Protein AF-0000000075635924 (afdb_homodimer)

Nearest PDB structures (foldseek):
  2p68-assembly1_B-2  TM=8.801E-01  e=5.812E-17  Aquifex aeolicus VF5
  7djs-assembly1_D  TM=8.768E-01  e=4.090E-17  Pseudomonas aeruginosa
  7djs-assembly1_C  TM=8.660E-01  e=1.319E-16  Pseudomonas aeruginosa
  5feu-assembly1_A  TM=8.695E-01  e=5.481E-17  Narcissus pseudonarcissus
  7djs-assembly1_A  TM=8.905E-01  e=5.703E-16  Pseudomonas aeruginosa

Secondary structure (DSSP, 8-state):
-HHHHHHHHHHHHHIIIIIHHHHHHHHHHHHHHHHT--HHHHT-SEEEEESTTSHHHHHHHHHHHHTT-EEEEEES-HHHHHHHHHHHHHHH---EEEEE--TTS-THHHHHHHHHHTTS-EEEEEE-----PPS--GGGS-HHHHHHHIIIIIIHHHHHHHHHHHHHHHHT-EEEEEE--GGGTS--TTSHHHHHHHHHHHHHHHHHHHHTTTTTEEEEEE--SEEESTTTHHHHTT--TTSPEEEHHHHHHHHHHTTTT-SEE-SSHHHHHHHHGGGGS-HHHHHHHHHHHHHTTS---/-HHHHHHHHHHHHHIIIIIHHHHHHHHHHHHHHHHT--HHHHT-SEEEEESTTSHHHHHHHHHHHHTT-EEEEEES-HHHHHHHHHHHHHHH---EEEEE--TTS-THHHHHHHHHHTTS-EEEEEE-----PPS--GGGS-HHHHHHHIIIIIIHHHHHHHHHHHHHHHHT-EEEEEE--GGGTS--TTSHHHHHHHHHHHHHHHHHHHHTTTTTEEEEEE--SEEESTTTTTTGGGS-TTSPEEEHHHHHHHHHHTTTT-SEE-SSHHHHHHHHGGGGS-HHHHHHHHHHHHHTTS---

Organism: Culex quinquefasciatus (NCBI:txid7176)

Foldseek 3Di:
DVVVVVVVVVCVLCCVQPVVLVVLLVVQVVVCVVVVDQLCVQFHQEEEFEPQQWFLNVLLLQLNLQSRHEYEYEEQDPVSQVVSQVVSCVVRVHHYHYHHDDLLPDDVVLVVVLVVCVPPSHREYELDFAAFDFQAAPVPDDPVRLSRRCSNLPVVLVSVCVSCVVSSLVVLHHEYEYEAALLLVAQAGSRRSNSVSSVNRVVVQVVVQVVCPPSRYHYAYAHAYAEDTPRCVLPPVLADPLDDYHYSNQLSNQVSSCVVRGRYYRSDVSRSVVSSCCSVDPSVVSRVVNRVRCVVSHDDD/DVVVVVVVVVVVLCCVQPVVLVVLLVVQVVVCVVVVDQLCVQFHQEEEFEPQLWFLNVLLLQLNLQSRHEYEYEEQDPVSQVVSQVVSCVVRVHHYHYHHDDLLPDDVVLVVVLVVCVPDSHREYELDFAAFDAQAAPVPDDPVRLSRRCSRLPVVLVSVCVSCVVSSLVVLHHEYEYEAALLLVAQAGSRRSNSVSSVNRVVVQVVVQVVCPPSRYHYAYAHAYAEDTPRCVLPPVLADPLDDYHYSNQLSNQVSSCVVRGRYYRSDVSRSVVSSCCSVDPSVVSRVVNRVRCVVSHDDD

Structure (mmCIF, N/CA/C/O backbone):
data_AF-0000000075635924-model_v1
#
loop_
_entity.id
_entity.type
_entity.pdbx_description
1 polymer 'Estradiol 17-beta-dehydrogenase 12-A'
#
loop_
_atom_site.group_PDB
_atom_site.id
_atom_site.type_symbol
_atom_site.label_atom_id
_atom_site.label_alt_id
_atom_site.label_comp_id
_atom_site.label_asym_id
_atom_site.label_entity_id
_atom_site.label_seq_id
_atom_site.pdbx_PDB_ins_code
_atom_site.Cartn_x
_atom_site.Cartn_y
_atom_site.Cartn_z
_atom_site.occupancy
_atom_site.B_iso_or_equiv
_atom_site.auth_seq_id
_atom_site.auth_comp_id
_atom_site.auth_asym_id
_atom_site.auth_atom_id
_atom_site.pdbx_PDB_model_num
ATOM 1 N N . MET A 1 1 ? -3.826 -14.773 35.469 1 72.75 1 MET A N 1
ATOM 2 C CA . MET A 1 1 ? -4.43 -13.984 34.406 1 72.75 1 MET A CA 1
ATOM 3 C C . MET A 1 1 ? -3.391 -13.602 33.344 1 72.75 1 MET A C 1
ATOM 5 O O . MET A 1 1 ? -3.551 -13.914 32.188 1 72.75 1 MET A O 1
ATOM 9 N N . PHE A 1 2 ? -2.199 -13.156 33.812 1 75.31 2 PHE A N 1
ATOM 10 C CA . PHE A 1 2 ? -1.176 -12.734 32.875 1 75.31 2 PHE A CA 1
ATOM 11 C C . PHE A 1 2 ? -0.53 -13.953 32.188 1 75.31 2 PHE A C 1
ATOM 13 O O . PHE A 1 2 ? -0.046 -13.859 31.062 1 75.31 2 PHE A O 1
ATOM 20 N N . TRP A 1 3 ? -0.675 -15.016 32.938 1 82.31 3 TRP A N 1
ATOM 21 C CA . TRP A 1 3 ? -0.147 -16.25 32.344 1 82.31 3 TRP A CA 1
ATOM 22 C C . TRP A 1 3 ? -0.942 -16.641 31.125 1 82.31 3 TRP A C 1
ATOM 24 O O . TRP A 1 3 ? -0.366 -16.891 30.062 1 82.31 3 TRP A O 1
ATOM 34 N N . TRP A 1 4 ? -2.223 -16.578 31.25 1 85.06 4 TRP A N 1
ATOM 35 C CA . TRP A 1 4 ? -3.094 -16.953 30.141 1 85.06 4 TRP A CA 1
ATOM 36 C C . TRP A 1 4 ? -2.994 -15.961 29 1 85.06 4 TRP A C 1
ATOM 38 O O . TRP A 1 4 ? -3.033 -16.344 27.828 1 85.06 4 TRP A O 1
ATOM 48 N N . ILE A 1 5 ? -2.777 -14.805 29.328 1 82.31 5 ILE A N 1
ATOM 49 C CA . ILE A 1 5 ? -2.617 -13.766 28.328 1 82.31 5 ILE A CA 1
ATOM 50 C C . ILE A 1 5 ? -1.317 -13.984 27.562 1 82.31 5 ILE A C 1
ATOM 52 O O . ILE A 1 5 ? -1.281 -13.844 26.328 1 82.31 5 ILE A O 1
ATOM 56 N N . GLY A 1 6 ? -0.374 -14.32 28.297 1 82.5 6 GLY A N 1
ATOM 57 C CA . GLY A 1 6 ? 0.906 -14.594 27.672 1 82.5 6 GLY A CA 1
ATOM 58 C C . GLY A 1 6 ? 0.856 -15.75 26.688 1 82.5 6 GLY A C 1
ATOM 59 O O . GLY A 1 6 ? 1.415 -15.672 25.594 1 82.5 6 GLY A O 1
ATOM 60 N N . VAL A 1 7 ? 0.156 -16.734 27.141 1 85.88 7 VAL A N 1
ATOM 61 C CA . VAL A 1 7 ? 0.008 -17.891 26.266 1 85.88 7 VAL A CA 1
ATOM 62 C C . VAL A 1 7 ? -0.764 -17.5 25 1 85.88 7 VAL A C 1
ATOM 64 O O . VAL A 1 7 ? -0.341 -17.812 23.891 1 85.88 7 VAL A O 1
ATOM 67 N N . TYR A 1 8 ? -1.798 -16.828 25.156 1 87.5 8 TYR A N 1
ATOM 68 C CA . TYR A 1 8 ? -2.617 -16.406 24.031 1 87.5 8 TYR A CA 1
ATOM 69 C C . TYR A 1 8 ? -1.829 -15.492 23.094 1 87.5 8 TYR A C 1
ATOM 71 O O . TYR A 1 8 ? -1.841 -15.688 21.875 1 87.5 8 TYR A O 1
ATOM 79 N N . ALA A 1 9 ? -1.171 -14.562 23.641 1 83.44 9 ALA A N 1
ATOM 80 C CA . ALA A 1 9 ? -0.402 -13.609 22.859 1 83.44 9 ALA A CA 1
ATOM 81 C C . ALA A 1 9 ? 0.69 -14.312 22.047 1 83.44 9 ALA A C 1
ATOM 83 O O . ALA A 1 9 ? 0.916 -13.984 20.891 1 83.44 9 ALA A O 1
ATOM 84 N N . THR A 1 10 ? 1.269 -15.195 22.703 1 83.12 10 THR A N 1
ATOM 85 C CA . THR A 1 10 ? 2.326 -15.945 22.031 1 83.12 10 THR A CA 1
ATOM 86 C C . THR A 1 10 ? 1.755 -16.797 20.906 1 83.12 10 THR A C 1
ATOM 88 O O . THR A 1 10 ? 2.318 -16.844 19.797 1 83.12 10 THR A O 1
ATOM 91 N N . LEU A 1 11 ? 0.681 -17.391 21.172 1 86.38 11 LEU A N 1
ATOM 92 C CA . LEU A 1 11 ? 0.046 -18.234 20.156 1 86.38 11 LEU A CA 1
ATOM 93 C C . LEU A 1 11 ? -0.449 -17.391 19 1 86.38 11 LEU A C 1
ATOM 95 O O . LEU A 1 11 ? -0.311 -17.781 17.828 1 86.38 11 LEU A O 1
ATOM 99 N N . LEU A 1 12 ? -0.987 -16.266 19.344 1 86.69 12 LEU A N 1
ATOM 100 C CA . LEU A 1 12 ? -1.476 -15.367 18.297 1 86.69 12 LEU A CA 1
ATOM 101 C C . LEU A 1 12 ? -0.324 -14.852 17.438 1 86.69 12 LEU A C 1
ATOM 103 O O . LEU A 1 12 ? -0.425 -14.82 16.219 1 86.69 12 LEU A O 1
ATOM 107 N N . TRP A 1 13 ? 0.674 -14.5 18.094 1 82.5 13 TRP A N 1
ATOM 108 C CA . TRP A 1 13 ? 1.858 -14.031 17.375 1 82.5 13 TRP A CA 1
ATOM 109 C C . TRP A 1 13 ? 2.416 -15.117 16.469 1 82.5 13 TRP A C 1
ATOM 111 O O . TRP A 1 13 ? 2.734 -14.867 15.305 1 82.5 13 TRP A O 1
ATOM 121 N N . ALA A 1 14 ? 2.535 -16.266 17.031 1 83.44 14 ALA A N 1
ATOM 122 C CA . ALA A 1 14 ? 3.041 -17.391 16.25 1 83.44 14 ALA A CA 1
ATOM 123 C C . ALA A 1 14 ? 2.098 -17.719 15.094 1 83.44 14 ALA A C 1
ATOM 125 O O . ALA A 1 14 ? 2.543 -17.984 13.977 1 83.44 14 ALA A O 1
ATOM 126 N N . TYR A 1 15 ? 0.843 -17.688 15.438 1 86.31 15 TYR A N 1
ATOM 127 C CA . TYR A 1 15 ? -0.156 -18 14.422 1 86.31 15 TYR A CA 1
ATOM 128 C C . TYR A 1 15 ? -0.081 -17.016 13.266 1 86.31 15 TYR A C 1
ATOM 130 O O . TYR A 1 15 ? 0.018 -17.422 12.102 1 86.31 15 TYR A O 1
ATOM 138 N N . ASN A 1 16 ? -0.01 -15.773 13.578 1 82.69 16 ASN A N 1
ATOM 139 C CA . ASN A 1 16 ? 0.027 -14.734 12.555 1 82.69 16 ASN A CA 1
ATOM 140 C C . ASN A 1 16 ? 1.395 -14.656 11.883 1 82.69 16 ASN A C 1
ATOM 142 O O . ASN A 1 16 ? 1.494 -14.281 10.711 1 82.69 16 ASN A O 1
ATOM 146 N N . GLY A 1 17 ? 2.301 -15.031 12.57 1 79.19 17 GLY A N 1
ATOM 147 C CA . GLY A 1 17 ? 3.658 -14.891 12.07 1 79.19 17 GLY A CA 1
ATOM 148 C C . GLY A 1 17 ? 4.051 -15.977 11.086 1 79.19 17 GLY A C 1
ATOM 149 O O . GLY A 1 17 ? 4.668 -15.703 10.055 1 79.19 17 GLY A O 1
ATOM 150 N N . PHE A 1 18 ? 3.732 -17.219 11.531 1 83.06 18 PHE A N 1
ATOM 151 C CA . PHE A 1 18 ? 4.223 -18.266 10.633 1 83.06 18 PHE A CA 1
ATOM 152 C C . PHE A 1 18 ? 3.359 -19.516 10.727 1 83.06 18 PHE A C 1
ATOM 154 O O . PHE A 1 18 ? 3.34 -20.344 9.805 1 83.06 18 PHE A O 1
ATOM 161 N N . LEU A 1 19 ? 2.645 -19.734 11.828 1 83.62 19 LEU A N 1
ATOM 162 C CA . LEU A 1 19 ? 1.982 -21.016 12.07 1 83.62 19 LEU A CA 1
ATOM 163 C C . LEU A 1 19 ? 0.82 -21.219 11.109 1 83.62 19 LEU A C 1
ATOM 165 O O . LEU A 1 19 ? 0.589 -22.344 10.633 1 83.62 19 LEU A O 1
ATOM 169 N N . GLU A 1 20 ? 0.113 -20.188 10.867 1 85.5 20 GLU A N 1
ATOM 170 C CA . GLU A 1 20 ? -1.004 -20.328 9.938 1 85.5 20 GLU A CA 1
ATOM 171 C C . GLU A 1 20 ? -0.527 -20.797 8.57 1 85.5 20 GLU A C 1
ATOM 173 O O . GLU A 1 20 ? -1.092 -21.734 8.008 1 85.5 20 GLU A O 1
ATOM 178 N N . SER A 1 21 ? 0.486 -20.141 8.109 1 86.56 21 SER A N 1
ATOM 179 C CA . SER A 1 21 ? 1.027 -20.516 6.805 1 86.56 21 SER A CA 1
ATOM 180 C C . SER A 1 21 ? 1.645 -21.906 6.836 1 86.56 21 SER A C 1
ATOM 182 O O . SER A 1 21 ? 1.461 -22.688 5.902 1 86.56 21 SER A O 1
ATOM 184 N N . LEU A 1 22 ? 2.352 -22.203 7.867 1 88.88 22 LEU A N 1
ATOM 185 C CA . LEU A 1 22 ? 2.986 -23.5 7.996 1 88.88 22 LEU A CA 1
ATOM 186 C C . LEU A 1 22 ? 1.941 -24.625 8.023 1 88.88 22 LEU A C 1
ATOM 188 O O . LEU A 1 22 ? 2.074 -25.625 7.32 1 88.88 22 LEU A O 1
ATOM 192 N N . LEU A 1 23 ? 0.901 -24.438 8.82 1 90.94 23 LEU A N 1
ATOM 193 C CA . LEU A 1 23 ? -0.169 -25.422 8.914 1 90.94 23 LEU A CA 1
ATOM 194 C C . LEU A 1 23 ? -0.885 -25.562 7.574 1 90.94 23 LEU A C 1
ATOM 196 O O . LEU A 1 23 ? -1.225 -26.688 7.168 1 90.94 23 LEU A O 1
ATOM 200 N N . ALA A 1 24 ? -1.023 -24.469 6.938 1 91.56 24 ALA A N 1
ATOM 201 C CA . ALA A 1 24 ? -1.659 -24.5 5.621 1 91.56 24 ALA A CA 1
ATOM 202 C C . ALA A 1 24 ? -0.808 -25.281 4.617 1 91.56 24 ALA A C 1
ATOM 204 O O . ALA A 1 24 ? -1.332 -26.062 3.826 1 91.56 24 ALA A O 1
ATOM 205 N N . ILE A 1 25 ? 0.425 -25.031 4.645 1 92.06 25 ILE A N 1
ATOM 206 C CA . ILE A 1 25 ? 1.343 -25.703 3.73 1 92.06 25 ILE A CA 1
ATOM 207 C C . ILE A 1 25 ? 1.35 -27.203 4.012 1 92.06 25 ILE A C 1
ATOM 209 O O . ILE A 1 25 ? 1.301 -28.016 3.084 1 92.06 25 ILE A O 1
ATOM 213 N N . VAL A 1 26 ? 1.389 -27.531 5.262 1 93.12 26 VAL A N 1
ATOM 214 C CA . VAL A 1 26 ? 1.385 -28.953 5.645 1 93.12 26 VAL A CA 1
ATOM 215 C C . VAL A 1 26 ? 0.087 -29.609 5.184 1 93.12 26 VAL A C 1
ATOM 217 O O . VAL A 1 26 ? 0.113 -30.625 4.5 1 93.12 26 VAL A O 1
ATOM 220 N N . TRP A 1 27 ? -0.994 -28.969 5.52 1 93 27 TRP A N 1
ATOM 221 C CA . TRP A 1 27 ? -2.289 -29.516 5.129 1 93 27 TRP A CA 1
ATOM 222 C C . TRP A 1 27 ? -2.424 -29.562 3.609 1 93 27 TRP A C 1
ATOM 224 O O . TRP A 1 27 ? -2.93 -30.547 3.057 1 93 27 TRP A O 1
ATOM 234 N N . GLY A 1 28 ? -2.051 -28.484 2.977 1 92.81 28 GLY A N 1
ATOM 235 C CA . GLY A 1 28 ? -2.096 -28.453 1.523 1 92.81 28 GLY A CA 1
ATOM 236 C C . GLY A 1 28 ? -1.224 -29.5 0.868 1 92.81 28 GLY A C 1
ATOM 237 O O . GLY A 1 28 ? -1.582 -30.047 -0.176 1 92.81 28 GLY A O 1
ATOM 238 N N . SER A 1 29 ? -0.118 -29.781 1.493 1 93.25 29 SER A N 1
ATOM 239 C CA . SER A 1 29 ? 0.78 -30.797 0.962 1 93.25 29 SER A CA 1
ATOM 240 C C . SER A 1 29 ? 0.172 -32.188 1.094 1 93.25 29 SER A C 1
ATOM 242 O O . SER A 1 29 ? 0.26 -33 0.169 1 93.25 29 SER A O 1
ATOM 244 N N . ILE A 1 30 ? -0.43 -32.438 2.197 1 94.81 30 ILE A N 1
ATOM 245 C CA . ILE A 1 30 ? -1.099 -33.719 2.412 1 94.81 30 ILE A CA 1
ATOM 246 C C . ILE A 1 30 ? -2.24 -33.875 1.412 1 94.81 30 ILE A C 1
ATOM 248 O O . ILE A 1 30 ? -2.35 -34.906 0.745 1 94.81 30 ILE A O 1
ATOM 252 N N . ARG A 1 31 ? -3.02 -32.844 1.313 1 93 31 ARG A N 1
ATOM 253 C CA . ARG A 1 31 ? -4.137 -32.844 0.376 1 93 31 ARG A CA 1
ATOM 254 C C . ARG A 1 31 ? -3.656 -33.094 -1.048 1 93 31 ARG A C 1
ATOM 256 O O . ARG A 1 31 ? -4.219 -33.938 -1.761 1 93 31 ARG A O 1
ATOM 263 N N . ALA A 1 32 ? -2.662 -32.375 -1.469 1 92.12 32 ALA A N 1
ATOM 264 C CA . ALA A 1 32 ? -2.129 -32.5 -2.824 1 92.12 32 ALA A CA 1
ATOM 265 C C . ALA A 1 32 ? -1.588 -33.906 -3.072 1 92.12 32 ALA A C 1
ATOM 267 O O . ALA A 1 32 ? -1.752 -34.438 -4.164 1 92.12 32 ALA A O 1
ATOM 268 N N . ALA A 1 33 ? -0.943 -34.5 -2.084 1 92.06 33 ALA A N 1
ATOM 269 C CA . ALA A 1 33 ? -0.378 -35.812 -2.201 1 92.06 33 ALA A CA 1
ATOM 270 C C . ALA A 1 33 ? -1.479 -36.875 -2.301 1 92.06 33 ALA A C 1
ATOM 272 O O . ALA A 1 33 ? -1.411 -37.781 -3.141 1 92.06 33 ALA A O 1
ATOM 273 N N . VAL A 1 34 ? -2.451 -36.75 -1.53 1 93.19 34 VAL A N 1
ATOM 274 C CA . VAL A 1 34 ? -3.541 -37.719 -1.461 1 93.19 34 VAL A CA 1
ATOM 275 C C . VAL A 1 34 ? -4.363 -37.656 -2.746 1 93.19 34 VAL A C 1
ATOM 277 O O . VAL A 1 34 ? -4.734 -38.719 -3.295 1 93.19 34 VAL A O 1
ATOM 280 N N . ARG A 1 35 ? -4.52 -36.531 -3.242 1 91.94 35 ARG A N 1
ATOM 281 C CA . ARG A 1 35 ? -5.379 -36.344 -4.406 1 91.94 35 ARG A CA 1
ATOM 282 C C . ARG A 1 35 ? -4.574 -36.438 -5.699 1 91.94 35 ARG A C 1
ATOM 284 O O . ARG A 1 35 ? -5.141 -36.375 -6.793 1 91.94 35 ARG A O 1
ATOM 291 N N . ARG A 1 36 ? -3.236 -36.594 -5.578 1 90.81 36 ARG A N 1
ATOM 292 C CA . ARG A 1 36 ? -2.369 -36.562 -6.75 1 90.81 36 ARG A CA 1
ATOM 293 C C . ARG A 1 36 ? -2.707 -35.344 -7.621 1 90.81 36 ARG A C 1
ATOM 295 O O . ARG A 1 36 ? -2.887 -35.469 -8.836 1 90.81 36 ARG A O 1
ATOM 302 N N . GLU A 1 37 ? -2.818 -34.188 -6.992 1 90.5 37 GLU A N 1
ATOM 303 C CA . GLU A 1 37 ? -3.328 -32.969 -7.602 1 90.5 37 GLU A CA 1
ATOM 304 C C . GLU A 1 37 ? -2.297 -32.344 -8.539 1 90.5 37 GLU A C 1
ATOM 306 O O . GLU A 1 37 ? -1.143 -32.125 -8.156 1 90.5 37 GLU A O 1
ATOM 311 N N . LYS A 1 38 ? -2.721 -32.156 -9.781 1 94.81 38 LYS A N 1
ATOM 312 C CA . LYS A 1 38 ? -1.91 -31.422 -10.734 1 94.81 38 LYS A CA 1
ATOM 313 C C . LYS A 1 38 ? -2.426 -29.984 -10.891 1 94.81 38 LYS A C 1
ATOM 315 O O . LYS A 1 38 ? -3.635 -29.766 -10.938 1 94.81 38 LYS A O 1
ATOM 320 N N . LEU A 1 39 ? -1.471 -28.969 -10.945 1 96.75 39 LEU A N 1
ATOM 321 C CA . LEU A 1 39 ? -1.856 -27.578 -11.062 1 96.75 39 LEU A CA 1
ATOM 322 C C . LEU A 1 39 ? -2.715 -27.344 -12.297 1 96.75 39 LEU A C 1
ATOM 324 O O . LEU A 1 39 ? -3.674 -26.562 -12.258 1 96.75 39 LEU A O 1
ATOM 328 N N . THR A 1 40 ? -2.438 -28.125 -13.406 1 97.19 40 THR A N 1
ATOM 329 C CA . THR A 1 40 ? -3.184 -27.984 -14.656 1 97.19 40 THR A CA 1
ATOM 330 C C . THR A 1 40 ? -4.629 -28.438 -14.477 1 97.19 40 THR A C 1
ATOM 332 O O . THR A 1 40 ? -5.539 -27.891 -15.109 1 97.19 40 THR A O 1
ATOM 335 N N . GLU A 1 41 ? -4.867 -29.406 -13.641 1 96.06 41 GLU A N 1
ATOM 336 C CA . GLU A 1 41 ? -6.207 -29.922 -13.359 1 96.06 41 GLU A CA 1
ATOM 337 C C . GLU A 1 41 ? -6.949 -29.031 -12.375 1 96.06 41 GLU A C 1
ATOM 339 O O . GLU A 1 41 ? -8.148 -28.797 -12.523 1 96.06 41 GLU A O 1
ATOM 344 N N . ARG A 1 42 ? -6.242 -28.469 -11.445 1 96.38 42 ARG A N 1
ATOM 345 C CA . ARG A 1 42 ? -6.875 -27.672 -10.391 1 96.38 42 ARG A CA 1
ATOM 346 C C . ARG A 1 42 ? -7.223 -26.281 -10.891 1 96.38 42 ARG A C 1
ATOM 348 O O . ARG A 1 42 ? -8.281 -25.734 -10.547 1 96.38 42 ARG A O 1
ATOM 355 N N . TYR A 1 43 ? -6.328 -25.719 -11.695 1 97.62 43 TYR A N 1
ATOM 356 C CA . TYR A 1 43 ? -6.504 -24.297 -12.008 1 97.62 43 TYR A CA 1
ATOM 357 C C . TYR A 1 43 ? -6.719 -24.078 -13.5 1 97.62 43 TYR A C 1
ATOM 359 O O . TYR A 1 43 ? -7.43 -23.156 -13.906 1 97.62 43 TYR A O 1
ATOM 367 N N . GLY A 1 44 ? -6.109 -24.891 -14.359 1 97.19 44 GLY A N 1
ATOM 368 C CA . GLY A 1 44 ? -6.215 -24.734 -15.797 1 97.19 44 GLY A CA 1
ATOM 369 C C . GLY A 1 44 ? -4.871 -24.75 -16.5 1 97.19 44 GLY A C 1
ATOM 370 O O . GLY A 1 44 ? -3.824 -24.797 -15.852 1 97.19 44 GLY A O 1
ATOM 371 N N . PRO A 1 45 ? -4.898 -24.688 -17.734 1 98.19 45 PRO A N 1
ATOM 372 C CA . PRO A 1 45 ? -3.715 -25.047 -18.531 1 98.19 45 PRO A CA 1
ATOM 373 C C . PRO A 1 45 ? -2.76 -23.875 -18.719 1 98.19 45 PRO A C 1
ATOM 375 O O . PRO A 1 45 ? -1.6 -24.078 -19.094 1 98.19 45 PRO A O 1
ATOM 378 N N . TRP A 1 46 ? -3.215 -22.641 -18.516 1 98.75 46 TRP A N 1
ATOM 379 C CA . TRP A 1 46 ? -2.377 -21.5 -18.859 1 98.75 46 TRP A CA 1
ATOM 380 C C . TRP A 1 46 ? -2.01 -20.688 -17.625 1 98.75 46 TRP A C 1
ATOM 382 O O . TRP A 1 46 ? -2.861 -20.422 -16.766 1 98.75 46 TRP A O 1
ATOM 392 N N . ALA A 1 47 ? -0.748 -20.312 -17.516 1 98.81 47 ALA A N 1
ATOM 393 C CA . ALA A 1 47 ? -0.251 -19.344 -16.547 1 98.81 47 ALA A CA 1
ATOM 394 C C . ALA A 1 47 ? 0.201 -18.047 -17.234 1 98.81 47 ALA A C 1
ATOM 396 O O . ALA A 1 47 ? 0.931 -18.094 -18.234 1 98.81 47 ALA A O 1
ATOM 397 N N . VAL A 1 48 ? -0.306 -16.969 -16.781 1 98.81 48 VAL A N 1
ATOM 398 C CA . VAL A 1 48 ? 0.136 -15.648 -17.234 1 98.81 48 VAL A CA 1
ATOM 399 C C . VAL A 1 48 ? 1.137 -15.07 -16.25 1 98.81 48 VAL A C 1
ATOM 401 O O . VAL A 1 48 ? 0.856 -14.992 -15.047 1 98.81 48 VAL A O 1
ATOM 404 N N . ILE A 1 49 ? 2.305 -14.688 -16.703 1 98.81 49 ILE A N 1
ATOM 405 C CA . ILE A 1 49 ? 3.348 -14.172 -15.828 1 98.81 49 ILE A CA 1
ATOM 406 C C . ILE A 1 49 ? 3.848 -12.828 -16.359 1 98.81 49 ILE A C 1
ATOM 408 O O . ILE A 1 49 ? 4.289 -12.734 -17.5 1 98.81 49 ILE A O 1
ATOM 412 N N . THR A 1 50 ? 3.732 -11.781 -15.555 1 98.5 50 THR A N 1
ATOM 413 C CA . THR A 1 50 ? 4.301 -10.484 -15.906 1 98.5 50 THR A CA 1
ATOM 414 C C . THR A 1 50 ? 5.766 -10.406 -15.484 1 98.5 50 THR A C 1
ATOM 416 O O . THR A 1 50 ? 6.148 -10.953 -14.445 1 98.5 50 THR A O 1
ATOM 419 N N . GLY A 1 51 ? 6.57 -9.625 -16.25 1 96.94 51 GLY A N 1
ATOM 420 C CA . GLY A 1 51 ? 7.996 -9.625 -15.977 1 96.94 51 GLY A CA 1
ATOM 421 C C . GLY A 1 51 ? 8.617 -11.008 -16.031 1 96.94 51 GLY A C 1
ATOM 422 O O . GLY A 1 51 ? 9.344 -11.414 -15.125 1 96.94 51 GLY A O 1
ATOM 423 N N . ALA A 1 52 ? 8.398 -11.695 -17.094 1 96.75 52 ALA A N 1
ATOM 424 C CA . ALA A 1 52 ? 8.609 -13.141 -17.141 1 96.75 52 ALA A CA 1
ATOM 425 C C . ALA A 1 52 ? 9.961 -13.484 -17.766 1 96.75 52 ALA A C 1
ATOM 427 O O . ALA A 1 52 ? 10.273 -14.656 -17.984 1 96.75 52 ALA A O 1
ATOM 428 N N . THR A 1 53 ? 10.797 -12.531 -18.078 1 95.5 53 THR A N 1
ATOM 429 C CA . THR A 1 53 ? 11.969 -12.852 -18.891 1 95.5 53 THR A CA 1
ATOM 430 C C . THR A 1 53 ? 13.242 -12.805 -18.062 1 95.5 53 THR A C 1
ATOM 432 O O . THR A 1 53 ? 14.328 -13.094 -18.562 1 95.5 53 THR A O 1
ATOM 435 N N . ASP A 1 54 ? 13.172 -12.391 -16.812 1 92.81 54 ASP A N 1
ATOM 436 C CA . ASP A 1 54 ? 14.336 -12.359 -15.938 1 92.81 54 ASP A CA 1
ATOM 437 C C . ASP A 1 54 ? 13.93 -12.602 -14.484 1 92.81 54 ASP A C 1
ATOM 439 O O . ASP A 1 54 ? 12.742 -12.586 -14.156 1 92.81 54 ASP A O 1
ATOM 443 N N . GLY A 1 55 ? 14.859 -12.984 -13.695 1 93.81 55 GLY A N 1
ATOM 444 C CA . GLY A 1 55 ? 14.688 -13.008 -12.258 1 93.81 55 GLY A CA 1
ATOM 445 C C . GLY A 1 55 ? 13.641 -14 -11.797 1 93.81 55 GLY A C 1
ATOM 446 O O . GLY A 1 55 ? 13.656 -15.164 -12.203 1 93.81 55 GLY A O 1
ATOM 447 N N . ILE A 1 56 ? 12.836 -13.531 -10.891 1 93.88 56 ILE A N 1
ATOM 448 C CA . ILE A 1 56 ? 11.82 -14.367 -10.25 1 93.88 56 ILE A CA 1
ATOM 449 C C . ILE A 1 56 ? 10.797 -14.82 -11.297 1 93.88 56 ILE A C 1
ATOM 451 O O . ILE A 1 56 ? 10.414 -15.992 -11.328 1 93.88 56 ILE A O 1
ATOM 455 N N . GLY A 1 57 ? 10.414 -13.945 -12.227 1 97.06 57 GLY A N 1
ATOM 456 C CA . GLY A 1 57 ? 9.422 -14.25 -13.242 1 97.06 57 GLY A CA 1
ATOM 457 C C . GLY A 1 57 ? 9.836 -15.375 -14.172 1 97.06 57 GLY A C 1
ATOM 458 O O . GLY A 1 57 ? 9.047 -16.266 -14.461 1 97.06 57 GLY A O 1
ATOM 459 N N . LYS A 1 58 ? 11.039 -15.32 -14.617 1 97.31 58 LYS A N 1
ATOM 460 C CA . LYS A 1 58 ? 11.562 -16.359 -15.492 1 97.31 58 LYS A CA 1
ATOM 461 C C . LYS A 1 58 ? 11.602 -17.719 -14.773 1 97.31 58 LYS A C 1
ATOM 463 O O . LYS A 1 58 ? 11.195 -18.734 -15.344 1 97.31 58 LYS A O 1
ATOM 468 N N . CYS A 1 59 ? 12.055 -17.703 -13.562 1 96.44 59 CYS A N 1
ATOM 469 C CA . CYS A 1 59 ? 12.164 -18.938 -12.797 1 96.44 59 CYS A CA 1
ATOM 470 C C . CYS A 1 59 ? 10.781 -19.5 -12.469 1 96.44 59 CYS A C 1
ATOM 472 O O . CYS A 1 59 ? 10.594 -20.719 -12.469 1 96.44 59 CYS A O 1
ATOM 474 N N . TYR A 1 60 ? 9.844 -18.594 -12.195 1 97.25 60 TYR A N 1
ATOM 475 C CA . TYR A 1 60 ? 8.461 -19.016 -12 1 97.25 60 TYR A CA 1
ATOM 476 C C . TYR A 1 60 ? 7.926 -19.719 -13.25 1 97.25 60 TYR A C 1
ATOM 478 O O . TYR A 1 60 ? 7.297 -20.766 -13.156 1 97.25 60 TYR A O 1
ATOM 486 N N . ALA A 1 61 ? 8.203 -19.109 -14.367 1 98.38 61 ALA A N 1
ATOM 487 C CA . ALA A 1 61 ? 7.762 -19.672 -15.648 1 98.38 61 ALA A CA 1
ATOM 488 C C . ALA A 1 61 ? 8.336 -21.062 -15.867 1 98.38 61 ALA A C 1
ATOM 490 O O . ALA A 1 61 ? 7.621 -21.984 -16.266 1 98.38 61 ALA A O 1
ATOM 491 N N . GLN A 1 62 ? 9.578 -21.266 -15.578 1 98.31 62 GLN A N 1
ATOM 492 C CA . GLN A 1 62 ? 10.258 -22.547 -15.734 1 98.31 62 GLN A CA 1
ATOM 493 C C . GLN A 1 62 ? 9.633 -23.609 -14.836 1 98.31 62 GLN A C 1
ATOM 495 O O . GLN A 1 62 ? 9.367 -24.734 -15.281 1 98.31 62 GLN A O 1
ATOM 500 N N . ASN A 1 63 ? 9.422 -23.234 -13.594 1 98.12 63 ASN A N 1
ATOM 501 C CA . ASN A 1 63 ? 8.875 -24.188 -12.633 1 98.12 63 ASN A CA 1
ATOM 502 C C . ASN A 1 63 ? 7.441 -24.578 -12.984 1 98.12 63 ASN A C 1
ATOM 504 O O . ASN A 1 63 ? 7.059 -25.734 -12.836 1 98.12 63 ASN A O 1
ATOM 508 N N . LEU A 1 64 ? 6.641 -23.625 -13.461 1 98.5 64 LEU A N 1
ATOM 509 C CA . LEU A 1 64 ? 5.262 -23.922 -13.844 1 98.5 64 LEU A CA 1
ATOM 510 C C . LEU A 1 64 ? 5.219 -24.734 -15.133 1 98.5 64 LEU A C 1
ATOM 512 O O . LEU A 1 64 ? 4.402 -25.656 -15.258 1 98.5 64 LEU A O 1
ATOM 516 N N . ALA A 1 65 ? 6.102 -24.422 -16.078 1 98.62 65 ALA A N 1
ATOM 517 C CA . ALA A 1 65 ? 6.203 -25.203 -17.312 1 98.62 65 ALA A CA 1
ATOM 518 C C . ALA A 1 65 ? 6.586 -26.641 -17.016 1 98.62 65 ALA A C 1
ATOM 520 O O . ALA A 1 65 ? 6.043 -27.578 -17.609 1 98.62 65 ALA A O 1
ATOM 521 N N . ALA A 1 66 ? 7.5 -26.828 -16.094 1 98.12 66 ALA A N 1
ATOM 522 C CA . ALA A 1 66 ? 7.941 -28.156 -15.695 1 98.12 66 ALA A CA 1
ATOM 523 C C . ALA A 1 66 ? 6.777 -28.969 -15.141 1 98.12 66 ALA A C 1
ATOM 525 O O . ALA A 1 66 ? 6.805 -30.203 -15.172 1 98.12 66 ALA A O 1
ATOM 526 N N . LYS A 1 67 ? 5.777 -28.312 -14.688 1 97.44 67 LYS A N 1
ATOM 527 C CA . LYS A 1 67 ? 4.594 -28.969 -14.141 1 97.44 67 LYS A CA 1
ATOM 528 C C . LYS A 1 67 ? 3.514 -29.125 -15.211 1 97.44 67 LYS A C 1
ATOM 530 O O . LYS A 1 67 ? 2.398 -29.547 -14.906 1 97.44 67 LYS A O 1
ATOM 535 N N . GLY A 1 68 ? 3.83 -28.656 -16.422 1 98.06 68 GLY A N 1
ATOM 536 C CA . GLY A 1 68 ? 2.973 -28.953 -17.562 1 98.06 68 GLY A CA 1
ATOM 537 C C . GLY A 1 68 ? 2.096 -27.781 -17.969 1 98.06 68 GLY A C 1
ATOM 538 O O . GLY A 1 68 ? 1.252 -27.922 -18.859 1 98.06 68 GLY A O 1
ATOM 539 N N . LEU A 1 69 ? 2.195 -26.641 -17.344 1 98.56 69 LEU A N 1
ATOM 540 C CA . LEU A 1 69 ? 1.376 -25.484 -17.688 1 98.56 69 LEU A CA 1
ATOM 541 C C . LEU A 1 69 ? 1.92 -24.781 -18.938 1 98.56 69 LEU A C 1
ATOM 543 O O . LEU A 1 69 ? 3.135 -24.625 -19.078 1 98.56 69 LEU A O 1
ATOM 547 N N . ASN A 1 70 ? 1.03 -24.406 -19.828 1 98.75 70 ASN A N 1
ATOM 548 C CA . ASN A 1 70 ? 1.392 -23.438 -20.859 1 98.75 70 ASN A CA 1
ATOM 549 C C . ASN A 1 70 ? 1.64 -22.062 -20.281 1 98.75 70 ASN A C 1
ATOM 551 O O . ASN A 1 70 ? 1.064 -21.703 -19.25 1 98.75 70 ASN A O 1
ATOM 555 N N . ILE A 1 71 ? 2.518 -21.297 -20.938 1 98.75 71 ILE A N 1
ATOM 556 C CA . ILE A 1 71 ? 2.941 -20.062 -20.297 1 98.75 71 ILE A CA 1
ATOM 557 C C . ILE A 1 71 ? 2.697 -18.875 -21.234 1 98.75 71 ILE A C 1
ATOM 559 O O . ILE A 1 71 ? 3.16 -18.891 -22.375 1 98.75 71 ILE A O 1
ATOM 563 N N . ALA A 1 72 ? 1.949 -17.891 -20.828 1 98.81 72 ALA A N 1
ATOM 564 C CA . ALA A 1 72 ? 1.914 -16.578 -21.453 1 98.81 72 ALA A CA 1
ATOM 565 C C . ALA A 1 72 ? 2.91 -15.625 -20.797 1 98.81 72 ALA A C 1
ATOM 567 O O . ALA A 1 72 ? 2.736 -15.242 -19.641 1 98.81 72 ALA A O 1
ATOM 568 N N . LEU A 1 73 ? 3.936 -15.289 -21.531 1 98.62 73 LEU A N 1
ATOM 569 C CA . LEU A 1 73 ? 5.016 -14.43 -21.062 1 98.62 73 LEU A CA 1
ATOM 570 C C . LEU A 1 73 ? 4.754 -12.977 -21.406 1 98.62 73 LEU A C 1
ATOM 572 O O . LEU A 1 73 ? 4.586 -12.633 -22.578 1 98.62 73 LEU A O 1
ATOM 576 N N . LEU A 1 74 ? 4.664 -12.109 -20.438 1 98.44 74 LEU A N 1
ATOM 577 C CA . LEU A 1 74 ? 4.504 -10.68 -20.656 1 98.44 74 LEU A CA 1
ATOM 578 C C . LEU A 1 74 ? 5.77 -9.922 -20.25 1 98.44 74 LEU A C 1
ATOM 580 O O . LEU A 1 74 ? 6.266 -10.07 -19.141 1 98.44 74 LEU A O 1
ATOM 584 N N . SER A 1 75 ? 6.352 -9.203 -21.109 1 97.56 75 SER A N 1
ATOM 585 C CA . SER A 1 75 ? 7.52 -8.359 -20.859 1 97.56 75 SER A CA 1
ATOM 586 C C . SER A 1 75 ? 7.684 -7.32 -21.969 1 97.56 75 SER A C 1
ATOM 588 O O . SER A 1 75 ? 6.957 -7.34 -22.969 1 97.56 75 SER A O 1
ATOM 590 N N . ARG A 1 76 ? 8.648 -6.445 -21.859 1 95.06 76 ARG A N 1
ATOM 591 C CA . ARG A 1 76 ? 8.789 -5.316 -22.766 1 95.06 76 ARG A CA 1
ATOM 592 C C . ARG A 1 76 ? 9.656 -5.68 -23.969 1 95.06 76 ARG A C 1
ATOM 594 O O . ARG A 1 76 ? 9.594 -5.023 -25 1 95.06 76 ARG A O 1
ATOM 601 N N . SER A 1 77 ? 10.484 -6.73 -23.875 1 96.5 77 SER A N 1
ATOM 602 C CA . SER A 1 77 ? 11.453 -7.047 -24.922 1 96.5 77 SER A CA 1
ATOM 603 C C . SER A 1 77 ? 11.031 -8.273 -25.719 1 96.5 77 SER A C 1
ATOM 605 O O . SER A 1 77 ? 11.031 -9.391 -25.188 1 96.5 77 SER A O 1
ATOM 607 N N . ARG A 1 78 ? 10.805 -8.039 -26.969 1 97.44 78 ARG A N 1
ATOM 608 C CA . ARG A 1 78 ? 10.438 -9.148 -27.844 1 97.44 78 ARG A CA 1
ATOM 609 C C . ARG A 1 78 ? 11.547 -10.188 -27.906 1 97.44 78 ARG A C 1
ATOM 611 O O . ARG A 1 78 ? 11.281 -11.391 -27.828 1 97.44 78 ARG A O 1
ATOM 618 N N . GLN A 1 79 ? 12.742 -9.742 -27.984 1 98.12 79 GLN A N 1
ATOM 619 C CA . GLN A 1 79 ? 13.891 -10.633 -28.094 1 98.12 79 GLN A CA 1
ATOM 620 C C . GLN A 1 79 ? 14 -11.539 -26.875 1 98.12 79 GLN A C 1
ATOM 622 O O . GLN A 1 79 ? 14.211 -12.742 -27 1 98.12 79 GLN A O 1
ATOM 627 N N . LYS A 1 80 ? 13.859 -10.992 -25.703 1 97.94 80 LYS A N 1
ATOM 628 C CA . LYS A 1 80 ? 13.938 -11.773 -24.469 1 97.94 80 LYS A CA 1
ATOM 629 C C . LYS A 1 80 ? 12.758 -12.734 -24.359 1 97.94 80 LYS A C 1
ATOM 631 O O . LYS A 1 80 ? 12.93 -13.875 -23.906 1 97.94 80 LYS A O 1
ATOM 636 N N . LEU A 1 81 ? 11.602 -12.258 -24.797 1 98.5 81 LEU A N 1
ATOM 637 C CA . LEU A 1 81 ? 10.414 -13.102 -24.766 1 98.5 81 LEU A CA 1
ATOM 638 C C . LEU A 1 81 ? 10.602 -14.328 -25.656 1 98.5 81 LEU A C 1
ATOM 640 O O . LEU A 1 81 ? 10.289 -15.453 -25.25 1 98.5 81 LEU A O 1
ATOM 644 N N . ASP A 1 82 ? 11.102 -14.109 -26.828 1 98.38 82 ASP A N 1
ATOM 645 C CA . ASP A 1 82 ? 11.312 -15.203 -27.766 1 98.38 82 ASP A CA 1
ATOM 646 C C . ASP A 1 82 ? 12.344 -16.203 -27.234 1 98.38 82 ASP A C 1
ATOM 648 O O . ASP A 1 82 ? 12.141 -17.406 -27.312 1 98.38 82 ASP A O 1
ATOM 652 N N . ARG A 1 83 ? 13.391 -15.711 -26.672 1 98.38 83 ARG A N 1
ATOM 653 C CA . ARG A 1 83 ? 14.43 -16.578 -26.109 1 98.38 83 ARG A CA 1
ATOM 654 C C . ARG A 1 83 ? 13.891 -17.438 -25 1 98.38 83 ARG A C 1
ATOM 656 O O . ARG A 1 83 ? 14.07 -18.656 -25 1 98.38 83 ARG A O 1
ATOM 663 N N . VAL A 1 84 ? 13.211 -16.828 -24.031 1 98.5 84 VAL A N 1
ATOM 664 C CA . VAL A 1 84 ? 12.688 -17.562 -22.891 1 98.5 84 VAL A CA 1
ATOM 665 C C . VAL A 1 84 ? 11.578 -18.516 -23.344 1 98.5 84 VAL A C 1
ATOM 667 O O . VAL A 1 84 ? 11.508 -19.656 -22.891 1 98.5 84 VAL A O 1
ATOM 670 N N . GLY A 1 85 ? 10.68 -18.016 -24.203 1 98.62 85 GLY A N 1
ATOM 671 C CA . GLY A 1 85 ? 9.625 -18.875 -24.734 1 98.62 85 GLY A CA 1
ATOM 672 C C . GLY A 1 85 ? 10.148 -20.109 -25.438 1 98.62 85 GLY A C 1
ATOM 673 O O . GLY A 1 85 ? 9.672 -21.219 -25.188 1 98.62 85 GLY A O 1
ATOM 674 N N . ASP A 1 86 ? 11.141 -19.953 -26.281 1 98.62 86 ASP A N 1
ATOM 675 C CA . ASP A 1 86 ? 11.75 -21.062 -27 1 98.62 86 ASP A CA 1
ATOM 676 C C . ASP A 1 86 ? 12.367 -22.078 -26.016 1 98.62 86 ASP A C 1
ATOM 678 O O . ASP A 1 86 ? 12.242 -23.281 -26.203 1 98.62 86 ASP A O 1
ATOM 682 N N . GLU A 1 87 ? 13.047 -21.531 -25.062 1 98.38 87 GLU A N 1
ATOM 683 C CA . GLU A 1 87 ? 13.664 -22.375 -24.047 1 98.38 87 GLU A CA 1
ATOM 684 C C . GLU A 1 87 ? 12.625 -23.219 -23.328 1 98.38 87 GLU A C 1
ATOM 686 O O . GLU A 1 87 ? 12.828 -24.422 -23.109 1 98.38 87 GLU A O 1
ATOM 691 N N . LEU A 1 88 ? 11.508 -22.641 -22.938 1 98.62 88 LEU A N 1
ATOM 692 C CA . LEU A 1 88 ? 10.445 -23.344 -22.219 1 98.62 88 LEU A CA 1
ATOM 693 C C . LEU A 1 88 ? 9.828 -24.422 -23.109 1 98.62 88 LEU A C 1
ATOM 695 O O . LEU A 1 88 ? 9.602 -25.547 -22.656 1 98.62 88 LEU A O 1
ATOM 699 N N . GLU A 1 89 ? 9.555 -24.078 -24.344 1 98.69 89 GLU A N 1
ATOM 700 C CA . GLU A 1 89 ? 8.953 -25.031 -25.266 1 98.69 89 GLU A CA 1
ATOM 701 C C . GLU A 1 89 ? 9.883 -26.219 -25.516 1 98.69 89 GLU A C 1
ATOM 703 O O . GLU A 1 89 ? 9.438 -27.359 -25.531 1 98.69 89 GLU A O 1
ATOM 708 N N . LYS A 1 90 ? 11.125 -25.953 -25.688 1 98.44 90 LYS A N 1
ATOM 709 C CA . LYS A 1 90 ? 12.109 -27 -25.969 1 98.44 90 LYS A CA 1
ATOM 710 C C . LYS A 1 90 ? 12.328 -27.875 -24.734 1 98.44 90 LYS A C 1
ATOM 712 O O . LYS A 1 90 ? 12.406 -29.109 -24.859 1 98.44 90 LYS A O 1
ATOM 717 N N . SER A 1 91 ? 12.406 -27.297 -23.562 1 98.31 91 SER A N 1
ATOM 718 C CA . SER A 1 91 ? 12.797 -28.016 -22.344 1 98.31 91 SER A CA 1
ATOM 719 C C . SER A 1 91 ? 11.625 -28.812 -21.766 1 98.31 91 SER A C 1
ATOM 721 O O . SER A 1 91 ? 11.828 -29.875 -21.188 1 98.31 91 SER A O 1
ATOM 723 N N . TYR A 1 92 ? 10.375 -28.281 -21.938 1 98.19 92 TYR A N 1
ATOM 724 C CA . TYR A 1 92 ? 9.289 -28.875 -21.172 1 98.19 92 TYR A CA 1
ATOM 725 C C . TYR A 1 92 ? 8.148 -29.312 -22.094 1 98.19 92 TYR A C 1
ATOM 727 O O . TYR A 1 92 ? 7.18 -29.922 -21.641 1 98.19 92 TYR A O 1
ATOM 735 N N . GLY A 1 93 ? 8.188 -28.969 -23.391 1 98.19 93 GLY A N 1
ATOM 736 C CA . GLY A 1 93 ? 7.188 -29.391 -24.359 1 98.19 93 GLY A CA 1
ATOM 737 C C . GLY A 1 93 ? 5.855 -28.688 -24.188 1 98.19 93 GLY A C 1
ATOM 738 O O . GLY A 1 93 ? 4.805 -29.234 -24.516 1 98.19 93 GLY A O 1
ATOM 739 N N . VAL A 1 94 ? 5.844 -27.484 -23.578 1 98.5 94 VAL A N 1
ATOM 740 C CA . VAL A 1 94 ? 4.625 -26.703 -23.359 1 98.5 94 VAL A CA 1
ATOM 741 C C . VAL A 1 94 ? 4.473 -25.656 -24.453 1 98.5 94 VAL A C 1
ATOM 743 O O . VAL A 1 94 ? 5.391 -25.422 -25.234 1 98.5 94 VAL A O 1
ATOM 746 N N . GLN A 1 95 ? 3.297 -25.031 -24.562 1 98.5 95 GLN A N 1
ATOM 747 C CA . GLN A 1 95 ? 3.062 -23.891 -25.453 1 98.5 95 GLN A CA 1
ATOM 748 C C . GLN A 1 95 ? 3.375 -22.578 -24.75 1 98.5 95 GLN A C 1
ATOM 750 O O . GLN A 1 95 ? 3.223 -22.453 -23.531 1 98.5 95 GLN A O 1
ATOM 755 N N . THR A 1 96 ? 3.846 -21.625 -25.5 1 98.5 96 THR A N 1
ATOM 756 C CA . THR A 1 96 ? 4.082 -20.297 -24.953 1 98.5 96 THR A CA 1
ATOM 757 C C . THR A 1 96 ? 3.383 -19.219 -25.781 1 98.5 96 THR A C 1
ATOM 759 O O . THR A 1 96 ? 3.238 -19.375 -27 1 98.5 96 THR A O 1
ATOM 762 N N . LYS A 1 97 ? 2.82 -18.281 -25.188 1 98.31 97 LYS A N 1
ATOM 763 C CA . LYS A 1 97 ? 2.361 -17.031 -25.797 1 98.31 97 LYS A CA 1
ATOM 764 C C . LYS A 1 97 ? 3.232 -15.859 -25.375 1 98.31 97 LYS A C 1
ATOM 766 O O . LYS A 1 97 ? 3.52 -15.703 -24.172 1 98.31 97 LYS A O 1
ATOM 771 N N . ARG A 1 98 ? 3.73 -15.133 -26.344 1 98.12 98 ARG A N 1
ATOM 772 C CA . ARG A 1 98 ? 4.629 -14.016 -26.078 1 98.12 98 ARG A CA 1
ATOM 773 C C . ARG A 1 98 ? 3.92 -12.68 -26.281 1 98.12 98 ARG A C 1
ATOM 775 O O . ARG A 1 98 ? 3.51 -12.344 -27.391 1 98.12 98 ARG A O 1
ATOM 782 N N . VAL A 1 99 ? 3.758 -11.906 -25.219 1 97.69 99 VAL A N 1
ATOM 783 C CA . VAL A 1 99 ? 3.037 -10.641 -25.266 1 97.69 99 VAL A CA 1
ATOM 784 C C . VAL A 1 99 ? 3.986 -9.492 -24.922 1 97.69 99 VAL A C 1
ATOM 786 O O . VAL A 1 99 ? 4.477 -9.406 -23.781 1 97.69 99 VAL A O 1
ATOM 789 N N . VAL A 1 100 ? 4.25 -8.617 -25.891 1 97.62 100 VAL A N 1
ATOM 790 C CA . VAL A 1 100 ? 5.082 -7.445 -25.641 1 97.62 100 VAL A CA 1
ATOM 791 C C . VAL A 1 100 ? 4.242 -6.34 -25 1 97.62 100 VAL A C 1
ATOM 793 O O . VAL A 1 100 ? 3.252 -5.891 -25.578 1 97.62 100 VAL A O 1
ATOM 796 N N . VAL A 1 101 ? 4.648 -5.926 -23.828 1 97.25 101 VAL A N 1
ATOM 797 C CA . VAL A 1 101 ? 3.9 -4.875 -23.141 1 97.25 101 VAL A CA 1
ATOM 798 C C . VAL A 1 101 ? 4.844 -4.059 -22.25 1 97.25 101 VAL A C 1
ATOM 800 O O . VAL A 1 101 ? 5.699 -4.617 -21.562 1 97.25 101 VAL A O 1
ATOM 803 N N . ASP A 1 102 ? 4.762 -2.785 -22.422 1 96.81 102 ASP A N 1
ATOM 804 C CA . ASP A 1 102 ? 5.371 -1.842 -21.484 1 96.81 102 ASP A CA 1
ATOM 805 C C . ASP A 1 102 ? 4.332 -1.285 -20.516 1 96.81 102 ASP A C 1
ATOM 807 O O . ASP A 1 102 ? 3.541 -0.413 -20.875 1 96.81 102 ASP A O 1
ATOM 811 N N . PHE A 1 103 ? 4.43 -1.718 -19.25 1 95.56 103 PHE A N 1
ATOM 812 C CA . PHE A 1 103 ? 3.41 -1.363 -18.266 1 95.56 103 PHE A CA 1
ATOM 813 C C . PHE A 1 103 ? 3.512 0.11 -17.891 1 95.56 103 PHE A C 1
ATOM 815 O O . PHE A 1 103 ? 2.652 0.635 -17.172 1 95.56 103 PHE A O 1
ATOM 822 N N . ASN A 1 104 ? 4.52 0.773 -18.391 1 92.44 104 ASN A N 1
ATOM 823 C CA . ASN A 1 104 ? 4.609 2.223 -18.266 1 92.44 104 ASN A CA 1
ATOM 824 C C . ASN A 1 104 ? 3.99 2.936 -19.453 1 92.44 104 ASN A C 1
ATOM 826 O O . ASN A 1 104 ? 4.055 4.16 -19.562 1 92.44 104 ASN A O 1
ATOM 830 N N . GLY A 1 105 ? 3.426 2.207 -20.344 1 90.06 105 GLY A N 1
ATOM 831 C CA . GLY A 1 105 ? 2.963 2.746 -21.609 1 90.06 105 GLY A CA 1
ATOM 832 C C . GLY A 1 105 ? 1.595 3.393 -21.531 1 90.06 105 GLY A C 1
ATOM 833 O O . GLY A 1 105 ? 1.013 3.77 -22.547 1 90.06 105 GLY A O 1
ATOM 834 N N . GLY A 1 106 ? 1.013 3.547 -20.344 1 87.38 106 GLY A N 1
ATOM 835 C CA . GLY A 1 106 ? -0.287 4.184 -20.188 1 87.38 106 GLY A CA 1
ATOM 836 C C . GLY A 1 106 ? -1.428 3.189 -20.078 1 87.38 106 GLY A C 1
ATOM 837 O O . GLY A 1 106 ? -1.214 1.979 -20.156 1 87.38 106 GLY A O 1
ATOM 838 N N . HIS A 1 107 ? -2.617 3.697 -19.891 1 87.75 107 HIS A N 1
ATOM 839 C CA . HIS A 1 107 ? -3.766 2.855 -19.578 1 87.75 107 HIS A CA 1
ATOM 840 C C . HIS A 1 107 ? -4.238 2.092 -20.812 1 87.75 107 HIS A C 1
ATOM 842 O O . HIS A 1 107 ? -4.902 1.059 -20.688 1 87.75 107 HIS A O 1
ATOM 848 N N . GLN A 1 108 ? -3.939 2.539 -21.969 1 90.94 108 GLN A N 1
ATOM 849 C CA . GLN A 1 108 ? -4.422 1.945 -23.203 1 90.94 108 GLN A CA 1
ATOM 850 C C . GLN A 1 108 ? -3.891 0.526 -23.375 1 90.94 108 GLN A C 1
ATOM 852 O O . GLN A 1 108 ? -4.496 -0.287 -24.078 1 90.94 108 GLN A O 1
ATOM 857 N N . ILE A 1 109 ? -2.812 0.211 -22.75 1 94.5 109 ILE A N 1
ATOM 858 C CA . ILE A 1 109 ? -2.203 -1.104 -22.922 1 94.5 109 ILE A CA 1
ATOM 859 C C . ILE A 1 109 ? -3.135 -2.178 -22.359 1 94.5 109 ILE A C 1
ATOM 861 O O . ILE A 1 109 ? -3.092 -3.332 -22.797 1 94.5 109 ILE A O 1
ATOM 865 N N . TYR A 1 110 ? -3.973 -1.823 -21.422 1 94.94 110 TYR A N 1
ATOM 866 C CA . TYR A 1 110 ? -4.773 -2.82 -20.719 1 94.94 110 TYR A CA 1
ATOM 867 C C . TYR A 1 110 ? -5.945 -3.277 -21.578 1 94.94 110 TYR A C 1
ATOM 869 O O . TYR A 1 110 ? -6.402 -4.418 -21.469 1 94.94 110 TYR A O 1
ATOM 877 N N . GLU A 1 111 ? -6.398 -2.418 -22.469 1 94.12 111 GLU A N 1
ATOM 878 C CA . GLU A 1 111 ? -7.387 -2.857 -23.453 1 94.12 111 GLU A CA 1
ATOM 879 C C . GLU A 1 111 ? -6.805 -3.91 -24.391 1 94.12 111 GLU A C 1
ATOM 881 O O . GLU A 1 111 ? -7.461 -4.906 -24.703 1 94.12 111 GLU A O 1
ATOM 886 N N . GLN A 1 112 ? -5.645 -3.656 -24.797 1 94.31 112 GLN A N 1
ATOM 887 C CA . GLN A 1 112 ? -4.961 -4.609 -25.656 1 94.31 112 GLN A CA 1
ATOM 888 C C . GLN A 1 112 ? -4.703 -5.926 -24.938 1 94.31 112 GLN A C 1
ATOM 890 O O . GLN A 1 112 ? -4.859 -7.004 -25.516 1 94.31 112 GLN A O 1
ATOM 895 N N . LEU A 1 113 ? -4.285 -5.828 -23.703 1 96.25 113 LEU A N 1
ATOM 896 C CA . LEU A 1 113 ? -4.027 -7.023 -22.906 1 96.25 113 LEU A CA 1
ATOM 897 C C . LEU A 1 113 ? -5.305 -7.828 -22.703 1 96.25 113 LEU A C 1
ATOM 899 O O . LEU A 1 113 ? -5.285 -9.062 -22.766 1 96.25 113 LEU A O 1
ATOM 903 N N . ARG A 1 114 ? -6.359 -7.129 -22.438 1 95.75 114 ARG A N 1
ATOM 904 C CA . ARG A 1 114 ? -7.648 -7.797 -22.281 1 95.75 114 ARG A CA 1
ATOM 905 C C . ARG A 1 114 ? -7.992 -8.609 -23.516 1 95.75 114 ARG A C 1
ATOM 907 O O . ARG A 1 114 ? -8.398 -9.773 -23.422 1 95.75 114 ARG A O 1
ATOM 914 N N . GLU A 1 115 ? -7.809 -8.047 -24.641 1 95 115 GLU A N 1
ATOM 915 C CA . GLU A 1 115 ? -8.102 -8.719 -25.906 1 95 115 GLU A CA 1
ATOM 916 C C . GLU A 1 115 ? -7.191 -9.922 -26.125 1 95 115 GLU A C 1
ATOM 918 O O . GLU A 1 115 ? -7.645 -10.977 -26.562 1 95 115 GLU A O 1
ATOM 923 N N . GLN A 1 116 ? -5.957 -9.773 -25.781 1 94.75 116 GLN A N 1
ATOM 924 C CA . GLN A 1 116 ? -4.973 -10.82 -26 1 94.75 116 GLN A CA 1
ATOM 925 C C . GLN A 1 116 ? -5.188 -11.992 -25.047 1 94.75 116 GLN A C 1
ATOM 927 O O . GLN A 1 116 ? -4.863 -13.133 -25.375 1 94.75 116 GLN A O 1
ATOM 932 N N . LEU A 1 117 ? -5.738 -11.734 -23.875 1 95.12 117 LEU A N 1
ATOM 933 C CA . LEU A 1 117 ? -5.863 -12.766 -22.844 1 95.12 117 LEU A CA 1
ATOM 934 C C . LEU A 1 117 ? -7.27 -13.352 -22.844 1 95.12 117 LEU A C 1
ATOM 936 O O . LEU A 1 117 ? -7.508 -14.391 -22.219 1 95.12 117 LEU A O 1
ATOM 940 N N . ALA A 1 118 ? -8.25 -12.727 -23.5 1 89.56 118 ALA A N 1
ATOM 941 C CA . ALA A 1 118 ? -9.672 -13.047 -23.422 1 89.56 118 ALA A CA 1
ATOM 942 C C . ALA A 1 118 ? -9.93 -14.492 -23.844 1 89.56 118 ALA A C 1
ATOM 944 O O . ALA A 1 118 ? -10.766 -15.18 -23.266 1 89.56 118 ALA A O 1
ATOM 945 N N . ALA A 1 119 ? -9.234 -15.047 -24.781 1 87.69 119 ALA A N 1
ATOM 946 C CA . ALA A 1 119 ? -9.555 -16.359 -25.312 1 87.69 119 ALA A CA 1
ATOM 947 C C . ALA A 1 119 ? -8.797 -17.453 -24.578 1 87.69 119 ALA A C 1
ATOM 949 O O . ALA A 1 119 ? -9.023 -18.656 -24.812 1 87.69 119 ALA A O 1
ATOM 950 N N . MET A 1 120 ? -8.078 -17.047 -23.578 1 96.12 120 MET A N 1
ATOM 951 C CA . MET A 1 120 ? -7.215 -18.031 -22.922 1 96.12 120 MET A CA 1
ATOM 952 C C . MET A 1 120 ? -7.883 -18.578 -21.656 1 96.12 120 MET A C 1
ATOM 954 O O . MET A 1 120 ? -8.562 -17.844 -20.938 1 96.12 120 MET A O 1
ATOM 958 N N . ASP A 1 121 ? -7.77 -19.875 -21.484 1 98 121 ASP A N 1
ATOM 959 C CA . ASP A 1 121 ? -8.172 -20.516 -20.234 1 98 121 ASP A CA 1
ATOM 960 C C . ASP A 1 121 ? -7.109 -20.328 -19.156 1 98 121 ASP A C 1
ATOM 962 O O . ASP A 1 121 ? -6.379 -21.281 -18.828 1 98 121 ASP A O 1
ATOM 966 N N . ILE A 1 122 ? -7.121 -19.172 -18.578 1 98.44 122 ILE A N 1
ATOM 967 C CA . ILE A 1 122 ? -6.078 -18.781 -17.625 1 98.44 122 ILE A CA 1
ATOM 968 C C . ILE A 1 122 ? -6.375 -19.391 -16.25 1 98.44 122 ILE A C 1
ATOM 970 O O . ILE A 1 122 ? -7.383 -19.047 -15.633 1 98.44 122 ILE A O 1
ATOM 974 N N . GLY A 1 123 ? -5.496 -20.219 -15.852 1 98.44 123 GLY A N 1
ATOM 975 C CA . GLY A 1 123 ? -5.617 -20.812 -14.531 1 98.44 123 GLY A CA 1
ATOM 976 C C . GLY A 1 123 ? -4.82 -20.078 -13.469 1 98.44 123 GLY A C 1
ATOM 977 O O . GLY A 1 123 ? -5.176 -20.109 -12.289 1 98.44 123 GLY A O 1
ATOM 978 N N . LEU A 1 124 ? -3.672 -19.484 -13.898 1 98.62 124 LEU A N 1
ATOM 979 C CA . LEU A 1 124 ? -2.783 -18.797 -12.969 1 98.62 124 LEU A CA 1
ATOM 980 C C . LEU A 1 124 ? -2.379 -17.438 -13.516 1 98.62 124 LEU A C 1
ATOM 982 O O . LEU A 1 124 ? -2.033 -17.312 -14.695 1 98.62 124 LEU A O 1
ATOM 986 N N . LEU A 1 125 ? -2.5 -16.422 -12.688 1 98.75 125 LEU A N 1
ATOM 987 C CA . LEU A 1 125 ? -1.886 -15.125 -12.945 1 98.75 125 LEU A CA 1
ATOM 988 C C . LEU A 1 125 ? -0.801 -14.82 -11.914 1 98.75 125 LEU A C 1
ATOM 990 O O . LEU A 1 125 ? -1.068 -14.812 -10.711 1 98.75 125 LEU A O 1
ATOM 994 N N . VAL A 1 126 ? 0.419 -14.648 -12.383 1 98.69 126 VAL A N 1
ATOM 995 C CA . VAL A 1 126 ? 1.525 -14.25 -11.523 1 98.69 126 VAL A CA 1
ATOM 996 C C . VAL A 1 126 ? 1.887 -12.789 -11.789 1 98.69 126 VAL A C 1
ATOM 998 O O . VAL A 1 126 ? 2.574 -12.484 -12.766 1 98.69 126 VAL A O 1
ATOM 1001 N N . ASN A 1 127 ? 1.401 -11.945 -10.914 1 98.5 127 ASN A N 1
ATOM 1002 C CA . ASN A 1 127 ? 1.818 -10.547 -10.922 1 98.5 127 ASN A CA 1
ATOM 1003 C C . ASN A 1 127 ? 3.229 -10.375 -10.367 1 98.5 127 ASN A C 1
ATOM 1005 O O . ASN A 1 127 ? 3.406 -10.211 -9.156 1 98.5 127 ASN A O 1
ATOM 1009 N N . ASN A 1 128 ? 4.172 -10.312 -11.266 1 97.62 128 ASN A N 1
ATOM 1010 C CA . ASN A 1 128 ? 5.57 -10.344 -10.852 1 97.62 128 ASN A CA 1
ATOM 1011 C C . ASN A 1 128 ? 6.301 -9.07 -11.266 1 97.62 128 ASN A C 1
ATOM 1013 O O . ASN A 1 128 ? 7.328 -8.719 -10.688 1 97.62 128 ASN A O 1
ATOM 1017 N N . VAL A 1 129 ? 5.762 -8.367 -12.281 1 95.5 129 VAL A N 1
ATOM 1018 C CA . VAL A 1 129 ? 6.461 -7.184 -12.773 1 95.5 129 VAL A CA 1
ATOM 1019 C C . VAL A 1 129 ? 6.629 -6.168 -11.648 1 95.5 129 VAL A C 1
ATOM 1021 O O . VAL A 1 129 ? 5.723 -5.984 -10.828 1 95.5 129 VAL A O 1
ATOM 1024 N N . GLY A 1 130 ? 7.758 -5.594 -11.578 1 93.94 130 GLY A N 1
ATOM 1025 C CA . GLY A 1 130 ? 8.047 -4.59 -10.562 1 93.94 130 GLY A CA 1
ATOM 1026 C C . GLY A 1 130 ? 9.25 -3.736 -10.891 1 93.94 130 GLY A C 1
ATOM 1027 O O . GLY A 1 130 ? 10.078 -4.113 -11.719 1 93.94 130 GLY A O 1
ATOM 1028 N N . TYR A 1 131 ? 9.312 -2.623 -10.273 1 94.12 131 TYR A N 1
ATOM 1029 C CA . TYR A 1 131 ? 10.414 -1.676 -10.43 1 94.12 131 TYR A CA 1
ATOM 1030 C C . TYR A 1 131 ? 10.867 -1.142 -9.07 1 94.12 131 TYR A C 1
ATOM 1032 O O . TYR A 1 131 ? 10.039 -0.838 -8.211 1 94.12 131 TYR A O 1
ATOM 1040 N N . LEU A 1 132 ? 12.117 -1.2 -8.82 1 92.75 132 LEU A N 1
ATOM 1041 C CA . LEU A 1 132 ? 12.781 -0.585 -7.676 1 92.75 132 LEU A CA 1
ATOM 1042 C C . LEU A 1 132 ? 13.82 0.434 -8.133 1 92.75 132 LEU A C 1
ATOM 1044 O O . LEU A 1 132 ? 14.844 0.064 -8.703 1 92.75 132 LEU A O 1
ATOM 1048 N N . PRO A 1 133 ? 13.5 1.688 -7.887 1 91.81 133 PRO A N 1
ATOM 1049 C CA . PRO A 1 133 ? 14.531 2.67 -8.219 1 91.81 133 PRO A CA 1
ATOM 1050 C C . PRO A 1 133 ? 15.758 2.559 -7.312 1 91.81 133 PRO A C 1
ATOM 1052 O O . PRO A 1 133 ? 15.734 1.818 -6.324 1 91.81 133 PRO A O 1
ATOM 1055 N N . GLU A 1 134 ? 16.828 3.275 -7.715 1 90.94 134 GLU A N 1
ATOM 1056 C CA . GLU A 1 134 ? 18 3.338 -6.855 1 90.94 134 GLU A CA 1
ATOM 1057 C C . GLU A 1 134 ? 17.641 3.799 -5.449 1 90.94 134 GLU A C 1
ATOM 1059 O O . GLU A 1 134 ? 16.797 4.688 -5.277 1 90.94 134 GLU A O 1
ATOM 1064 N N . LEU A 1 135 ? 18.266 3.166 -4.504 1 90.38 135 LEU A N 1
ATOM 1065 C CA . LEU A 1 135 ? 18 3.531 -3.119 1 90.38 135 LEU A CA 1
ATOM 1066 C C . LEU A 1 135 ? 18.328 5 -2.873 1 90.38 135 LEU A C 1
ATOM 1068 O O . LEU A 1 135 ? 19.438 5.453 -3.168 1 90.38 135 LEU A O 1
ATOM 1072 N N . ALA A 1 136 ? 17.391 5.734 -2.42 1 93 136 ALA A N 1
ATOM 1073 C CA . ALA A 1 136 ? 17.5 7.164 -2.148 1 93 136 ALA A CA 1
ATOM 1074 C C . ALA A 1 136 ? 16.328 7.668 -1.326 1 93 136 ALA A C 1
ATOM 1076 O O . ALA A 1 136 ? 15.336 6.945 -1.136 1 93 136 ALA A O 1
ATOM 1077 N N . THR A 1 137 ? 16.5 8.836 -0.75 1 93.56 137 THR A N 1
ATOM 1078 C CA . THR A 1 137 ? 15.344 9.477 -0.146 1 93.56 137 THR A CA 1
ATOM 1079 C C . THR A 1 137 ? 14.305 9.828 -1.209 1 93.56 137 THR A C 1
ATOM 1081 O O . THR A 1 137 ? 14.633 9.938 -2.393 1 93.56 137 THR A O 1
ATOM 108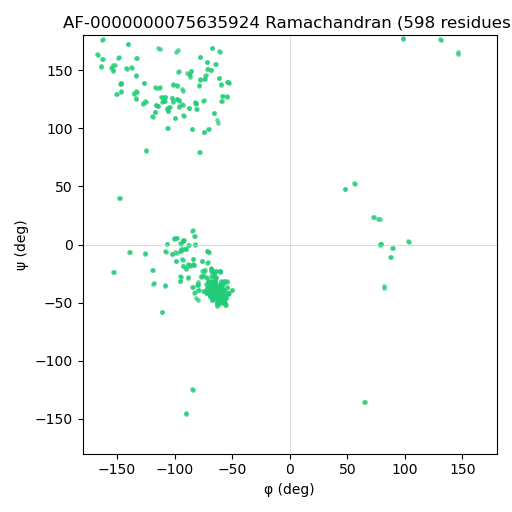4 N N . LEU A 1 138 ? 13.023 9.938 -0.825 1 93.81 138 LEU A N 1
ATOM 1085 C CA . LEU A 1 138 ? 11.922 10.156 -1.753 1 93.81 138 LEU A CA 1
ATOM 1086 C C . LEU A 1 138 ? 12.195 11.359 -2.648 1 93.81 138 LEU A C 1
ATOM 1088 O O . LEU A 1 138 ? 11.945 11.312 -3.855 1 93.81 138 LEU A O 1
ATOM 1092 N N . GLU A 1 139 ? 12.727 12.438 -2.064 1 92.44 139 GLU A N 1
ATOM 1093 C CA . GLU A 1 139 ? 12.906 13.688 -2.793 1 92.44 139 GLU A CA 1
ATOM 1094 C C . GLU A 1 139 ? 14.023 13.57 -3.826 1 92.44 139 GLU A C 1
ATOM 1096 O O . GLU A 1 139 ? 14.133 14.398 -4.727 1 92.44 139 GLU A O 1
ATOM 1101 N N . GLN A 1 140 ? 14.836 12.547 -3.709 1 93.19 140 GLN A N 1
ATOM 1102 C CA . GLN A 1 140 ? 15.938 12.336 -4.648 1 93.19 140 GLN A CA 1
ATOM 1103 C C . GLN A 1 140 ? 15.477 11.516 -5.855 1 93.19 140 GLN A C 1
ATOM 1105 O O . GLN A 1 140 ? 16.172 11.469 -6.875 1 93.19 140 GLN A O 1
ATOM 1110 N N . HIS A 1 141 ? 14.391 10.867 -5.715 1 93.94 141 HIS A N 1
ATOM 1111 C CA . HIS A 1 141 ? 13.828 10.156 -6.859 1 93.94 141 HIS A CA 1
ATOM 1112 C C . HIS A 1 141 ? 13.203 11.125 -7.859 1 93.94 141 HIS A C 1
ATOM 1114 O O . HIS A 1 141 ? 12.594 12.117 -7.465 1 93.94 141 HIS A O 1
ATOM 1120 N N . THR A 1 142 ? 13.344 10.836 -9.141 1 93.88 142 THR A N 1
ATOM 1121 C CA . THR A 1 142 ? 12.648 11.625 -10.156 1 93.88 142 THR A CA 1
ATOM 1122 C C . THR A 1 142 ? 11.156 11.32 -10.141 1 93.88 142 THR A C 1
ATOM 1124 O O . THR A 1 142 ? 10.727 10.281 -9.633 1 93.88 142 THR A O 1
ATOM 1127 N N . GLU A 1 143 ? 10.398 12.273 -10.641 1 93.94 143 GLU A N 1
ATOM 1128 C CA . GLU A 1 143 ? 8.969 12.016 -10.805 1 93.94 143 GLU A CA 1
ATOM 1129 C C . GLU A 1 143 ? 8.727 10.75 -11.617 1 93.94 143 GLU A C 1
ATOM 1131 O O . GLU A 1 143 ? 7.852 9.953 -11.289 1 93.94 143 GLU A O 1
ATOM 1136 N N . GLN A 1 144 ? 9.5 10.617 -12.617 1 93.81 144 GLN A N 1
ATOM 1137 C CA . GLN A 1 144 ? 9.375 9.453 -13.484 1 93.81 144 GLN A CA 1
ATOM 1138 C C . GLN A 1 144 ? 9.648 8.156 -12.727 1 93.81 144 GLN A C 1
ATOM 1140 O O . GLN A 1 144 ? 8.977 7.148 -12.945 1 93.81 144 GLN A O 1
ATOM 1145 N N . ASP A 1 145 ? 10.602 8.156 -11.859 1 94.81 145 ASP A N 1
ATOM 1146 C CA . ASP A 1 145 ? 10.883 7 -11.016 1 94.81 145 ASP A CA 1
ATOM 1147 C C . ASP A 1 145 ? 9.656 6.594 -10.211 1 94.81 145 ASP A C 1
ATOM 1149 O O . ASP A 1 145 ? 9.273 5.422 -10.195 1 94.81 145 ASP A O 1
ATOM 1153 N N . LEU A 1 146 ? 9.102 7.551 -9.609 1 96.38 146 LEU A N 1
ATOM 1154 C CA . LEU A 1 146 ? 7.977 7.297 -8.719 1 96.38 146 LEU A CA 1
ATOM 1155 C C . LEU A 1 146 ? 6.758 6.824 -9.5 1 96.38 146 LEU A C 1
ATOM 1157 O O . LEU A 1 146 ? 6.059 5.902 -9.078 1 96.38 146 LEU A O 1
ATOM 1161 N N . LEU A 1 147 ? 6.523 7.441 -10.641 1 95.5 147 LEU A N 1
ATOM 1162 C CA . LEU A 1 147 ? 5.414 7.02 -11.492 1 95.5 147 LEU A CA 1
ATOM 1163 C C . LEU A 1 147 ? 5.633 5.598 -12 1 95.5 147 LEU A C 1
ATOM 1165 O O . LEU A 1 147 ? 4.688 4.809 -12.078 1 95.5 147 LEU A O 1
ATOM 1169 N N . THR A 1 148 ? 6.848 5.309 -12.336 1 96.31 148 THR A N 1
ATOM 1170 C CA . THR A 1 148 ? 7.18 3.969 -12.805 1 96.31 148 THR A CA 1
ATOM 1171 C C . THR A 1 148 ? 6.926 2.936 -11.711 1 96.31 148 THR A C 1
ATOM 1173 O O . THR A 1 148 ? 6.375 1.865 -11.977 1 96.31 148 THR A O 1
ATOM 1176 N N . VAL A 1 149 ? 7.285 3.229 -10.469 1 97.31 149 VAL A N 1
ATOM 1177 C CA . VAL A 1 149 ? 7.02 2.34 -9.344 1 97.31 149 VAL A CA 1
ATOM 1178 C C . VAL A 1 149 ? 5.523 2.062 -9.242 1 97.31 149 VAL A C 1
ATOM 1180 O O . VAL A 1 149 ? 5.105 0.908 -9.133 1 97.31 149 VAL A O 1
ATOM 1183 N N . VAL A 1 150 ? 4.742 3.113 -9.336 1 97.19 150 VAL A N 1
ATOM 1184 C CA . VAL A 1 150 ? 3.299 2.98 -9.156 1 97.19 150 VAL A CA 1
ATOM 1185 C C . VAL A 1 150 ? 2.701 2.217 -10.336 1 97.19 150 VAL A C 1
ATOM 1187 O O . VAL A 1 150 ? 1.868 1.326 -10.148 1 97.19 150 VAL A O 1
ATOM 1190 N N . ASN A 1 151 ? 3.119 2.512 -11.523 1 96.5 151 ASN A N 1
ATOM 1191 C CA . ASN A 1 151 ? 2.578 1.873 -12.719 1 96.5 151 ASN A CA 1
ATOM 1192 C C . ASN A 1 151 ? 2.893 0.38 -12.75 1 96.5 151 ASN A C 1
ATOM 1194 O O . ASN A 1 151 ? 2.01 -0.44 -13 1 96.5 151 ASN A O 1
ATOM 1198 N N . LEU A 1 152 ? 4.094 0.039 -12.453 1 97.12 152 LEU A N 1
ATOM 1199 C CA . LEU A 1 152 ? 4.535 -1.346 -12.586 1 97.12 152 LEU A CA 1
ATOM 1200 C C . LEU A 1 152 ? 4.129 -2.166 -11.367 1 97.12 152 LEU A C 1
ATOM 1202 O O . LEU A 1 152 ? 3.684 -3.309 -11.5 1 97.12 152 LEU A O 1
ATOM 1206 N N . ASN A 1 153 ? 4.266 -1.574 -10.188 1 97.44 153 ASN A N 1
ATOM 1207 C CA . ASN A 1 153 ? 4.074 -2.355 -8.969 1 97.44 153 ASN A CA 1
ATOM 1208 C C . ASN A 1 153 ? 2.613 -2.35 -8.523 1 97.44 153 ASN A C 1
ATOM 1210 O O . ASN A 1 153 ? 2.162 -3.275 -7.852 1 97.44 153 ASN A O 1
ATOM 1214 N N . VAL A 1 154 ? 1.894 -1.292 -8.859 1 97.88 154 VAL A N 1
ATOM 1215 C CA . VAL A 1 154 ? 0.557 -1.124 -8.297 1 97.88 154 VAL A CA 1
ATOM 1216 C C . VAL A 1 154 ? -0.491 -1.31 -9.391 1 97.88 154 VAL A C 1
ATOM 1218 O O . VAL A 1 154 ? -1.262 -2.271 -9.367 1 97.88 154 VAL A O 1
ATOM 1221 N N . VAL A 1 155 ? -0.418 -0.526 -10.414 1 97.69 155 VAL A N 1
ATOM 1222 C CA . VAL A 1 155 ? -1.463 -0.479 -11.438 1 97.69 155 VAL A CA 1
ATOM 1223 C C . VAL A 1 155 ? -1.507 -1.806 -12.188 1 97.69 155 VAL A C 1
ATOM 1225 O O . VAL A 1 155 ? -2.578 -2.389 -12.375 1 97.69 155 VAL A O 1
ATOM 1228 N N . ALA A 1 156 ? -0.39 -2.295 -12.594 1 97.94 156 ALA A N 1
ATOM 1229 C CA . ALA A 1 156 ? -0.316 -3.506 -13.406 1 97.94 156 ALA A CA 1
ATOM 1230 C C . ALA A 1 156 ? -1.015 -4.672 -12.719 1 97.94 156 ALA A C 1
ATOM 1232 O O . ALA A 1 156 ? -1.898 -5.309 -13.297 1 97.94 156 ALA A O 1
ATOM 1233 N N . ALA A 1 157 ? -0.673 -4.934 -11.477 1 97.94 157 ALA A N 1
ATOM 1234 C CA . ALA A 1 157 ? -1.25 -6.055 -10.742 1 97.94 157 ALA A CA 1
ATOM 1235 C C . ALA A 1 157 ? -2.748 -5.855 -10.531 1 97.94 157 ALA A C 1
ATOM 1237 O O . ALA A 1 157 ? -3.529 -6.805 -10.648 1 97.94 157 ALA A O 1
ATOM 1238 N N . THR A 1 158 ? -3.139 -4.625 -10.203 1 98.19 158 THR A N 1
ATOM 1239 C CA . THR A 1 158 ? -4.535 -4.316 -9.922 1 98.19 158 THR A CA 1
ATOM 1240 C C . THR A 1 158 ? -5.398 -4.543 -11.156 1 98.19 158 THR A C 1
ATOM 1242 O O . THR A 1 158 ? -6.402 -5.254 -11.102 1 98.19 158 THR A O 1
ATOM 1245 N N . VAL A 1 159 ? -5.004 -3.99 -12.273 1 97.69 159 VAL A N 1
ATOM 1246 C CA . VAL A 1 159 ? -5.816 -4.008 -13.484 1 97.69 159 VAL A CA 1
ATOM 1247 C C . VAL A 1 159 ? -5.785 -5.402 -14.109 1 97.69 159 VAL A C 1
ATOM 1249 O O . VAL A 1 159 ? -6.805 -5.898 -14.594 1 97.69 159 VAL A O 1
ATOM 1252 N N . LEU A 1 160 ? -4.629 -6.078 -14.109 1 97.75 160 LEU A N 1
ATOM 1253 C CA . LEU A 1 160 ? -4.551 -7.422 -14.672 1 97.75 160 LEU A CA 1
ATOM 1254 C C . LEU A 1 160 ? -5.406 -8.398 -13.867 1 97.75 160 LEU A C 1
ATOM 1256 O O . LEU A 1 160 ? -6.047 -9.281 -14.445 1 97.75 160 LEU A O 1
ATOM 1260 N N . SER A 1 161 ? -5.391 -8.266 -12.531 1 97.94 161 SER A N 1
ATOM 1261 C CA . SER A 1 161 ? -6.27 -9.086 -11.711 1 97.94 161 SER A CA 1
ATOM 1262 C C . SER A 1 161 ? -7.734 -8.875 -12.086 1 97.94 161 SER A C 1
ATOM 1264 O O . SER A 1 161 ? -8.492 -9.844 -12.227 1 97.94 161 SER A O 1
ATOM 1266 N N . ARG A 1 162 ? -8.086 -7.605 -12.273 1 96.88 162 ARG A N 1
ATOM 1267 C CA . ARG A 1 162 ? -9.445 -7.273 -12.688 1 96.88 162 ARG A CA 1
ATOM 1268 C C . ARG A 1 162 ? -9.789 -7.957 -14.008 1 96.88 162 ARG A C 1
ATOM 1270 O O . ARG A 1 162 ? -10.922 -8.414 -14.188 1 96.88 162 ARG A O 1
ATOM 1277 N N . ILE A 1 163 ? -8.883 -8.039 -14.898 1 96.62 163 ILE A N 1
ATOM 1278 C CA . ILE A 1 163 ? -9.086 -8.547 -16.25 1 96.62 163 ILE A CA 1
ATOM 1279 C C . ILE A 1 163 ? -9.281 -10.055 -16.219 1 96.62 163 ILE A C 1
ATOM 1281 O O . ILE A 1 163 ? -10.141 -10.602 -16.906 1 96.62 163 ILE A O 1
ATOM 1285 N N . VAL A 1 164 ? -8.57 -10.812 -15.359 1 97.5 164 VAL A N 1
ATOM 1286 C CA . VAL A 1 164 ? -8.469 -12.266 -15.453 1 97.5 164 VAL A CA 1
ATOM 1287 C C . VAL A 1 164 ? -9.516 -12.914 -14.547 1 97.5 164 VAL A C 1
ATOM 1289 O O . VAL A 1 164 ? -10.008 -14.008 -14.844 1 97.5 164 VAL A O 1
ATOM 1292 N N . ILE A 1 165 ? -9.93 -12.258 -13.492 1 97 165 ILE A N 1
ATOM 1293 C CA . ILE A 1 165 ? -10.734 -12.844 -12.43 1 97 165 ILE A CA 1
ATOM 1294 C C . ILE A 1 165 ? -12.102 -13.242 -12.977 1 97 165 ILE A C 1
ATOM 1296 O O . ILE A 1 165 ? -12.609 -14.32 -12.68 1 97 165 ILE A O 1
ATOM 1300 N N . PRO A 1 166 ? -12.734 -12.406 -13.836 1 96.38 166 PRO A N 1
ATOM 1301 C CA . PRO A 1 166 ? -14.055 -12.797 -14.328 1 96.38 166 PRO A CA 1
ATOM 1302 C C . PRO A 1 166 ? -14.047 -14.141 -15.047 1 96.38 166 PRO A C 1
ATOM 1304 O O . PRO A 1 166 ? -14.93 -14.977 -14.828 1 96.38 166 PRO A O 1
ATOM 1307 N N . GLY A 1 167 ? -13.07 -14.391 -15.883 1 96.69 167 GLY A N 1
ATOM 1308 C CA . GLY A 1 167 ? -12.953 -15.688 -16.531 1 96.69 167 GLY A CA 1
ATOM 1309 C C . GLY A 1 167 ? -12.727 -16.828 -15.562 1 96.69 167 GLY A C 1
ATOM 1310 O O . GLY A 1 167 ? -13.305 -17.906 -15.711 1 96.69 167 GLY A O 1
ATOM 1311 N N . MET A 1 168 ? -11.875 -16.656 -14.578 1 97.69 168 MET A N 1
ATOM 1312 C CA . MET A 1 168 ? -11.617 -17.656 -13.547 1 97.69 168 MET A CA 1
ATOM 1313 C C . MET A 1 168 ? -12.898 -17.984 -12.781 1 97.69 168 MET A C 1
ATOM 1315 O O . MET A 1 168 ? -13.188 -19.156 -12.531 1 97.69 168 MET A O 1
ATOM 1319 N N . ARG A 1 169 ? -13.586 -16.922 -12.445 1 95.94 169 ARG A N 1
ATOM 1320 C CA . ARG A 1 169 ? -14.82 -17.094 -11.695 1 95.94 169 ARG A CA 1
ATOM 1321 C C . ARG A 1 169 ? -15.844 -17.891 -12.492 1 95.94 169 ARG A C 1
ATOM 1323 O O . ARG A 1 169 ? -16.516 -18.766 -11.945 1 95.94 169 ARG A O 1
ATOM 1330 N N . GLU A 1 170 ? -15.984 -17.516 -13.727 1 95.94 170 GLU A N 1
ATOM 1331 C CA . GLU A 1 170 ? -16.922 -18.234 -14.594 1 95.94 170 GLU A CA 1
ATOM 1332 C C . GLU A 1 170 ? -16.594 -19.719 -14.656 1 95.94 170 GLU A C 1
ATOM 1334 O O . GLU A 1 170 ? -17.484 -20.562 -14.641 1 95.94 170 GLU A O 1
ATOM 1339 N N . ARG A 1 171 ? -15.328 -20.094 -14.695 1 97.31 171 ARG A N 1
ATOM 1340 C CA . ARG A 1 171 ? -14.875 -21.484 -14.789 1 97.31 171 ARG A CA 1
ATOM 1341 C C . ARG A 1 171 ? -14.836 -22.141 -13.414 1 97.31 171 ARG A C 1
ATOM 1343 O O . ARG A 1 171 ? -14.68 -23.359 -13.312 1 97.31 171 ARG A O 1
ATOM 1350 N N . GLY A 1 172 ? -14.859 -21.312 -12.32 1 97.44 172 GLY A N 1
ATOM 1351 C CA . GLY A 1 172 ? -14.875 -21.797 -10.953 1 97.44 172 GLY A CA 1
ATOM 1352 C C . GLY A 1 172 ? -13.523 -22.281 -10.469 1 97.44 172 GLY A C 1
ATOM 1353 O O . GLY A 1 172 ? -13.438 -23.141 -9.594 1 97.44 172 GLY A O 1
ATOM 1354 N N . ARG A 1 173 ? -12.508 -21.781 -11.133 1 98 173 ARG A N 1
ATOM 1355 C CA . ARG A 1 173 ? -11.148 -22.172 -10.766 1 98 173 ARG A CA 1
ATOM 1356 C C . ARG A 1 173 ? -10.148 -21.094 -11.18 1 98 173 ARG A C 1
ATOM 1358 O O . ARG A 1 173 ? -10.375 -20.359 -12.141 1 98 173 ARG A O 1
ATOM 1365 N N . GLY A 1 174 ? -9.055 -21.031 -10.453 1 98.31 174 GLY A N 1
ATOM 1366 C CA . GLY A 1 174 ? -7.965 -20.125 -10.758 1 98.31 174 GLY A CA 1
ATOM 1367 C C . GLY A 1 174 ? -7.258 -19.609 -9.516 1 98.31 174 GLY A C 1
ATOM 1368 O O . GLY A 1 174 ? -7.75 -19.781 -8.398 1 98.31 174 GLY A O 1
ATOM 1369 N N . ILE A 1 175 ? -6.078 -19.031 -9.742 1 98.44 175 ILE A N 1
ATOM 1370 C CA . ILE A 1 175 ? -5.352 -18.438 -8.633 1 98.44 175 ILE A CA 1
ATOM 1371 C C . ILE A 1 175 ? -4.578 -17.219 -9.117 1 98.44 175 ILE A C 1
ATOM 1373 O O . ILE A 1 175 ? -3.988 -17.234 -10.203 1 98.44 175 ILE A O 1
ATOM 1377 N N . VAL A 1 176 ? -4.699 -16.156 -8.422 1 98.44 176 VAL A N 1
ATOM 1378 C CA . VAL A 1 176 ? -3.92 -14.945 -8.648 1 98.44 176 VAL A CA 1
ATOM 1379 C C . VAL A 1 176 ? -2.803 -14.844 -7.613 1 98.44 176 VAL A C 1
ATOM 1381 O O . VAL A 1 176 ? -3.053 -14.945 -6.41 1 98.44 176 VAL A O 1
ATOM 1384 N N . ILE A 1 177 ? -1.574 -14.688 -8.062 1 98.25 177 ILE A N 1
ATOM 1385 C CA . ILE A 1 177 ? -0.401 -14.617 -7.191 1 98.25 177 ILE A CA 1
ATOM 1386 C C . ILE A 1 177 ? 0.254 -13.25 -7.316 1 98.25 177 ILE A C 1
ATOM 1388 O O . ILE A 1 177 ? 0.619 -12.82 -8.414 1 98.25 177 ILE A O 1
ATOM 1392 N N . ASN A 1 178 ? 0.36 -12.508 -6.242 1 97.81 178 ASN A N 1
ATOM 1393 C CA . ASN A 1 178 ? 1.125 -11.273 -6.168 1 97.81 178 ASN A CA 1
ATOM 1394 C C . ASN A 1 178 ? 2.523 -11.508 -5.609 1 97.81 178 ASN A C 1
ATOM 1396 O O . ASN A 1 178 ? 2.674 -12.031 -4.504 1 97.81 178 ASN A O 1
ATOM 1400 N N . ILE A 1 179 ? 3.486 -11.109 -6.348 1 96.44 179 ILE A N 1
ATOM 1401 C CA . ILE A 1 179 ? 4.848 -11.141 -5.824 1 96.44 179 ILE A CA 1
ATOM 1402 C C . ILE A 1 179 ? 5.125 -9.867 -5.027 1 96.44 179 ILE A C 1
ATOM 1404 O O . ILE A 1 179 ? 5.418 -8.82 -5.609 1 96.44 179 ILE A O 1
ATOM 1408 N N . GLY A 1 180 ? 5.008 -10.039 -3.775 1 94.12 180 GLY A N 1
ATOM 1409 C CA . GLY A 1 180 ? 5.273 -8.938 -2.861 1 94.12 180 GLY A CA 1
ATOM 1410 C C . GLY A 1 180 ? 6.723 -8.867 -2.416 1 94.12 180 GLY A C 1
ATOM 1411 O O . GLY A 1 180 ? 7.637 -9.062 -3.221 1 94.12 180 GLY A O 1
ATOM 1412 N N . SER A 1 181 ? 6.93 -8.461 -1.196 1 89.12 181 SER A N 1
ATOM 1413 C CA . SER A 1 181 ? 8.234 -8.312 -0.559 1 89.12 181 SER A CA 1
ATOM 1414 C C . SER A 1 181 ? 8.102 -8.203 0.957 1 89.12 181 SER A C 1
ATOM 1416 O O . SER A 1 181 ? 7.047 -7.801 1.464 1 89.12 181 SER A O 1
ATOM 1418 N N . SER A 1 182 ? 9.172 -8.617 1.583 1 86.75 182 SER A N 1
ATOM 1419 C CA . SER A 1 182 ? 9.203 -8.391 3.023 1 86.75 182 SER A CA 1
ATOM 1420 C C . SER A 1 182 ? 9.117 -6.906 3.354 1 86.75 182 SER A C 1
ATOM 1422 O O . SER A 1 182 ? 8.672 -6.527 4.441 1 86.75 182 SER A O 1
ATOM 1424 N N . SER A 1 183 ? 9.484 -6.113 2.441 1 83.25 183 SER A N 1
ATOM 1425 C CA . SER A 1 183 ? 9.422 -4.668 2.643 1 83.25 183 SER A CA 1
ATOM 1426 C C . SER A 1 183 ? 7.98 -4.176 2.654 1 83.25 183 SER A C 1
ATOM 1428 O O . SER A 1 183 ? 7.719 -3.016 2.98 1 83.25 183 SER A O 1
ATOM 1430 N N . GLY A 1 184 ? 7.066 -4.965 2.389 1 86.62 184 GLY A N 1
ATOM 1431 C CA . GLY A 1 184 ? 5.656 -4.633 2.496 1 86.62 184 GLY A CA 1
ATOM 1432 C C . GLY A 1 184 ? 5.105 -4.809 3.898 1 86.62 184 GLY A C 1
ATOM 1433 O O . GLY A 1 184 ? 4.008 -4.336 4.207 1 86.62 184 GLY A O 1
ATOM 1434 N N . HIS A 1 185 ? 5.867 -5.457 4.734 1 83.75 185 HIS A N 1
ATOM 1435 C CA . HIS A 1 185 ? 5.43 -5.727 6.098 1 83.75 185 HIS A CA 1
ATOM 1436 C C . HIS A 1 185 ? 5.719 -4.539 7.012 1 83.75 185 HIS A C 1
ATOM 1438 O O . HIS A 1 185 ? 4.934 -4.246 7.918 1 83.75 185 HIS A O 1
ATOM 1444 N N . VAL A 1 186 ? 6.816 -3.955 6.711 1 87.25 186 VAL A N 1
ATOM 1445 C CA . VAL A 1 186 ? 7.215 -2.785 7.484 1 87.25 186 VAL A CA 1
ATOM 1446 C C . VAL A 1 186 ? 7.656 -1.667 6.543 1 87.25 186 VAL A C 1
ATOM 1448 O O . VAL A 1 186 ? 8.281 -1.926 5.512 1 87.25 186 VAL A O 1
ATOM 1451 N N . PRO A 1 187 ? 7.348 -0.454 6.988 1 88.94 187 PRO A N 1
ATOM 1452 C CA . PRO A 1 187 ? 7.879 0.669 6.211 1 88.94 187 PRO A CA 1
ATOM 1453 C C . PRO A 1 187 ? 9.406 0.691 6.172 1 88.94 187 PRO A C 1
ATOM 1455 O O . PRO A 1 187 ? 10.055 0.332 7.152 1 88.94 187 PRO A O 1
ATOM 1458 N N . VAL A 1 188 ? 9.938 1.099 5 1 88.94 188 VAL A N 1
ATOM 1459 C CA . VAL A 1 188 ? 11.383 1.074 4.832 1 88.94 188 VAL A CA 1
ATOM 1460 C C . VAL A 1 188 ? 11.859 2.391 4.219 1 88.94 188 VAL A C 1
ATOM 1462 O O . VAL A 1 188 ? 11.43 2.758 3.121 1 88.94 188 VAL A O 1
ATOM 1465 N N . ALA A 1 189 ? 12.781 3.025 4.891 1 90.75 189 ALA A N 1
ATOM 1466 C CA . ALA A 1 189 ? 13.391 4.242 4.359 1 90.75 189 ALA A CA 1
ATOM 1467 C C . ALA A 1 189 ? 14.297 3.93 3.176 1 90.75 189 ALA A C 1
ATOM 1469 O O . ALA A 1 189 ? 14.773 2.801 3.029 1 90.75 189 ALA A O 1
ATOM 1470 N N . TYR A 1 190 ? 14.445 4.898 2.225 1 91.56 190 TYR A N 1
ATOM 1471 C CA . TYR A 1 190 ? 15.344 4.895 1.072 1 91.56 190 TYR A CA 1
ATOM 1472 C C . TYR A 1 190 ? 14.781 4.027 -0.05 1 91.56 190 TYR A C 1
ATOM 1474 O O . TYR A 1 190 ? 15.438 3.834 -1.078 1 91.56 190 TYR A O 1
ATOM 1482 N N . MET A 1 191 ? 13.695 3.475 0.171 1 93.5 191 MET A N 1
ATOM 1483 C CA . MET A 1 191 ? 12.859 2.826 -0.831 1 93.5 191 MET A CA 1
ATOM 1484 C C . MET A 1 191 ? 11.383 2.967 -0.476 1 93.5 191 MET A C 1
ATOM 1486 O O . MET A 1 191 ? 10.625 1.994 -0.538 1 93.5 191 MET A O 1
ATOM 1490 N N . ALA A 1 192 ? 11.078 4.129 -0.009 1 95.31 192 ALA A N 1
ATOM 1491 C CA . ALA A 1 192 ? 9.781 4.402 0.609 1 95.31 192 ALA A CA 1
ATOM 1492 C C . ALA A 1 192 ? 8.641 4.07 -0.346 1 95.31 192 ALA A C 1
ATOM 1494 O O . ALA A 1 192 ? 7.711 3.35 0.017 1 95.31 192 ALA A O 1
ATOM 1495 N N . ALA A 1 193 ? 8.695 4.559 -1.587 1 96.44 193 ALA A N 1
ATOM 1496 C CA . ALA A 1 193 ? 7.625 4.324 -2.547 1 96.44 193 ALA A CA 1
ATOM 1497 C C . ALA A 1 193 ? 7.547 2.848 -2.932 1 96.44 193 ALA A C 1
ATOM 1499 O O . ALA A 1 193 ? 6.453 2.301 -3.096 1 96.44 193 ALA A O 1
ATOM 1500 N N . TYR A 1 194 ? 8.664 2.209 -3.078 1 95 194 TYR A N 1
ATOM 1501 C CA . TYR A 1 194 ? 8.695 0.787 -3.398 1 95 194 TYR A CA 1
ATOM 1502 C C . TYR A 1 194 ? 8.07 -0.04 -2.283 1 95 194 TYR A C 1
ATOM 1504 O O . TYR A 1 194 ? 7.191 -0.869 -2.533 1 95 194 TYR A O 1
ATOM 1512 N N . ALA A 1 195 ? 8.562 0.194 -1.062 1 95.56 195 ALA A N 1
ATOM 1513 C CA . ALA A 1 195 ? 8.016 -0.532 0.083 1 95.56 195 ALA A CA 1
ATOM 1514 C C . ALA A 1 195 ? 6.516 -0.295 0.221 1 95.56 195 ALA A C 1
ATOM 1516 O O . ALA A 1 195 ? 5.758 -1.224 0.515 1 95.56 195 ALA A O 1
ATOM 1517 N N . ALA A 1 196 ? 6.113 0.921 0.01 1 97.56 196 ALA A N 1
ATOM 1518 C CA . ALA A 1 196 ? 4.695 1.254 0.055 1 97.56 196 ALA A CA 1
ATOM 1519 C C . ALA A 1 196 ? 3.916 0.492 -1.015 1 97.56 196 ALA A C 1
ATOM 1521 O O . ALA A 1 196 ? 2.805 0.02 -0.765 1 97.56 196 ALA A O 1
ATOM 1522 N N . SER A 1 197 ? 4.449 0.373 -2.193 1 97.62 197 SER A N 1
ATOM 1523 C CA . SER A 1 197 ? 3.799 -0.357 -3.275 1 97.62 197 SER A CA 1
ATOM 1524 C C . SER A 1 197 ? 3.635 -1.833 -2.928 1 97.62 197 SER A C 1
ATOM 1526 O O . SER A 1 197 ? 2.641 -2.457 -3.303 1 97.62 197 SER A O 1
ATOM 1528 N N . LYS A 1 198 ? 4.602 -2.359 -2.262 1 96.44 198 LYS A N 1
ATOM 1529 C CA . LYS A 1 198 ? 4.512 -3.76 -1.862 1 96.44 198 LYS A CA 1
ATOM 1530 C C . LYS A 1 198 ? 3.49 -3.949 -0.743 1 96.44 198 LYS A C 1
ATOM 1532 O O . LYS A 1 198 ? 2.811 -4.973 -0.682 1 96.44 198 LYS A O 1
ATOM 1537 N N . ALA A 1 199 ? 3.402 -2.965 0.12 1 96.06 199 ALA A N 1
ATOM 1538 C CA . ALA A 1 199 ? 2.322 -2.975 1.103 1 96.06 199 ALA A CA 1
ATOM 1539 C C . ALA A 1 199 ? 0.958 -2.963 0.419 1 96.06 199 ALA A C 1
ATOM 1541 O O . ALA A 1 199 ? 0.033 -3.652 0.854 1 96.06 199 ALA A O 1
ATOM 1542 N N . TYR A 1 200 ? 0.862 -2.158 -0.638 1 98.06 200 TYR A N 1
ATOM 1543 C CA . TYR A 1 200 ? -0.347 -2.131 -1.454 1 98.06 200 TYR A CA 1
ATOM 1544 C C . TYR A 1 200 ? -0.69 -3.523 -1.969 1 98.06 200 TYR A C 1
ATOM 1546 O O . TYR A 1 200 ? -1.83 -3.977 -1.84 1 98.06 200 TYR A O 1
ATOM 1554 N N . LEU A 1 201 ? 0.255 -4.234 -2.461 1 97.19 201 LEU A N 1
ATOM 1555 C CA . LEU A 1 201 ? 0.055 -5.551 -3.059 1 97.19 201 LEU A CA 1
ATOM 1556 C C . LEU A 1 201 ? -0.379 -6.566 -2.008 1 97.19 201 LEU A C 1
ATOM 1558 O O . LEU A 1 201 ? -1.238 -7.41 -2.271 1 97.19 201 LEU A O 1
ATOM 1562 N N . HIS A 1 202 ? 0.267 -6.512 -0.875 1 95.25 202 HIS A N 1
ATOM 1563 C CA . HIS A 1 202 ? -0.116 -7.406 0.213 1 95.25 202 HIS A CA 1
ATOM 1564 C C . HIS A 1 202 ? -1.577 -7.203 0.602 1 95.25 202 HIS A C 1
ATOM 1566 O O . HIS A 1 202 ? -2.336 -8.172 0.697 1 95.25 202 HIS A O 1
ATOM 1572 N N . ASN A 1 203 ? -1.902 -5.906 0.808 1 95.81 203 ASN A N 1
ATOM 1573 C CA . ASN A 1 203 ? -3.266 -5.574 1.208 1 95.81 203 ASN A CA 1
ATOM 1574 C C . ASN A 1 203 ? -4.277 -5.969 0.137 1 95.81 203 ASN A C 1
ATOM 1576 O O . ASN A 1 203 ? -5.293 -6.598 0.439 1 95.81 203 ASN A O 1
ATOM 1580 N N . LEU A 1 204 ? -3.961 -5.656 -1.09 1 96.31 204 LEU A N 1
ATOM 1581 C CA . LEU A 1 204 ? -4.824 -5.996 -2.215 1 96.31 204 LEU A CA 1
ATOM 1582 C C . LEU A 1 204 ? -5.066 -7.5 -2.281 1 96.31 204 LEU A C 1
ATOM 1584 O O . LEU A 1 204 ? -6.207 -7.945 -2.426 1 96.31 204 LEU A O 1
ATOM 1588 N N . GLY A 1 205 ? -4.008 -8.234 -2.16 1 94.5 205 GLY A N 1
ATOM 1589 C CA . GLY A 1 205 ? -4.105 -9.688 -2.254 1 94.5 205 GLY A CA 1
ATOM 1590 C C . GLY A 1 205 ? -5.012 -10.289 -1.2 1 94.5 205 GLY A C 1
ATOM 1591 O O . GLY A 1 205 ? -5.91 -11.07 -1.521 1 94.5 205 GLY A O 1
ATOM 1592 N N . LEU A 1 206 ? -4.801 -9.883 -0.009 1 90.56 206 LEU A N 1
ATOM 1593 C CA . LEU A 1 206 ? -5.566 -10.453 1.09 1 90.56 206 LEU A CA 1
ATOM 1594 C C . LEU A 1 206 ? -7.031 -10.039 1.004 1 90.56 206 LEU A C 1
ATOM 1596 O O . LEU A 1 206 ? -7.926 -10.828 1.338 1 90.56 206 LEU A O 1
ATOM 1600 N N . ALA A 1 207 ? -7.277 -8.859 0.573 1 94.06 207 ALA A N 1
ATOM 1601 C CA . ALA A 1 207 ? -8.648 -8.406 0.359 1 94.06 207 ALA A CA 1
ATOM 1602 C C . ALA A 1 207 ? -9.328 -9.211 -0.749 1 94.06 207 ALA A C 1
ATOM 1604 O O . ALA A 1 207 ? -10.477 -9.617 -0.61 1 94.06 207 ALA A O 1
ATOM 1605 N N . LEU A 1 208 ? -8.617 -9.453 -1.779 1 94.44 208 LEU A N 1
ATOM 1606 C CA . LEU A 1 208 ? -9.141 -10.242 -2.891 1 94.44 208 LEU A CA 1
ATOM 1607 C C . LEU A 1 208 ? -9.445 -11.672 -2.447 1 94.44 208 LEU A C 1
ATOM 1609 O O . LEU A 1 208 ? -10.43 -12.258 -2.885 1 94.44 208 LEU A O 1
ATOM 1613 N N . GLY A 1 209 ? -8.523 -12.219 -1.656 1 92.75 209 GLY A N 1
ATOM 1614 C CA . GLY A 1 209 ? -8.789 -13.547 -1.116 1 92.75 209 GLY A CA 1
ATOM 1615 C C . GLY A 1 209 ? -10.148 -13.656 -0.46 1 92.75 209 GLY A C 1
ATOM 1616 O O . GLY A 1 209 ? -10.836 -14.672 -0.616 1 92.75 209 GLY A O 1
ATOM 1617 N N . GLN A 1 210 ? -10.492 -12.602 0.217 1 91.44 210 GLN A N 1
ATOM 1618 C CA . GLN A 1 210 ? -11.797 -12.586 0.87 1 91.44 210 GLN A CA 1
ATOM 1619 C C . GLN A 1 210 ? -12.922 -12.438 -0.151 1 91.44 210 GLN A C 1
ATOM 1621 O O . GLN A 1 210 ? -13.961 -13.086 -0.036 1 91.44 210 GLN A O 1
ATOM 1626 N N . GLU A 1 211 ? -12.758 -11.617 -1.139 1 93 211 GLU A N 1
ATOM 1627 C CA . GLU A 1 211 ? -13.773 -11.391 -2.166 1 93 211 GLU A CA 1
ATOM 1628 C C . GLU A 1 211 ? -14.031 -12.656 -2.977 1 93 211 GLU A C 1
ATOM 1630 O O . GLU A 1 211 ? -15.148 -12.875 -3.451 1 93 211 GLU A O 1
ATOM 1635 N N . LEU A 1 212 ? -13.008 -13.445 -3.066 1 93.69 212 LEU A N 1
ATOM 1636 C CA . LEU A 1 212 ? -13.062 -14.594 -3.967 1 93.69 212 LEU A CA 1
ATOM 1637 C C . LEU A 1 212 ? -13.5 -15.852 -3.219 1 93.69 212 LEU A C 1
ATOM 1639 O O . LEU A 1 212 ? -13.695 -16.906 -3.828 1 93.69 212 LEU A O 1
ATOM 1643 N N . ARG A 1 213 ? -13.656 -15.719 -1.958 1 90.81 213 ARG A N 1
ATOM 1644 C CA . ARG A 1 213 ? -14.047 -16.875 -1.161 1 90.81 213 ARG A CA 1
ATOM 1645 C C . ARG A 1 213 ? -15.32 -17.516 -1.708 1 90.81 213 ARG A C 1
ATOM 1647 O O . ARG A 1 213 ? -16.312 -16.812 -1.965 1 90.81 213 ARG A O 1
ATOM 1654 N N . GLY A 1 214 ? -15.289 -18.797 -1.953 1 92.06 214 GLY A N 1
ATOM 1655 C CA . GLY A 1 214 ? -16.453 -19.531 -2.41 1 92.06 214 GLY A CA 1
ATOM 1656 C C . GLY A 1 214 ? -16.594 -19.547 -3.922 1 92.06 214 GLY A C 1
ATOM 1657 O O . GLY A 1 214 ? -17.469 -20.234 -4.461 1 92.06 214 GLY A O 1
ATOM 1658 N N . SER A 1 215 ? -15.734 -18.875 -4.656 1 94.69 215 SER A N 1
ATOM 1659 C CA . SER A 1 215 ? -15.844 -18.781 -6.109 1 94.69 215 SER A CA 1
ATOM 1660 C C . SER A 1 215 ? -15.023 -19.859 -6.797 1 94.69 215 SER A C 1
ATOM 1662 O O . SER A 1 215 ? -15.148 -20.062 -8.008 1 94.69 215 SER A O 1
ATOM 1664 N N . GLY A 1 216 ? -14.141 -20.531 -6.027 1 96.5 216 GLY A N 1
ATOM 1665 C CA . GLY A 1 216 ? -13.195 -21.469 -6.621 1 96.5 216 GLY A CA 1
ATOM 1666 C C . GLY A 1 216 ? -11.906 -20.797 -7.066 1 96.5 216 GLY A C 1
ATOM 1667 O O . GLY A 1 216 ? -10.938 -21.469 -7.426 1 96.5 216 GLY A O 1
ATOM 1668 N N . VAL A 1 217 ? -11.93 -19.484 -7.047 1 97.56 217 VAL A N 1
ATOM 1669 C CA . VAL A 1 217 ? -10.734 -18.734 -7.371 1 97.56 217 VAL A CA 1
ATOM 1670 C C . VAL A 1 217 ? -9.969 -18.406 -6.094 1 97.56 217 VAL A C 1
ATOM 1672 O O . VAL A 1 217 ? -10.562 -18.031 -5.078 1 97.56 217 VAL A O 1
ATOM 1675 N N . GLU A 1 218 ? -8.672 -18.609 -6.09 1 97.12 218 GLU A N 1
ATOM 1676 C CA . GLU A 1 218 ? -7.82 -18.422 -4.918 1 97.12 218 GLU A CA 1
ATOM 1677 C C . GLU A 1 218 ? -6.84 -17.266 -5.133 1 97.12 218 GLU A C 1
ATOM 1679 O O . GLU A 1 218 ? -6.766 -16.703 -6.227 1 97.12 218 GLU A O 1
ATOM 1684 N N . PHE A 1 219 ? -6.195 -16.875 -4.055 1 96.12 219 PHE A N 1
ATOM 1685 C CA . PHE A 1 219 ? -5.164 -15.844 -4.094 1 96.12 219 PHE A CA 1
ATOM 1686 C C . PHE A 1 219 ? -3.973 -16.234 -3.229 1 96.12 219 PHE A C 1
ATOM 1688 O O . PHE A 1 219 ? -4.121 -16.984 -2.262 1 96.12 219 PHE A O 1
ATOM 1695 N N . GLN A 1 220 ? -2.826 -15.711 -3.615 1 96.44 220 GLN A N 1
ATOM 1696 C CA . GLN A 1 220 ? -1.621 -15.914 -2.816 1 96.44 220 GLN A CA 1
ATOM 1697 C C . GLN A 1 220 ? -0.696 -14.703 -2.904 1 96.44 220 GLN A C 1
ATOM 1699 O O . GLN A 1 220 ? -0.536 -14.117 -3.975 1 96.44 220 GLN A O 1
ATOM 1704 N N . VAL A 1 221 ? -0.157 -14.336 -1.795 1 95.75 221 VAL A N 1
ATOM 1705 C CA . VAL A 1 221 ? 0.903 -13.336 -1.743 1 95.75 221 VAL A CA 1
ATOM 1706 C C . VAL A 1 221 ? 2.23 -14.008 -1.394 1 95.75 221 VAL A C 1
ATOM 1708 O O . VAL A 1 221 ? 2.32 -14.734 -0.405 1 95.75 221 VAL A O 1
ATOM 1711 N N . VAL A 1 222 ? 3.221 -13.836 -2.225 1 95.5 222 VAL A N 1
ATOM 1712 C CA . VAL A 1 222 ? 4.59 -14.273 -1.972 1 95.5 222 VAL A CA 1
ATOM 1713 C C . VAL A 1 222 ? 5.457 -13.07 -1.612 1 95.5 222 VAL A C 1
ATOM 1715 O O . VAL A 1 222 ? 5.625 -12.156 -2.422 1 95.5 222 VAL A O 1
ATOM 1718 N N . ALA A 1 223 ? 5.988 -13.086 -0.439 1 93.5 223 ALA A N 1
ATOM 1719 C CA . ALA A 1 223 ? 6.711 -11.922 0.059 1 93.5 223 ALA A CA 1
ATOM 1720 C C . ALA A 1 223 ? 8.125 -12.297 0.491 1 93.5 223 ALA A C 1
ATOM 1722 O O . ALA A 1 223 ? 8.43 -12.328 1.686 1 93.5 223 ALA A O 1
ATOM 1723 N N . PRO A 1 224 ? 8.945 -12.383 -0.435 1 91.69 224 PRO A N 1
ATOM 1724 C CA . PRO A 1 224 ? 10.328 -12.703 -0.081 1 91.69 224 PRO A CA 1
ATOM 1725 C C . PRO A 1 224 ? 11.094 -11.5 0.469 1 91.69 224 PRO A C 1
ATOM 1727 O O . PRO A 1 224 ? 10.625 -10.359 0.35 1 91.69 224 PRO A O 1
ATOM 1730 N N . SER A 1 225 ? 12.172 -11.859 1.142 1 89.62 225 SER A N 1
ATOM 1731 C CA . SER A 1 225 ? 13.133 -10.812 1.469 1 89.62 225 SER A CA 1
ATOM 1732 C C . SER A 1 225 ? 14.102 -10.57 0.312 1 89.62 225 SER A C 1
ATOM 1734 O O . SER A 1 225 ? 13.672 -10.281 -0.807 1 89.62 225 SER A O 1
ATOM 1736 N N . ILE A 1 226 ? 15.359 -10.641 0.479 1 86.44 226 ILE A N 1
ATOM 1737 C CA . ILE A 1 226 ? 16.297 -10.312 -0.586 1 86.44 226 ILE A CA 1
ATOM 1738 C C . ILE A 1 226 ? 16.562 -11.547 -1.443 1 86.44 226 ILE A C 1
ATOM 1740 O O . ILE A 1 226 ? 16.969 -12.594 -0.929 1 86.44 226 ILE A O 1
ATOM 1744 N N . VAL A 1 227 ? 16.203 -11.414 -2.617 1 88.69 227 VAL A N 1
ATOM 1745 C CA . VAL A 1 227 ? 16.469 -12.438 -3.617 1 88.69 227 VAL A CA 1
ATOM 1746 C C . VAL A 1 227 ? 17.469 -11.906 -4.652 1 88.69 227 VAL A C 1
ATOM 1748 O O . VAL A 1 227 ? 17.312 -10.789 -5.137 1 88.69 227 VAL A O 1
ATOM 1751 N N . ARG A 1 228 ? 18.469 -12.703 -5.031 1 84.56 228 ARG A N 1
ATOM 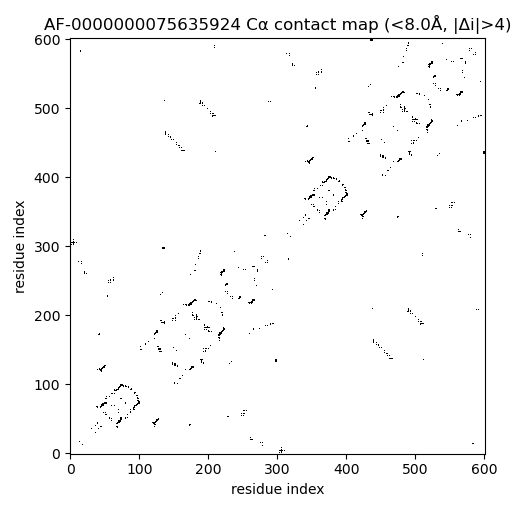1752 C CA . ARG A 1 228 ? 19.5 -12.273 -5.98 1 84.56 228 ARG A CA 1
ATOM 1753 C C . ARG A 1 228 ? 18.922 -12.156 -7.387 1 84.56 228 ARG A C 1
ATOM 1755 O O . ARG A 1 228 ? 18.672 -13.164 -8.047 1 84.56 228 ARG A O 1
ATOM 1762 N N . THR A 1 229 ? 18.609 -10.938 -7.762 1 84.81 229 THR A N 1
ATOM 1763 C CA . THR A 1 229 ? 18.109 -10.562 -9.078 1 84.81 229 THR A CA 1
ATOM 1764 C C . THR A 1 229 ? 18.734 -9.242 -9.531 1 84.81 229 THR A C 1
ATOM 1766 O O . THR A 1 229 ? 19.484 -8.617 -8.789 1 84.81 229 THR A O 1
ATOM 1769 N N . ASN A 1 230 ? 18.453 -8.906 -10.789 1 78.38 230 ASN A N 1
ATOM 1770 C CA . ASN A 1 230 ? 18.891 -7.598 -11.25 1 78.38 230 ASN A CA 1
ATOM 1771 C C . ASN A 1 230 ? 18.328 -6.473 -10.391 1 78.38 230 ASN A C 1
ATOM 1773 O O . ASN A 1 230 ? 19 -5.465 -10.156 1 78.38 230 ASN A O 1
ATOM 1777 N N . LEU A 1 231 ? 17.203 -6.664 -9.875 1 78.06 231 LEU A N 1
ATOM 1778 C CA . LEU A 1 231 ? 16.516 -5.668 -9.062 1 78.06 231 LEU A CA 1
ATOM 1779 C C . LEU A 1 231 ? 17.281 -5.402 -7.77 1 78.06 231 LEU A C 1
ATOM 1781 O O . LEU A 1 231 ? 17.344 -4.266 -7.305 1 78.06 231 LEU A O 1
ATOM 1785 N N . SER A 1 232 ? 17.844 -6.434 -7.18 1 79.19 232 SER A N 1
ATOM 1786 C CA . SER A 1 232 ? 18.484 -6.316 -5.867 1 79.19 232 SER A CA 1
ATOM 1787 C C . SER A 1 232 ? 19.984 -6.062 -6 1 79.19 232 SER A C 1
ATOM 1789 O O . SER A 1 232 ? 20.672 -5.887 -4.996 1 79.19 232 SER A O 1
ATOM 1791 N N . GLU A 1 233 ? 20.516 -6.086 -7.168 1 77.94 233 GLU A N 1
ATOM 1792 C CA . GLU A 1 233 ? 21.953 -6.008 -7.41 1 77.94 233 GLU A CA 1
ATOM 1793 C C . GLU A 1 233 ? 22.562 -4.773 -6.75 1 77.94 233 GLU A C 1
ATOM 1795 O O . GLU A 1 233 ? 23.703 -4.812 -6.277 1 77.94 233 GLU A O 1
ATOM 1800 N N . GLN A 1 234 ? 21.844 -3.742 -6.668 1 74.94 234 GLN A N 1
ATOM 1801 C CA . GLN A 1 234 ? 22.359 -2.469 -6.18 1 74.94 234 GLN A CA 1
ATOM 1802 C C . GLN A 1 234 ? 22.703 -2.545 -4.691 1 74.94 234 GLN A C 1
ATOM 1804 O O . GLN A 1 234 ? 23.484 -1.74 -4.184 1 74.94 234 GLN A O 1
ATOM 1809 N N . TYR A 1 235 ? 22.062 -3.566 -3.963 1 72.38 235 TYR A N 1
ATOM 1810 C CA . TYR A 1 235 ? 22.281 -3.473 -2.525 1 72.38 235 TYR A CA 1
ATOM 1811 C C . TYR A 1 235 ? 22.531 -4.852 -1.921 1 72.38 235 TYR A C 1
ATOM 1813 O O . TYR A 1 235 ? 22.938 -4.965 -0.765 1 72.38 235 TYR A O 1
ATOM 1821 N N . GLU A 1 236 ? 22.406 -5.832 -2.625 1 73.5 236 GLU A N 1
ATOM 1822 C CA . GLU A 1 236 ? 22.5 -7.164 -2.027 1 73.5 236 GLU A CA 1
ATOM 1823 C C . GLU A 1 236 ? 23.906 -7.422 -1.486 1 73.5 236 GLU A C 1
ATOM 1825 O O . GLU A 1 236 ? 24.062 -8.117 -0.483 1 73.5 236 GLU A O 1
ATOM 1830 N N . SER A 1 237 ? 24.875 -6.832 -2.129 1 71.94 237 SER A N 1
ATOM 1831 C CA . SER A 1 237 ? 26.266 -7.055 -1.721 1 71.94 237 SER A CA 1
ATOM 1832 C C . SER A 1 237 ? 26.594 -6.27 -0.457 1 71.94 237 SER A C 1
ATOM 1834 O O . SER A 1 237 ? 27.594 -6.547 0.205 1 71.94 237 SER A O 1
ATOM 1836 N N . LYS A 1 238 ? 25.797 -5.383 -0.12 1 73.12 238 LYS A N 1
ATOM 1837 C CA . LYS A 1 238 ? 26.062 -4.5 1.012 1 73.12 238 LYS A CA 1
ATOM 1838 C C . LYS A 1 238 ? 25.297 -4.941 2.25 1 73.12 238 LYS A C 1
ATOM 1840 O O . LYS A 1 238 ? 25.328 -4.27 3.283 1 73.12 238 LYS A O 1
ATOM 1845 N N . MET A 1 239 ? 24.641 -6.105 2.078 1 78.88 239 MET A N 1
ATOM 1846 C CA . MET A 1 239 ? 23.828 -6.566 3.201 1 78.88 239 MET A CA 1
ATOM 1847 C C . MET A 1 239 ? 24.688 -7.199 4.281 1 78.88 239 MET A C 1
ATOM 1849 O O . MET A 1 239 ? 25.688 -7.852 3.975 1 78.88 239 MET A O 1
ATOM 1853 N N . PRO A 1 240 ? 24.297 -6.91 5.535 1 77.38 240 PRO A N 1
ATOM 1854 C CA . PRO A 1 240 ? 25.031 -7.586 6.609 1 77.38 240 PRO A CA 1
ATOM 1855 C C . PRO A 1 240 ? 24.906 -9.109 6.531 1 77.38 240 PRO A C 1
ATOM 1857 O O . PRO A 1 240 ? 24.016 -9.633 5.863 1 77.38 240 PRO A O 1
ATOM 1860 N N . TRP A 1 241 ? 25.75 -9.797 7.266 1 71.44 241 TRP A N 1
ATOM 1861 C CA . TRP A 1 241 ? 25.875 -11.242 7.18 1 71.44 241 TRP A CA 1
ATOM 1862 C C . TRP A 1 241 ? 24.625 -11.938 7.703 1 71.44 241 TRP A C 1
ATOM 1864 O O . TRP A 1 241 ? 24.328 -13.07 7.32 1 71.44 241 TRP A O 1
ATOM 1874 N N . TYR A 1 242 ? 23.891 -11.273 8.523 1 76.88 242 TYR A N 1
ATOM 1875 C CA . TYR A 1 242 ? 22.75 -11.914 9.156 1 76.88 242 TYR A CA 1
ATOM 1876 C C . TYR A 1 242 ? 21.5 -11.773 8.289 1 76.88 242 TYR A C 1
ATOM 1878 O O . TYR A 1 242 ? 20.438 -12.281 8.641 1 76.88 242 TYR A O 1
ATOM 1886 N N . VAL A 1 243 ? 21.719 -11.117 7.188 1 78.88 243 VAL A N 1
ATOM 1887 C CA . VAL A 1 243 ? 20.625 -11.039 6.215 1 78.88 243 VAL A CA 1
ATOM 1888 C C . VAL A 1 243 ? 20.812 -12.125 5.156 1 78.88 243 VAL A C 1
ATOM 1890 O O . VAL A 1 243 ? 21.828 -12.164 4.465 1 78.88 243 VAL A O 1
ATOM 1893 N N . THR A 1 244 ? 19.875 -12.992 5.082 1 82.38 244 THR A N 1
ATOM 1894 C CA . THR A 1 244 ? 19.938 -14.102 4.141 1 82.38 244 THR A CA 1
ATOM 1895 C C . THR A 1 244 ? 19.5 -13.664 2.748 1 82.38 244 THR A C 1
ATOM 1897 O O . THR A 1 244 ? 18.391 -13.172 2.57 1 82.38 244 THR A O 1
ATOM 1900 N N . VAL A 1 245 ? 20.344 -13.828 1.828 1 87.06 245 VAL A N 1
ATOM 1901 C CA . VAL A 1 245 ? 20.031 -13.602 0.42 1 87.06 245 VAL A CA 1
ATOM 1902 C C . VAL A 1 245 ? 19.781 -14.93 -0.28 1 87.06 245 VAL A C 1
ATOM 1904 O O . VAL A 1 245 ? 20.609 -15.828 -0.245 1 87.06 245 VAL A O 1
ATOM 1907 N N . LEU A 1 246 ? 18.625 -15.062 -0.885 1 89.19 246 LEU A N 1
ATOM 1908 C CA . LEU A 1 246 ? 18.266 -16.312 -1.534 1 89.19 246 LEU A CA 1
ATOM 1909 C C . LEU A 1 246 ? 18.547 -16.266 -3.031 1 89.19 246 LEU A C 1
ATOM 1911 O O . LEU A 1 246 ? 18.391 -15.211 -3.656 1 89.19 246 LEU A O 1
ATOM 1915 N N . ASP A 1 247 ? 18.891 -17.5 -3.506 1 91.5 247 ASP A N 1
ATOM 1916 C CA . ASP A 1 247 ? 18.938 -17.641 -4.957 1 91.5 247 ASP A CA 1
ATOM 1917 C C . ASP A 1 247 ? 17.547 -17.656 -5.562 1 91.5 247 ASP A C 1
ATOM 1919 O O . ASP A 1 247 ? 16.609 -18.219 -4.98 1 91.5 247 ASP A O 1
ATOM 1923 N N . VAL A 1 248 ? 17.469 -17.094 -6.73 1 92.88 248 VAL A N 1
ATOM 1924 C CA . VAL A 1 248 ? 16.172 -16.922 -7.395 1 92.88 248 VAL A CA 1
ATOM 1925 C C . VAL A 1 248 ? 15.523 -18.281 -7.625 1 92.88 248 VAL A C 1
ATOM 1927 O O . VAL A 1 248 ? 14.312 -18.422 -7.488 1 92.88 248 VAL A O 1
ATOM 1930 N N . GLU A 1 249 ? 16.266 -19.312 -7.914 1 93 249 GLU A N 1
ATOM 1931 C CA . GLU A 1 249 ? 15.75 -20.641 -8.172 1 93 249 GLU A CA 1
ATOM 1932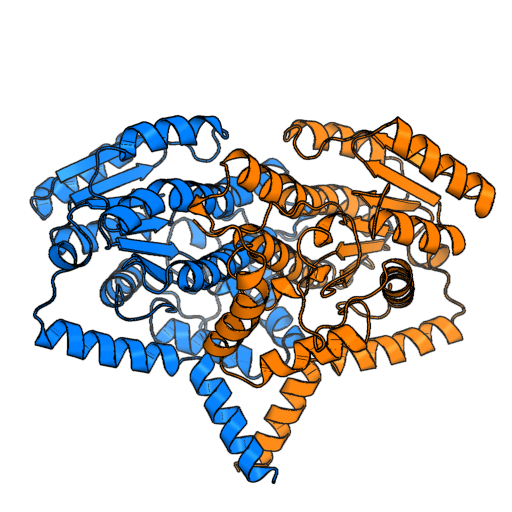 C C . GLU A 1 249 ? 15.148 -21.25 -6.906 1 93 249 GLU A C 1
ATOM 1934 O O . GLU A 1 249 ? 14.094 -21.891 -6.957 1 93 249 GLU A O 1
ATOM 1939 N N . GLN A 1 250 ? 15.828 -21.031 -5.812 1 91.31 250 GLN A N 1
ATOM 1940 C CA . GLN A 1 250 ? 15.336 -21.547 -4.539 1 91.31 250 GLN A CA 1
ATOM 1941 C C . GLN A 1 250 ? 14.016 -20.891 -4.152 1 91.31 250 GLN A C 1
ATOM 1943 O O . GLN A 1 250 ? 13.078 -21.578 -3.729 1 91.31 250 GLN A O 1
ATOM 1948 N N . MET A 1 251 ? 13.969 -19.625 -4.332 1 91.44 251 MET A N 1
ATOM 1949 C CA . MET A 1 251 ? 12.758 -18.875 -4.004 1 91.44 251 MET A CA 1
ATOM 1950 C C . MET A 1 251 ? 11.594 -19.297 -4.891 1 91.44 251 MET A C 1
ATOM 1952 O O . MET A 1 251 ? 10.5 -19.578 -4.395 1 91.44 251 MET A O 1
ATOM 1956 N N . ALA A 1 252 ? 11.812 -19.422 -6.176 1 93.25 252 ALA A N 1
ATOM 1957 C CA . ALA A 1 252 ? 10.766 -19.75 -7.133 1 93.25 252 ALA A CA 1
ATOM 1958 C C . ALA A 1 252 ? 10.25 -21.172 -6.914 1 93.25 252 ALA A C 1
ATOM 1960 O O . ALA A 1 252 ? 9.047 -21.422 -6.98 1 93.25 252 ALA A O 1
ATOM 1961 N N . ARG A 1 253 ? 11.164 -22.109 -6.652 1 93.81 253 ARG A N 1
ATOM 1962 C CA . ARG A 1 253 ? 10.781 -23.5 -6.406 1 93.81 253 ARG A CA 1
ATOM 1963 C C . ARG A 1 253 ? 9.852 -23.609 -5.203 1 93.81 253 ARG A C 1
ATOM 1965 O O . ARG A 1 253 ? 8.836 -24.297 -5.258 1 93.81 253 ARG A O 1
ATOM 1972 N N . PHE A 1 254 ? 10.234 -22.922 -4.188 1 93.12 254 PHE A N 1
ATOM 1973 C CA . PHE A 1 254 ? 9.422 -22.969 -2.98 1 93.12 254 PHE A CA 1
ATOM 1974 C C . PHE A 1 254 ? 8.078 -22.266 -3.201 1 93.12 254 PHE A C 1
ATOM 1976 O O . PHE A 1 254 ? 7.039 -22.766 -2.775 1 93.12 254 PHE A O 1
ATOM 1983 N N . ALA A 1 255 ? 8.148 -21.141 -3.809 1 94.19 255 ALA A N 1
ATOM 1984 C CA . ALA A 1 255 ? 6.926 -20.375 -4.066 1 94.19 255 ALA A CA 1
ATOM 1985 C C . ALA A 1 255 ? 5.938 -21.203 -4.898 1 94.19 255 ALA A C 1
ATOM 1987 O O . ALA A 1 255 ? 4.75 -21.266 -4.57 1 94.19 255 ALA A O 1
ATOM 1988 N N . VAL A 1 256 ? 6.402 -21.844 -5.938 1 96.38 256 VAL A N 1
ATOM 1989 C CA . VAL A 1 256 ? 5.547 -22.672 -6.797 1 96.38 256 VAL A CA 1
ATOM 1990 C C . VAL A 1 256 ? 5.02 -23.859 -6.008 1 96.38 256 VAL A C 1
ATOM 1992 O O . VAL A 1 256 ? 3.859 -24.25 -6.164 1 96.38 256 VAL A O 1
ATOM 1995 N N . PHE A 1 257 ? 5.848 -24.422 -5.141 1 95.56 257 PHE A N 1
ATOM 1996 C CA . PHE A 1 257 ? 5.449 -25.547 -4.293 1 95.56 257 PHE A CA 1
ATOM 1997 C C . PHE A 1 257 ? 4.266 -25.156 -3.416 1 95.56 257 PHE A C 1
ATOM 1999 O O . PHE A 1 257 ? 3.406 -26 -3.125 1 95.56 257 PHE A O 1
ATOM 2006 N N . THR A 1 258 ? 4.172 -23.891 -3.029 1 95.69 258 THR A N 1
ATOM 2007 C CA . THR A 1 258 ? 3.172 -23.469 -2.053 1 95.69 258 THR A CA 1
ATOM 2008 C C . THR A 1 258 ? 1.876 -23.062 -2.746 1 95.69 258 THR A C 1
ATOM 2010 O O . THR A 1 258 ? 0.882 -22.75 -2.084 1 95.69 258 THR A O 1
ATOM 2013 N N . ILE A 1 259 ? 1.856 -23.062 -4.07 1 96.88 259 ILE A N 1
ATOM 2014 C CA . ILE A 1 259 ? 0.656 -22.672 -4.805 1 96.88 259 ILE A CA 1
ATOM 2015 C C . ILE A 1 259 ? -0.505 -23.578 -4.41 1 96.88 259 ILE A C 1
ATOM 2017 O O . ILE A 1 259 ? -0.382 -24.812 -4.449 1 96.88 259 ILE A O 1
ATOM 2021 N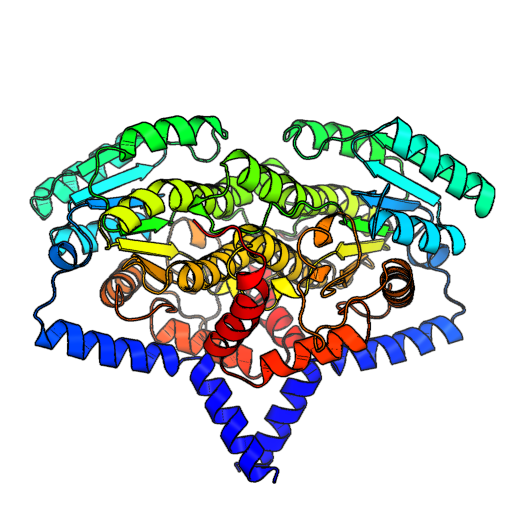 N . GLY A 1 260 ? -1.636 -22.953 -4.02 1 94.62 260 GLY A N 1
ATOM 2022 C CA . GLY A 1 260 ? -2.826 -23.688 -3.646 1 94.62 260 GLY A CA 1
ATOM 2023 C C . GLY A 1 260 ? -2.77 -24.25 -2.232 1 94.62 260 GLY A C 1
ATOM 2024 O O . GLY A 1 260 ? -3.693 -24.938 -1.791 1 94.62 260 GLY A O 1
ATOM 2025 N N . LYS A 1 261 ? -1.673 -24 -1.528 1 94.62 261 LYS A N 1
ATOM 2026 C CA . LYS A 1 261 ? -1.499 -24.547 -0.189 1 94.62 261 LYS A CA 1
ATOM 2027 C C . LYS A 1 261 ? -1.62 -23.469 0.876 1 94.62 261 LYS A C 1
ATOM 2029 O O . LYS A 1 261 ? -2.137 -23.703 1.968 1 94.62 261 LYS A O 1
ATOM 2034 N N . THR A 1 262 ? -1.154 -22.297 0.577 1 93.62 262 THR A N 1
ATOM 2035 C CA . THR A 1 262 ? -1.24 -21.172 1.514 1 93.62 262 THR A CA 1
ATOM 2036 C C . THR A 1 262 ? -1.56 -19.875 0.781 1 93.62 262 THR A C 1
ATOM 2038 O O . THR A 1 262 ? -1.229 -19.719 -0.396 1 93.62 262 THR A O 1
ATOM 2041 N N . ALA A 1 263 ? -2.234 -18.984 1.509 1 93.12 263 ALA A N 1
ATOM 2042 C CA . ALA A 1 263 ? -2.592 -17.688 0.938 1 93.12 263 ALA A CA 1
ATOM 2043 C C . ALA A 1 263 ? -1.43 -16.703 1.039 1 93.12 263 ALA A C 1
ATOM 2045 O O . ALA A 1 263 ? -1.417 -15.672 0.359 1 93.12 263 ALA A O 1
ATOM 2046 N N . TYR A 1 264 ? -0.517 -17.016 1.875 1 91.5 264 TYR A N 1
ATOM 2047 C CA . TYR A 1 264 ? 0.621 -16.125 2.107 1 91.5 264 TYR A CA 1
ATOM 2048 C C . TYR A 1 264 ? 1.88 -16.938 2.416 1 91.5 264 TYR A C 1
ATOM 2050 O O . TYR A 1 264 ? 1.831 -17.922 3.16 1 91.5 264 TYR A O 1
ATOM 2058 N N . THR A 1 265 ? 3.047 -16.484 1.835 1 90.75 265 THR A N 1
ATOM 2059 C CA . THR A 1 265 ? 4.328 -17.109 2.15 1 90.75 265 THR A CA 1
ATOM 2060 C C . THR A 1 265 ? 5.473 -16.125 1.951 1 90.75 265 THR A C 1
ATOM 2062 O O . THR A 1 265 ? 5.391 -15.227 1.103 1 90.75 265 THR A O 1
ATOM 2065 N N . SER A 1 266 ? 6.527 -16.281 2.725 1 86.88 266 SER A N 1
ATOM 2066 C CA . SER A 1 266 ? 7.727 -15.469 2.559 1 86.88 266 SER A CA 1
ATOM 2067 C C . SER A 1 266 ? 8.648 -16.047 1.489 1 86.88 266 SER A C 1
ATOM 2069 O O . SER A 1 266 ? 9.789 -15.617 1.345 1 86.88 266 SER A O 1
ATOM 2071 N N . GLY A 1 267 ? 8.211 -16.969 0.722 1 77.12 267 GLY A N 1
ATOM 2072 C CA . GLY A 1 267 ? 8.977 -17.594 -0.346 1 77.12 267 GLY A CA 1
ATOM 2073 C C . GLY A 1 267 ? 9.891 -18.688 0.145 1 77.12 267 GLY A C 1
ATOM 2074 O O . GLY A 1 267 ? 10.234 -19.609 -0.61 1 77.12 267 GLY A O 1
ATOM 2075 N N . HIS A 1 268 ? 10.523 -18.547 1.346 1 83.56 268 HIS A N 1
ATOM 2076 C CA . HIS A 1 268 ? 11.406 -19.547 1.938 1 83.56 268 HIS A CA 1
ATOM 2077 C C . HIS A 1 268 ? 11.406 -19.453 3.461 1 83.56 268 HIS A C 1
ATOM 2079 O O . HIS A 1 268 ? 11.188 -18.375 4.02 1 83.56 268 HIS A O 1
ATOM 2085 N N . TRP A 1 269 ? 11.711 -20.547 4.07 1 81.56 269 TRP A N 1
ATOM 2086 C CA . TRP A 1 269 ? 11.633 -20.578 5.527 1 81.56 269 TRP A CA 1
ATOM 2087 C C . TRP A 1 269 ? 12.688 -19.656 6.141 1 81.56 269 TRP A C 1
ATOM 2089 O O . TRP A 1 269 ? 12.461 -19.078 7.203 1 81.56 269 TRP A O 1
ATOM 2099 N N . GLN A 1 270 ? 13.812 -19.531 5.496 1 83.5 270 GLN A N 1
ATOM 2100 C CA . GLN A 1 270 ? 14.852 -18.656 6 1 83.5 270 GLN A CA 1
ATOM 2101 C C . GLN A 1 270 ? 14.375 -17.203 6.023 1 83.5 270 GLN A C 1
ATOM 2103 O O . GLN A 1 270 ? 14.695 -16.453 6.953 1 83.5 270 GLN A O 1
ATOM 2108 N N . HIS A 1 271 ? 13.617 -16.859 5.008 1 87.5 271 HIS A N 1
ATOM 2109 C CA . HIS A 1 271 ? 13.07 -15.508 4.965 1 87.5 271 HIS A CA 1
ATOM 2110 C C . HIS A 1 271 ? 11.984 -15.32 6.016 1 87.5 271 HIS A C 1
ATOM 2112 O O . HIS A 1 271 ? 11.828 -14.227 6.57 1 87.5 271 HIS A O 1
ATOM 2118 N N . CYS A 1 272 ? 11.305 -16.375 6.281 1 83.62 272 CYS A N 1
ATOM 2119 C CA . CYS A 1 272 ? 10.312 -16.328 7.352 1 83.62 272 CYS A CA 1
ATOM 2120 C C . CYS A 1 272 ? 10.969 -16.016 8.688 1 83.62 272 CYS A C 1
ATOM 2122 O O . CYS A 1 272 ? 10.531 -15.102 9.398 1 83.62 272 CYS A O 1
ATOM 2124 N N . LEU A 1 273 ? 12.039 -16.688 8.914 1 82.12 273 LEU A N 1
ATOM 2125 C CA . LEU A 1 273 ? 12.75 -16.484 10.164 1 82.12 273 LEU A CA 1
ATOM 2126 C C . LEU A 1 273 ? 13.312 -15.062 10.25 1 82.12 273 LEU A C 1
ATOM 2128 O O . LEU A 1 273 ? 13.352 -14.469 11.328 1 82.12 273 LEU A O 1
ATOM 2132 N N . GLN A 1 274 ? 13.664 -14.617 9.156 1 83.31 274 GLN A N 1
ATOM 2133 C CA . GLN A 1 274 ? 14.297 -13.305 9.102 1 83.31 274 GLN A CA 1
ATOM 2134 C C . GLN A 1 274 ? 13.305 -12.195 9.445 1 83.31 274 GLN A C 1
ATOM 2136 O O . GLN A 1 274 ? 13.688 -11.164 10.008 1 83.31 274 GLN A O 1
ATOM 2141 N N . VAL A 1 275 ? 12.039 -12.422 9.203 1 83.44 275 VAL A N 1
ATOM 2142 C CA . VAL A 1 275 ? 11.094 -11.328 9.375 1 83.44 275 VAL A CA 1
ATOM 2143 C C . VAL A 1 275 ? 10.336 -11.5 10.688 1 83.44 275 VAL A C 1
ATOM 2145 O O . VAL A 1 275 ? 9.672 -10.57 11.156 1 83.44 275 VAL A O 1
ATOM 2148 N N . LEU A 1 276 ? 10.516 -12.641 11.352 1 83.44 276 LEU A N 1
ATOM 2149 C CA . LEU A 1 276 ? 9.727 -12.977 12.523 1 83.44 276 LEU A CA 1
ATOM 2150 C C . LEU A 1 276 ? 10.008 -12.008 13.664 1 83.44 276 LEU A C 1
ATOM 2152 O O . LEU A 1 276 ? 9.102 -11.664 14.438 1 83.44 276 LEU A O 1
ATOM 2156 N N . TRP A 1 277 ? 11.266 -11.562 13.719 1 82.5 277 TRP A N 1
ATOM 2157 C CA . TRP A 1 277 ? 11.664 -10.711 14.844 1 82.5 277 TRP A CA 1
ATOM 2158 C C . TRP A 1 277 ? 10.93 -9.375 14.797 1 82.5 277 TRP A C 1
ATOM 2160 O O . TRP A 1 277 ? 10.758 -8.719 15.828 1 82.5 277 TRP A O 1
ATOM 2170 N N . GLN A 1 278 ? 10.5 -9.008 13.68 1 81.81 278 GLN A N 1
ATOM 2171 C CA . GLN A 1 278 ? 9.859 -7.711 13.508 1 81.81 278 GLN A CA 1
ATOM 2172 C C . GLN A 1 278 ? 8.57 -7.617 14.312 1 81.81 278 GLN A C 1
ATOM 2174 O O . GLN A 1 278 ? 8.172 -6.531 14.734 1 81.81 278 GLN A O 1
ATOM 2179 N N . GLY A 1 279 ? 7.949 -8.75 14.523 1 80.69 279 GLY A N 1
ATOM 2180 C CA . GLY A 1 279 ? 6.719 -8.781 15.305 1 80.69 279 GLY A CA 1
ATOM 2181 C C . GLY A 1 279 ? 6.961 -8.797 16.797 1 80.69 279 GLY A C 1
ATOM 2182 O O . GLY A 1 279 ? 6.02 -8.672 17.578 1 80.69 279 GLY A O 1
ATOM 2183 N N . LEU A 1 280 ? 8.242 -8.781 17.203 1 84.19 280 LEU A N 1
ATOM 2184 C CA . LEU A 1 280 ? 8.586 -8.906 18.609 1 84.19 280 LEU A CA 1
ATOM 2185 C C . LEU A 1 280 ? 9.047 -7.57 19.172 1 84.19 280 LEU A C 1
ATOM 2187 O O . LEU A 1 280 ? 9.383 -7.473 20.359 1 84.19 280 LEU A O 1
ATOM 2191 N N . VAL A 1 281 ? 9.062 -6.543 18.359 1 86.94 281 VAL A N 1
ATOM 2192 C CA . VAL A 1 281 ? 9.531 -5.238 18.828 1 86.94 281 VAL A CA 1
ATOM 2193 C C . VAL A 1 281 ? 8.555 -4.156 18.375 1 86.94 281 VAL A C 1
ATOM 2195 O O . VAL A 1 281 ? 7.711 -4.387 17.516 1 86.94 281 VAL A O 1
ATOM 2198 N N . PRO A 1 282 ? 8.641 -3.016 19.078 1 87.25 282 PRO A N 1
ATOM 2199 C CA . PRO A 1 282 ? 7.824 -1.901 18.594 1 87.25 282 PRO A CA 1
ATOM 2200 C C . PRO A 1 282 ? 8.055 -1.598 17.125 1 87.25 282 PRO A C 1
ATOM 2202 O O . PRO A 1 282 ? 9.188 -1.662 16.641 1 87.25 282 PRO A O 1
ATOM 2205 N N . LEU A 1 283 ? 6.992 -1.314 16.422 1 85.81 283 LEU A N 1
ATOM 2206 C CA . LEU A 1 283 ? 7.055 -1.04 14.992 1 85.81 283 LEU A CA 1
ATOM 2207 C C . LEU A 1 283 ? 8.07 0.053 14.695 1 85.81 283 LEU A C 1
ATOM 2209 O O . LEU A 1 283 ? 8.859 -0.066 13.75 1 85.81 283 LEU A O 1
ATOM 2213 N N . SER A 1 284 ? 8.078 1.11 15.516 1 86.75 284 SER A N 1
ATOM 2214 C CA . SER A 1 284 ? 9.008 2.217 15.297 1 86.75 284 SER A CA 1
ATOM 2215 C C . SER A 1 284 ? 10.461 1.742 15.352 1 86.75 284 SER A C 1
ATOM 2217 O O . SER A 1 284 ? 11.305 2.227 14.602 1 86.75 284 SER A O 1
ATOM 2219 N N . LEU A 1 285 ? 10.711 0.809 16.219 1 87.81 285 LEU A N 1
ATOM 2220 C CA . LEU A 1 285 ? 12.055 0.247 16.328 1 87.81 285 LEU A CA 1
ATOM 2221 C C . LEU A 1 285 ? 12.367 -0.646 15.133 1 87.81 285 LEU A C 1
ATOM 2223 O O . LEU A 1 285 ? 13.477 -0.612 14.602 1 87.81 285 LEU A O 1
ATOM 2227 N N . ALA A 1 286 ? 11.414 -1.425 14.734 1 88.44 286 ALA A N 1
ATOM 2228 C CA . ALA A 1 286 ? 11.602 -2.275 13.562 1 88.44 286 ALA A CA 1
ATOM 2229 C C . ALA A 1 286 ? 11.938 -1.441 12.328 1 88.44 286 ALA A C 1
ATOM 2231 O O . ALA A 1 286 ? 12.867 -1.768 11.586 1 88.44 286 ALA A O 1
ATOM 2232 N N . VAL A 1 287 ? 11.211 -0.392 12.117 1 88.5 287 VAL A N 1
ATOM 2233 C CA . VAL A 1 287 ? 11.43 0.501 10.984 1 88.5 287 VAL A CA 1
ATOM 2234 C C . VAL A 1 287 ? 12.836 1.088 11.047 1 88.5 287 VAL A C 1
ATOM 2236 O O . VAL A 1 287 ? 13.547 1.128 10.039 1 88.5 287 VAL A O 1
ATOM 2239 N N . LYS A 1 288 ? 13.25 1.494 12.203 1 88.31 288 LYS A N 1
ATOM 2240 C CA . LYS A 1 288 ? 14.578 2.062 12.391 1 88.31 288 LYS A CA 1
ATOM 2241 C C . LYS A 1 288 ? 15.664 1.042 12.062 1 88.31 288 LYS A C 1
ATOM 2243 O O . LYS A 1 288 ? 16.609 1.351 11.344 1 88.31 288 LYS A O 1
ATOM 2248 N N . ILE A 1 289 ? 15.531 -0.169 12.508 1 85.75 289 ILE A N 1
ATOM 2249 C CA . ILE A 1 289 ? 16.531 -1.216 12.336 1 85.75 289 ILE A CA 1
ATOM 2250 C C . ILE A 1 289 ? 16.625 -1.598 10.859 1 85.75 289 ILE A C 1
ATOM 2252 O O . ILE A 1 289 ? 17.719 -1.65 10.297 1 85.75 289 ILE A O 1
ATOM 2256 N N . VAL A 1 290 ? 15.492 -1.825 10.227 1 84.75 290 VAL A N 1
ATOM 2257 C CA . VAL A 1 290 ? 15.469 -2.248 8.828 1 84.75 290 VAL A CA 1
ATOM 2258 C C . VAL A 1 290 ? 16.016 -1.132 7.941 1 84.75 290 VAL A C 1
ATOM 2260 O O . VAL A 1 290 ? 16.781 -1.391 7.016 1 84.75 290 VAL A O 1
ATOM 2263 N N . SER A 1 291 ? 15.633 0.116 8.281 1 87.06 291 SER A N 1
ATOM 2264 C CA . SER A 1 291 ? 16.078 1.258 7.492 1 87.06 291 SER A CA 1
ATOM 2265 C C . SER A 1 291 ? 17.578 1.473 7.625 1 87.06 291 SER A C 1
ATOM 2267 O O . SER A 1 291 ? 18.25 1.906 6.68 1 87.06 291 SER A O 1
ATOM 2269 N N . ARG A 1 292 ? 18.109 1.16 8.742 1 83.56 292 ARG A N 1
ATOM 2270 C CA . ARG A 1 292 ? 19.531 1.322 8.977 1 83.56 292 ARG A CA 1
ATOM 2271 C C . ARG A 1 292 ? 20.344 0.357 8.117 1 83.56 292 ARG A C 1
ATOM 2273 O O . ARG A 1 292 ? 21.438 0.695 7.66 1 83.56 292 ARG A O 1
ATOM 2280 N N . VAL A 1 293 ? 19.781 -0.787 7.914 1 79.31 293 VAL A N 1
ATOM 2281 C CA . VAL A 1 293 ? 20.453 -1.795 7.105 1 79.31 293 VAL A CA 1
ATOM 2282 C C . VAL A 1 293 ? 20.594 -1.302 5.664 1 79.31 293 VAL A C 1
ATOM 2284 O O . VAL A 1 293 ? 21.609 -1.534 5.012 1 79.31 293 VAL A O 1
ATOM 2287 N N . LEU A 1 294 ? 19.641 -0.527 5.234 1 78.88 294 LEU A N 1
ATOM 2288 C CA . LEU A 1 294 ? 19.609 -0.094 3.842 1 78.88 294 LEU A CA 1
ATOM 2289 C C . LEU A 1 294 ? 20.312 1.25 3.672 1 78.88 294 LEU A C 1
ATOM 2291 O O . LEU A 1 294 ? 20.625 1.653 2.551 1 78.88 294 LEU A O 1
ATOM 2295 N N . HIS A 1 295 ? 20.469 1.93 4.758 1 72.75 295 HIS A N 1
ATOM 2296 C CA . HIS A 1 295 ? 21.094 3.248 4.738 1 72.75 295 HIS A CA 1
ATOM 2297 C C . HIS A 1 295 ? 22.469 3.201 4.074 1 72.75 295 HIS A C 1
ATOM 2299 O O . HIS A 1 295 ? 22.828 4.117 3.334 1 72.75 295 HIS A O 1
ATOM 2305 N N . LYS A 1 296 ? 23.203 2.143 4.293 1 69.5 296 LYS A N 1
ATOM 2306 C CA . LYS A 1 296 ? 24.562 2.016 3.771 1 69.5 296 LYS A CA 1
ATOM 2307 C C . LYS A 1 296 ? 24.562 1.882 2.252 1 69.5 296 LYS A C 1
ATOM 2309 O O . LYS A 1 296 ? 25.531 2.242 1.587 1 69.5 296 LYS A O 1
ATOM 2314 N N . GLY A 1 297 ? 23.422 1.484 1.76 1 65.62 297 GLY A N 1
ATOM 2315 C CA . GLY A 1 297 ? 23.328 1.302 0.32 1 65.62 297 GLY A CA 1
ATOM 2316 C C . GLY A 1 297 ? 22.672 2.475 -0.388 1 65.62 297 GLY A C 1
ATOM 2317 O O . GLY A 1 297 ? 22.641 2.523 -1.62 1 65.62 297 GLY A O 1
ATOM 2318 N N . ALA A 1 298 ? 22.156 3.455 0.389 1 70.69 298 ALA A N 1
ATOM 2319 C CA . ALA A 1 298 ? 21.391 4.551 -0.186 1 70.69 298 ALA A CA 1
ATOM 2320 C C . ALA A 1 298 ? 22.297 5.691 -0.637 1 70.69 298 ALA A C 1
ATOM 2322 O O . ALA A 1 298 ? 23.359 5.91 -0.055 1 70.69 298 ALA A O 1
ATOM 2323 N N . ARG A 1 299 ? 21.844 6.293 -1.77 1 67.62 299 ARG A N 1
ATOM 2324 C CA . ARG A 1 299 ? 22.562 7.453 -2.277 1 67.62 299 ARG A CA 1
ATOM 2325 C C . ARG A 1 299 ? 22.531 8.594 -1.27 1 67.62 299 ARG A C 1
ATOM 2327 O O . ARG A 1 299 ? 21.484 8.938 -0.734 1 67.62 299 ARG A O 1
ATOM 2334 N N . ARG A 1 300 ? 23.672 8.789 -0.602 1 54.5 300 ARG A N 1
ATOM 2335 C CA . ARG A 1 300 ? 23.859 9.883 0.343 1 54.5 300 ARG A CA 1
ATOM 2336 C C . ARG A 1 300 ? 23.812 11.227 -0.367 1 54.5 300 ARG A C 1
ATOM 2338 O O . ARG A 1 300 ? 24.266 11.352 -1.51 1 54.5 300 ARG A O 1
ATOM 2345 N N . SER A 1 301 ? 22.641 12.094 -0.012 1 42.81 301 SER A N 1
ATOM 2346 C CA . SER A 1 301 ? 22.734 13.477 -0.491 1 42.81 301 SER A CA 1
ATOM 2347 C C . SER A 1 301 ? 24.031 14.133 -0.046 1 42.81 301 SER A C 1
ATOM 2349 O O . SER A 1 301 ? 24.609 13.758 0.981 1 42.81 301 SER A O 1
ATOM 2351 N N . MET B 1 1 ? 8.039 -17.922 33.219 1 72.06 1 MET B N 1
ATOM 2352 C CA . MET B 1 1 ? 8.5 -17.562 31.891 1 72.06 1 MET B CA 1
ATOM 2353 C C . MET B 1 1 ? 7.348 -17.031 31.031 1 72.06 1 MET B C 1
ATOM 2355 O O . MET B 1 1 ? 7.418 -15.922 30.516 1 72.06 1 MET B O 1
ATOM 2359 N N . PHE B 1 2 ? 6.184 -17.719 31.109 1 75 2 PHE B N 1
ATOM 2360 C CA . PHE B 1 2 ? 5.055 -17.297 30.281 1 75 2 PHE B CA 1
ATOM 2361 C C . PHE B 1 2 ? 4.402 -16.047 30.875 1 75 2 PHE B C 1
ATOM 2363 O O . PHE B 1 2 ? 3.789 -15.258 30.141 1 75 2 PHE B O 1
ATOM 2370 N N . TRP B 1 3 ? 4.684 -15.961 32.156 1 82.5 3 TRP B N 1
ATOM 2371 C CA . TRP B 1 3 ? 4.156 -14.758 32.781 1 82.5 3 TRP B CA 1
ATOM 2372 C C . TRP B 1 3 ? 4.832 -13.508 32.25 1 82.5 3 TRP B C 1
ATOM 2374 O O . TRP B 1 3 ? 4.156 -12.555 31.844 1 82.5 3 TRP B O 1
ATOM 2384 N N . TRP B 1 4 ? 6.113 -13.602 32.125 1 85.06 4 TRP B N 1
ATOM 2385 C CA . TRP B 1 4 ? 6.879 -12.453 31.641 1 85.06 4 TRP B CA 1
ATOM 2386 C C . TRP B 1 4 ? 6.617 -12.203 30.172 1 85.06 4 TRP B C 1
ATOM 2388 O O . TRP B 1 4 ? 6.559 -11.055 29.719 1 85.06 4 TRP B O 1
ATOM 2398 N N . ILE B 1 5 ? 6.379 -13.211 29.5 1 82.25 5 ILE B N 1
ATOM 2399 C CA . ILE B 1 5 ? 6.07 -13.102 28.078 1 82.25 5 ILE B CA 1
ATOM 2400 C C . ILE B 1 5 ? 4.715 -12.43 27.906 1 82.25 5 ILE B C 1
ATOM 2402 O O . ILE B 1 5 ? 4.551 -11.57 27.031 1 82.25 5 ILE B O 1
ATOM 2406 N N . GLY B 1 6 ? 3.857 -12.82 28.719 1 82.5 6 GLY B N 1
ATOM 2407 C CA . GLY B 1 6 ? 2.535 -12.219 28.656 1 82.5 6 GLY B CA 1
ATOM 2408 C C . GLY B 1 6 ? 2.545 -10.727 28.938 1 82.5 6 GLY B C 1
ATOM 2409 O O . GLY B 1 6 ? 1.88 -9.953 28.234 1 82.5 6 GLY B O 1
ATOM 2410 N N . VAL B 1 7 ? 3.332 -10.422 29.922 1 85.81 7 VAL B N 1
ATOM 2411 C CA . VAL B 1 7 ? 3.447 -9.008 30.25 1 85.81 7 VAL B CA 1
ATOM 2412 C C . VAL B 1 7 ? 4.074 -8.242 29.094 1 85.81 7 VAL B C 1
ATOM 2414 O O . VAL B 1 7 ? 3.559 -7.203 28.672 1 85.81 7 VAL B O 1
ATOM 2417 N N . TYR B 1 8 ? 5.098 -8.734 28.562 1 87.75 8 TYR B N 1
ATOM 2418 C CA . TYR B 1 8 ? 5.781 -8.086 27.453 1 87.75 8 TYR B CA 1
ATOM 2419 C C . TYR B 1 8 ? 4.863 -7.977 26.234 1 87.75 8 TYR B C 1
ATOM 2421 O O . TYR B 1 8 ? 4.766 -6.914 25.625 1 87.75 8 TYR B O 1
ATOM 2429 N N . ALA B 1 9 ? 4.227 -9.031 25.922 1 83.38 9 ALA B N 1
ATOM 2430 C CA . ALA B 1 9 ? 3.34 -9.062 24.766 1 83.38 9 ALA B CA 1
ATOM 2431 C C . ALA B 1 9 ? 2.205 -8.047 24.906 1 83.38 9 ALA B C 1
ATOM 2433 O O . ALA B 1 9 ? 1.851 -7.359 23.953 1 83.38 9 ALA B O 1
ATOM 2434 N N . THR B 1 10 ? 1.714 -8.016 26.047 1 82.94 10 THR B N 1
ATOM 2435 C CA . THR B 1 10 ? 0.628 -7.078 26.312 1 82.94 10 THR B CA 1
ATOM 2436 C C . THR B 1 10 ? 1.123 -5.641 26.203 1 82.94 10 THR B C 1
ATOM 2438 O O . THR B 1 10 ? 0.457 -4.789 25.609 1 82.94 10 THR B O 1
ATOM 2441 N N . LEU B 1 11 ? 2.26 -5.41 26.734 1 86.12 11 LEU B N 1
ATOM 2442 C CA . LEU B 1 11 ? 2.828 -4.07 26.688 1 86.12 11 LEU B CA 1
ATOM 2443 C C . LEU B 1 11 ? 3.166 -3.672 25.25 1 86.12 11 LEU B C 1
ATOM 2445 O O . LEU B 1 11 ? 2.932 -2.531 24.844 1 86.12 11 LEU B O 1
ATOM 2449 N N . LEU B 1 12 ? 3.686 -4.625 24.547 1 86.56 12 LEU B N 1
ATOM 2450 C CA . LEU B 1 12 ? 4.027 -4.367 23.156 1 86.56 12 LEU B CA 1
ATOM 2451 C C . LEU B 1 12 ? 2.773 -4.086 22.328 1 86.56 12 LEU B C 1
ATOM 2453 O O . LEU B 1 12 ? 2.748 -3.145 21.531 1 86.56 12 LEU B O 1
ATOM 2457 N N . TRP B 1 13 ? 1.834 -4.859 22.562 1 82.38 13 TRP B N 1
ATOM 2458 C CA . TRP B 1 13 ? 0.564 -4.664 21.875 1 82.38 13 TRP B CA 1
ATOM 2459 C C . TRP B 1 13 ? -0.027 -3.297 22.203 1 82.38 13 TRP B C 1
ATOM 2461 O O . TRP B 1 13 ? -0.47 -2.574 21.297 1 82.38 13 TRP B O 1
ATOM 2471 N N . ALA B 1 14 ? -0.041 -3.014 23.453 1 83.44 14 ALA B N 1
ATOM 2472 C CA . ALA B 1 14 ? -0.569 -1.72 23.891 1 83.44 14 ALA B CA 1
ATOM 2473 C C . ALA B 1 14 ? 0.27 -0.574 23.328 1 83.44 14 ALA B C 1
ATOM 2475 O O . ALA B 1 14 ? -0.273 0.433 22.859 1 83.44 14 ALA B O 1
ATOM 2476 N N . TYR B 1 15 ? 1.543 -0.801 23.375 1 86.19 15 TYR B N 1
ATOM 2477 C CA . TYR B 1 15 ? 2.447 0.229 22.891 1 86.19 15 TYR B CA 1
ATOM 2478 C C . TYR B 1 15 ? 2.213 0.493 21.406 1 86.19 15 TYR B C 1
ATOM 2480 O O . TYR B 1 15 ? 2.016 1.64 21 1 86.19 15 TYR B O 1
ATOM 2488 N N . ASN B 1 16 ? 2.115 -0.54 20.656 1 82.75 16 ASN B N 1
ATOM 2489 C CA . ASN B 1 16 ? 1.929 -0.413 19.203 1 82.75 16 ASN B CA 1
ATOM 2490 C C . ASN B 1 16 ? 0.499 -0.006 18.859 1 82.75 16 ASN B C 1
ATOM 2492 O O . ASN B 1 16 ? 0.265 0.655 17.844 1 82.75 16 ASN B O 1
ATOM 2496 N N . GLY B 1 17 ? -0.315 -0.339 19.672 1 79.19 17 GLY B N 1
ATOM 2497 C CA . GLY B 1 17 ? -1.722 -0.108 19.375 1 79.19 17 GLY B CA 1
ATOM 2498 C C . GLY B 1 17 ? -2.16 1.319 19.656 1 79.19 17 GLY B C 1
ATOM 2499 O O . GLY B 1 17 ? -2.896 1.908 18.859 1 79.19 17 GLY B O 1
ATOM 2500 N N . PHE B 1 18 ? -1.731 1.788 20.844 1 82.94 18 PHE B N 1
ATOM 2501 C CA . PHE B 1 18 ? -2.262 3.115 21.141 1 82.94 18 PHE B CA 1
ATOM 2502 C C . PHE B 1 18 ? -1.338 3.877 22.078 1 82.94 18 PHE B C 1
ATOM 2504 O O . PHE B 1 18 ? -1.379 5.109 22.141 1 82.94 18 PHE B O 1
ATOM 2511 N N . LEU B 1 19 ? -0.51 3.211 22.875 1 83.69 19 LEU B N 1
ATOM 2512 C CA . LEU B 1 19 ? 0.23 3.865 23.953 1 83.69 19 LEU B CA 1
ATOM 2513 C C . LEU B 1 19 ? 1.294 4.801 23.391 1 83.69 19 LEU B C 1
ATOM 2515 O O . LEU B 1 19 ? 1.52 5.887 23.938 1 83.69 19 LEU B O 1
ATOM 2519 N N . GLU B 1 20 ? 1.923 4.359 22.375 1 85.56 20 GLU B N 1
ATOM 2520 C CA . GLU B 1 20 ? 2.943 5.223 21.797 1 85.56 20 GLU B CA 1
ATOM 2521 C C . GLU B 1 20 ? 2.352 6.555 21.344 1 85.56 20 GLU B C 1
ATOM 2523 O O . GLU B 1 20 ? 2.896 7.617 21.656 1 85.56 20 GLU B O 1
ATOM 2528 N N . SER B 1 21 ? 1.261 6.434 20.656 1 86.81 21 SER B N 1
ATOM 2529 C CA . SER B 1 21 ? 0.605 7.645 20.172 1 86.81 21 SER B CA 1
ATOM 2530 C C . SER B 1 21 ? 0.06 8.477 21.328 1 86.81 21 SER B C 1
ATOM 2532 O O . SER B 1 21 ? 0.185 9.703 21.328 1 86.81 21 SER B O 1
ATOM 2534 N N . LEU B 1 22 ? -0.516 7.828 22.266 1 89.06 22 LEU B N 1
ATOM 2535 C CA . LEU B 1 22 ? -1.073 8.531 23.422 1 89.06 22 LEU B CA 1
ATOM 2536 C C . LEU B 1 22 ? 0.019 9.258 24.188 1 89.06 22 LEU B C 1
ATOM 2538 O O . LEU B 1 22 ? -0.139 10.438 24.531 1 89.06 22 LEU B O 1
ATOM 2542 N N . LEU B 1 23 ? 1.122 8.594 24.438 1 91.06 23 LEU B N 1
ATOM 2543 C CA . LEU B 1 23 ? 2.24 9.203 25.156 1 91.06 23 LEU B CA 1
ATOM 2544 C C . LEU B 1 23 ? 2.82 10.367 24.359 1 91.06 23 LEU B C 1
ATOM 2546 O O . LEU B 1 23 ? 3.166 11.398 24.938 1 91.06 23 LEU B O 1
ATOM 2550 N N . ALA B 1 24 ? 2.85 10.172 23.094 1 91.69 24 ALA B N 1
ATOM 2551 C CA . ALA B 1 24 ? 3.346 11.234 22.234 1 91.69 24 ALA B CA 1
ATOM 2552 C C . ALA B 1 24 ? 2.432 12.453 22.281 1 91.69 24 ALA B C 1
ATOM 2554 O O . ALA B 1 24 ? 2.906 13.594 22.344 1 91.69 24 ALA B O 1
ATOM 2555 N N . ILE B 1 25 ? 1.196 12.203 22.234 1 92.19 25 ILE B N 1
ATOM 2556 C CA . ILE B 1 25 ? 0.22 13.289 22.266 1 92.19 25 ILE B CA 1
ATOM 2557 C C . ILE B 1 25 ? 0.311 14.023 23.594 1 92.19 25 ILE B C 1
ATOM 2559 O O . ILE B 1 25 ? 0.302 15.258 23.641 1 92.19 25 ILE B O 1
ATOM 2563 N N . VAL B 1 26 ? 0.413 13.273 24.641 1 93.25 26 VAL B N 1
ATOM 2564 C CA . VAL B 1 26 ? 0.517 13.867 25.969 1 93.25 26 VAL B CA 1
ATOM 2565 C C . VAL B 1 26 ? 1.788 14.711 26.062 1 93.25 26 VAL B C 1
ATOM 2567 O O . VAL B 1 26 ? 1.736 15.891 26.422 1 93.25 26 VAL B O 1
ATOM 2570 N N . TRP B 1 27 ? 2.871 14.109 25.672 1 93 27 TRP B N 1
ATOM 2571 C CA . TRP B 1 27 ? 4.141 14.828 25.719 1 93 27 TRP B CA 1
ATOM 2572 C C . TRP B 1 27 ? 4.125 16.031 24.797 1 93 27 TRP B C 1
ATOM 2574 O O . TRP B 1 27 ? 4.613 17.109 25.156 1 93 27 TRP B O 1
ATOM 2584 N N . GLY B 1 28 ? 3.639 15.82 23.609 1 92.94 28 GLY B N 1
ATOM 2585 C CA . GLY B 1 28 ? 3.533 16.922 22.656 1 92.94 28 GLY B CA 1
ATOM 2586 C C . GLY B 1 28 ? 2.646 18.047 23.141 1 92.94 28 GLY B C 1
ATOM 2587 O O . GLY B 1 28 ? 2.922 19.219 22.875 1 92.94 28 GLY B O 1
ATOM 2588 N N . SER B 1 29 ? 1.636 17.688 23.859 1 93.31 29 SER B N 1
ATOM 2589 C CA . SER B 1 29 ? 0.736 18.703 24.406 1 93.31 29 SER B CA 1
ATOM 2590 C C . SER B 1 29 ? 1.419 19.516 25.5 1 93.31 29 SER B C 1
ATOM 2592 O O . SER B 1 29 ? 1.275 20.734 25.547 1 93.31 29 SER B O 1
ATOM 2594 N N . ILE B 1 30 ? 2.133 18.844 26.328 1 94.88 30 ILE B N 1
ATOM 2595 C CA . ILE B 1 30 ? 2.877 19.516 27.375 1 94.88 30 ILE B CA 1
ATOM 2596 C C . ILE B 1 30 ? 3.92 20.453 26.766 1 94.88 30 ILE B C 1
ATOM 2598 O O . ILE B 1 30 ? 4.008 21.625 27.125 1 94.88 30 ILE B O 1
ATOM 2602 N N . ARG B 1 31 ? 4.641 19.906 25.812 1 93.06 31 ARG B N 1
ATOM 2603 C CA . ARG B 1 31 ? 5.66 20.688 25.125 1 93.06 31 ARG B CA 1
ATOM 2604 C C . ARG B 1 31 ? 5.047 21.922 24.469 1 93.06 31 ARG B C 1
ATOM 2606 O O . ARG B 1 31 ? 5.57 23.031 24.609 1 93.06 31 ARG B O 1
ATOM 2613 N N . ALA B 1 32 ? 3.979 21.734 23.734 1 92.25 32 ALA B N 1
ATOM 2614 C CA . ALA B 1 32 ? 3.316 22.844 23.047 1 92.25 32 ALA B CA 1
ATOM 2615 C C . ALA B 1 32 ? 2.82 23.891 24.016 1 92.25 32 ALA B C 1
ATOM 2617 O O . ALA B 1 32 ? 2.9 25.094 23.75 1 92.25 32 ALA B O 1
ATOM 2618 N N . ALA B 1 33 ? 2.32 23.469 25.172 1 92.19 33 ALA B N 1
ATOM 2619 C CA . ALA B 1 33 ? 1.811 24.391 26.188 1 92.19 33 ALA B CA 1
ATOM 2620 C C . ALA B 1 33 ? 2.943 25.188 26.828 1 92.19 33 ALA B C 1
ATOM 2622 O O . ALA B 1 33 ? 2.834 26.391 27 1 92.19 33 ALA B O 1
ATOM 2623 N N . VAL B 1 34 ? 3.967 24.562 27.094 1 93.19 34 VAL B N 1
ATOM 2624 C CA . VAL B 1 34 ? 5.102 25.172 27.781 1 93.19 34 VAL B CA 1
ATOM 2625 C C . VAL B 1 34 ? 5.785 26.172 26.859 1 93.19 34 VAL B C 1
ATOM 2627 O O . VAL B 1 34 ? 6.152 27.266 27.281 1 93.19 34 VAL B O 1
ATOM 2630 N N . ARG B 1 35 ? 5.84 25.844 25.656 1 92 35 ARG B N 1
ATOM 2631 C CA . ARG B 1 35 ? 6.566 26.672 24.688 1 92 35 ARG B CA 1
ATOM 2632 C C . ARG B 1 35 ? 5.641 27.688 24.031 1 92 35 ARG B C 1
ATOM 2634 O O . ARG B 1 35 ? 6.09 28.531 23.234 1 92 35 ARG B O 1
ATOM 2641 N N . ARG B 1 36 ? 4.332 27.625 24.359 1 90.88 36 ARG B N 1
ATOM 2642 C CA . ARG B 1 36 ? 3.348 28.453 23.672 1 90.88 36 ARG B CA 1
ATOM 2643 C C . ARG B 1 36 ? 3.533 28.375 22.156 1 90.88 36 ARG B C 1
ATOM 2645 O O . ARG B 1 36 ? 3.594 29.406 21.484 1 90.88 36 ARG B O 1
ATOM 2652 N N . GLU B 1 37 ? 3.656 27.172 21.656 1 90.56 37 GLU B N 1
ATOM 2653 C CA . GLU B 1 37 ? 4.039 26.891 20.266 1 90.56 37 GLU B CA 1
ATOM 2654 C C . GLU B 1 37 ? 2.893 27.172 19.312 1 90.56 37 GLU B C 1
ATOM 2656 O O . GLU B 1 37 ? 1.766 26.719 19.516 1 90.56 37 GLU B O 1
ATOM 2661 N N . LYS B 1 38 ? 3.182 28.031 18.344 1 94.88 38 LYS B N 1
ATOM 2662 C CA . LYS B 1 38 ? 2.248 28.25 17.25 1 94.88 38 LYS B CA 1
ATOM 2663 C C . LYS B 1 38 ? 2.68 27.5 16 1 94.88 38 LYS B C 1
ATOM 2665 O O . LYS B 1 38 ? 3.867 27.453 15.664 1 94.88 38 LYS B O 1
ATOM 2670 N N . LEU B 1 39 ? 1.677 26.844 15.273 1 96.69 39 LEU B N 1
ATOM 2671 C CA . LEU B 1 39 ? 1.984 26.047 14.078 1 96.69 39 LEU B CA 1
ATOM 2672 C C . LEU B 1 39 ? 2.699 26.906 13.039 1 96.69 39 LEU B C 1
ATOM 2674 O O . LEU B 1 39 ? 3.621 26.438 12.367 1 96.69 39 LEU B O 1
ATOM 2678 N N . THR B 1 40 ? 2.35 28.25 12.977 1 97.19 40 THR B N 1
ATOM 2679 C CA . THR B 1 40 ? 2.955 29.156 12.008 1 97.19 40 THR B CA 1
ATOM 2680 C C . THR B 1 40 ? 4.43 29.375 12.328 1 97.19 40 THR B C 1
ATOM 2682 O O . THR B 1 40 ? 5.246 29.562 11.422 1 97.19 40 THR B O 1
ATOM 2685 N N . GLU B 1 41 ? 4.805 29.359 13.578 1 96.06 41 GLU B N 1
ATOM 2686 C CA . GLU B 1 41 ? 6.188 29.547 14.016 1 96.06 41 GLU B CA 1
ATOM 2687 C C . GLU B 1 41 ? 6.984 28.25 13.875 1 96.06 41 GLU B C 1
ATOM 2689 O O . GLU B 1 41 ? 8.156 28.281 13.484 1 96.06 41 GLU B O 1
ATOM 2694 N N . ARG B 1 42 ? 6.348 27.141 14.094 1 96.31 42 ARG B N 1
ATOM 2695 C CA . ARG B 1 42 ? 7.047 25.859 14.086 1 96.31 42 ARG B CA 1
ATOM 2696 C C . ARG B 1 42 ? 7.281 25.375 12.664 1 96.31 42 ARG B C 1
ATOM 2698 O O . ARG B 1 42 ? 8.336 24.812 12.359 1 96.31 42 ARG B O 1
ATOM 2705 N N . TYR B 1 43 ? 6.281 25.594 11.797 1 97.62 43 TYR B N 1
ATOM 2706 C CA . TYR B 1 43 ? 6.359 24.938 10.492 1 97.62 43 TYR B CA 1
ATOM 2707 C C . TYR B 1 43 ? 6.414 25.969 9.375 1 97.62 43 TYR B C 1
ATOM 2709 O O . TYR B 1 43 ? 7.055 25.734 8.344 1 97.62 43 TYR B O 1
ATOM 2717 N N . GLY B 1 44 ? 5.754 27.109 9.516 1 97.25 44 GLY B N 1
ATOM 2718 C CA . GLY B 1 44 ? 5.703 28.125 8.477 1 97.25 44 GLY B CA 1
ATOM 2719 C C . GLY B 1 44 ? 4.301 28.625 8.195 1 97.25 44 GLY B C 1
ATOM 2720 O O . GLY B 1 44 ? 3.328 28.109 8.742 1 97.25 44 GLY B O 1
ATOM 2721 N N . PRO B 1 45 ? 4.203 29.547 7.367 1 98.12 45 PRO B N 1
ATOM 2722 C CA . PRO B 1 45 ? 2.967 30.328 7.266 1 98.12 45 PRO B CA 1
ATOM 2723 C C . PRO B 1 45 ? 1.941 29.688 6.332 1 98.12 45 PRO B C 1
ATOM 2725 O O . PRO B 1 45 ? 0.762 30.047 6.367 1 98.12 45 PRO B O 1
ATOM 2728 N N . TRP B 1 46 ? 2.35 28.75 5.465 1 98.75 46 TRP B N 1
ATOM 2729 C CA . TRP B 1 46 ? 1.428 28.266 4.445 1 98.75 46 TRP B CA 1
ATOM 2730 C C . TRP B 1 46 ? 1.15 26.766 4.641 1 98.75 46 TRP B C 1
ATOM 2732 O O . TRP B 1 46 ? 2.07 25.984 4.887 1 98.75 46 TRP B O 1
ATOM 2742 N N . ALA B 1 47 ? -0.106 26.375 4.539 1 98.81 47 ALA B N 1
ATOM 2743 C CA . ALA B 1 47 ? -0.547 25 4.449 1 98.81 47 ALA B CA 1
ATOM 2744 C C . ALA B 1 47 ? -1.128 24.688 3.072 1 98.81 47 ALA B C 1
ATOM 2746 O O . ALA B 1 47 ? -1.956 25.438 2.559 1 98.81 47 ALA B O 1
ATOM 2747 N N . VAL B 1 48 ? -0.622 23.672 2.467 1 98.81 48 VAL B N 1
ATOM 2748 C CA . VAL B 1 48 ? -1.169 23.172 1.211 1 98.81 48 VAL B CA 1
ATOM 2749 C C . VAL B 1 48 ? -2.09 21.984 1.487 1 98.81 48 VAL B C 1
ATOM 2751 O O . VAL B 1 48 ? -1.692 21.016 2.148 1 98.81 48 VAL B O 1
ATOM 2754 N N . ILE B 1 49 ? -3.314 22.047 1.029 1 98.81 49 ILE B N 1
ATOM 2755 C CA . ILE B 1 49 ? -4.285 20.984 1.287 1 98.81 49 ILE B CA 1
ATOM 2756 C C . ILE B 1 49 ? -4.902 20.516 -0.03 1 98.81 49 ILE B C 1
ATOM 2758 O O . ILE B 1 49 ? -5.465 21.312 -0.779 1 98.81 49 ILE B O 1
ATOM 2762 N N . THR B 1 50 ? -4.762 19.234 -0.344 1 98.5 50 THR B N 1
ATOM 2763 C CA . THR B 1 50 ? -5.422 18.656 -1.512 1 98.5 50 THR B CA 1
ATOM 2764 C C . THR B 1 50 ? -6.836 18.219 -1.167 1 98.5 50 THR B C 1
ATOM 2766 O O . THR B 1 50 ? -7.094 17.75 -0.055 1 98.5 50 THR B O 1
ATOM 2769 N N . GLY B 1 51 ? -7.758 18.281 -2.164 1 96.94 51 GLY B N 1
ATOM 2770 C CA . GLY B 1 51 ? -9.148 18 -1.854 1 96.94 51 GLY B CA 1
ATOM 2771 C C . GLY B 1 51 ? -9.711 18.891 -0.76 1 96.94 51 GLY B C 1
ATOM 2772 O O . GLY B 1 51 ? -10.32 18.406 0.192 1 96.94 51 GLY B O 1
ATOM 2773 N N . ALA B 1 52 ? -9.562 20.156 -0.911 1 96.75 52 ALA B N 1
ATOM 2774 C CA . ALA B 1 52 ? -9.711 21.094 0.203 1 96.75 52 ALA B CA 1
ATOM 2775 C C . ALA B 1 52 ? -11.102 21.734 0.2 1 96.75 52 ALA B C 1
ATOM 2777 O O . ALA B 1 52 ? -11.375 22.625 1.002 1 96.75 52 ALA B O 1
ATOM 2778 N N . THR B 1 53 ? -12 21.328 -0.652 1 95.5 53 THR B N 1
ATOM 2779 C CA . THR B 1 53 ? -13.227 22.109 -0.809 1 95.5 53 THR B CA 1
ATOM 2780 C C . THR B 1 53 ? -14.414 21.375 -0.187 1 95.5 53 THR B C 1
ATOM 2782 O O . THR B 1 53 ? -15.531 21.906 -0.167 1 95.5 53 THR B O 1
ATOM 2785 N N . ASP B 1 54 ? -14.25 20.156 0.275 1 92.94 54 ASP B N 1
ATOM 2786 C CA . ASP B 1 54 ? -15.32 19.391 0.928 1 92.94 54 ASP B CA 1
ATOM 2787 C C . ASP B 1 54 ? -14.75 18.453 1.984 1 92.94 54 ASP B C 1
ATOM 2789 O O . ASP B 1 54 ? -13.539 18.234 2.051 1 92.94 54 ASP B O 1
ATOM 2793 N N . GLY B 1 55 ? -15.586 18.031 2.859 1 93.88 55 GLY B N 1
ATOM 2794 C CA . GLY B 1 55 ? -15.266 16.938 3.768 1 93.88 55 GLY B CA 1
ATOM 2795 C C . GLY B 1 55 ? -14.133 17.266 4.719 1 93.88 55 GLY B C 1
ATOM 2796 O O . GLY B 1 55 ? -14.133 18.328 5.363 1 93.88 55 GLY B O 1
ATOM 2797 N N . ILE B 1 56 ? -13.266 16.328 4.844 1 93.94 56 ILE B N 1
ATOM 2798 C CA . ILE B 1 56 ? -12.156 16.406 5.789 1 93.94 56 ILE B CA 1
ATOM 2799 C C . ILE B 1 56 ? -11.219 17.547 5.383 1 93.94 56 ILE B C 1
ATOM 2801 O O . ILE B 1 56 ? -10.797 18.344 6.227 1 93.94 56 ILE B O 1
ATOM 2805 N N . GLY B 1 57 ? -10.977 17.734 4.078 1 97.06 57 GLY B N 1
ATOM 2806 C CA . GLY B 1 57 ? -10.07 18.75 3.584 1 97.06 57 GLY B CA 1
ATOM 2807 C C . GLY B 1 57 ? -10.523 20.172 3.908 1 97.06 57 GLY B C 1
ATOM 2808 O O . GLY B 1 57 ? -9.727 21 4.34 1 97.06 57 GLY B O 1
ATOM 2809 N N . LYS B 1 58 ? -11.766 20.406 3.701 1 97.31 58 LYS B N 1
ATOM 2810 C CA . LYS B 1 58 ? -12.32 21.734 4.004 1 97.31 58 LYS B CA 1
ATOM 2811 C C . LYS B 1 58 ? -12.227 22.031 5.496 1 97.31 58 LYS B C 1
ATOM 2813 O O . LYS B 1 58 ? -11.836 23.141 5.891 1 97.31 58 LYS B O 1
ATOM 2818 N N . CYS B 1 59 ? -12.562 21.062 6.301 1 96.44 59 CYS B N 1
ATOM 2819 C CA . CYS B 1 59 ? -12.539 21.266 7.746 1 96.44 59 CYS B CA 1
ATOM 2820 C C . CYS B 1 59 ? -11.109 21.438 8.25 1 96.44 59 CYS B C 1
ATOM 2822 O O . CYS B 1 59 ? -10.859 22.219 9.164 1 96.44 59 CYS B O 1
ATOM 2824 N N . TYR B 1 60 ? -10.18 20.688 7.625 1 97.19 60 TYR B N 1
ATOM 2825 C CA . TYR B 1 60 ? -8.766 20.875 7.938 1 97.19 60 TYR B CA 1
ATOM 2826 C C . TYR B 1 60 ? -8.328 22.297 7.633 1 97.19 60 TYR B C 1
ATOM 2828 O O . TYR B 1 60 ? -7.641 22.922 8.445 1 97.19 60 TYR B O 1
ATOM 2836 N N . ALA B 1 61 ? -8.742 22.766 6.488 1 98.38 61 ALA B N 1
ATOM 2837 C CA . ALA B 1 61 ? -8.406 24.125 6.074 1 98.38 61 ALA B CA 1
ATOM 2838 C C . ALA B 1 61 ? -8.938 25.156 7.066 1 98.38 61 ALA B C 1
ATOM 2840 O O . ALA B 1 61 ? -8.227 26.078 7.457 1 98.38 61 ALA B O 1
ATOM 2841 N N . GLN B 1 62 ? -10.133 25 7.535 1 98.25 62 GLN B N 1
ATOM 2842 C CA . GLN B 1 62 ? -10.758 25.906 8.492 1 98.25 62 GLN B CA 1
ATOM 2843 C C . GLN B 1 62 ? -10 25.922 9.812 1 98.25 62 GLN B C 1
ATOM 2845 O O . GLN B 1 62 ? -9.734 26.984 10.367 1 98.25 62 GLN B O 1
ATOM 2850 N N . ASN B 1 63 ? -9.688 24.719 10.281 1 98.06 63 ASN B N 1
ATOM 2851 C CA . ASN B 1 63 ? -9.008 24.609 11.562 1 98.06 63 ASN B CA 1
ATOM 2852 C C . ASN B 1 63 ? -7.598 25.203 11.508 1 98.06 63 ASN B C 1
ATOM 2854 O O . ASN B 1 63 ? -7.148 25.844 12.461 1 98.06 63 ASN B O 1
ATOM 2858 N N . LEU B 1 64 ? -6.895 25.016 10.398 1 98.5 64 LEU B N 1
ATOM 2859 C CA . LEU B 1 64 ? -5.551 25.562 10.242 1 98.5 64 LEU B CA 1
ATOM 2860 C C . LEU B 1 64 ? -5.598 27.062 10.055 1 98.5 64 LEU B C 1
ATOM 2862 O O . LEU B 1 64 ? -4.758 27.797 10.602 1 98.5 64 LEU B O 1
ATOM 2866 N N . ALA B 1 65 ? -6.582 27.562 9.305 1 98.62 65 ALA B N 1
ATOM 2867 C CA . ALA B 1 65 ? -6.77 29 9.141 1 98.62 65 ALA B CA 1
ATOM 2868 C C . ALA B 1 65 ? -7.055 29.672 10.484 1 98.62 65 ALA B C 1
ATOM 2870 O O . ALA B 1 65 ? -6.539 30.75 10.766 1 98.62 65 ALA B O 1
ATOM 2871 N N . ALA B 1 66 ? -7.859 29.031 11.273 1 98.12 66 ALA B N 1
ATOM 2872 C CA . ALA B 1 66 ? -8.195 29.547 12.602 1 98.12 66 ALA B CA 1
ATOM 2873 C C . ALA B 1 66 ? -6.945 29.688 13.469 1 98.12 66 ALA B C 1
ATOM 2875 O O . ALA B 1 66 ? -6.922 30.484 14.398 1 98.12 66 ALA B O 1
ATOM 2876 N N . LYS B 1 67 ? -5.945 28.969 13.133 1 97.44 67 LYS B N 1
ATOM 2877 C CA . LYS B 1 67 ? -4.684 29.016 13.867 1 97.44 67 LYS B CA 1
ATOM 2878 C C . LYS B 1 67 ? -3.707 29.984 13.211 1 97.44 67 LYS B C 1
ATOM 2880 O O . LYS B 1 67 ? -2.547 30.078 13.617 1 97.44 67 LYS B O 1
ATOM 2885 N N . GLY B 1 68 ? -4.16 30.625 12.125 1 98.06 68 GLY B N 1
ATOM 2886 C CA . GLY B 1 68 ? -3.41 31.734 11.555 1 98.06 68 GLY B CA 1
ATOM 2887 C C . GLY B 1 68 ? -2.633 31.344 10.312 1 98.06 68 GLY B C 1
ATOM 2888 O O . GLY B 1 68 ? -1.884 32.156 9.766 1 98.06 68 GLY B O 1
ATOM 2889 N N . LEU B 1 69 ? -2.727 30.125 9.828 1 98.56 69 LEU B N 1
ATOM 2890 C CA . LEU B 1 69 ? -2.002 29.703 8.641 1 98.56 69 LEU B CA 1
ATOM 2891 C C . LEU B 1 69 ? -2.699 30.188 7.375 1 98.56 69 LEU B C 1
ATOM 2893 O O . LEU B 1 69 ? -3.928 30.156 7.281 1 98.56 69 LEU B O 1
ATOM 2897 N N . ASN B 1 70 ? -1.913 30.688 6.422 1 98.75 70 ASN B N 1
ATOM 2898 C CA . ASN B 1 70 ? -2.422 30.859 5.062 1 98.75 70 ASN B CA 1
ATOM 2899 C C . ASN B 1 70 ? -2.674 29.5 4.395 1 98.75 70 ASN B C 1
ATOM 2901 O O . ASN B 1 70 ? -2.02 28.516 4.719 1 98.75 70 ASN B O 1
ATOM 2905 N N . ILE B 1 71 ? -3.65 29.484 3.484 1 98.75 71 ILE B N 1
ATOM 2906 C CA . ILE B 1 71 ? -4.066 28.188 2.969 1 98.75 71 ILE B CA 1
ATOM 2907 C C . ILE B 1 71 ? -3.977 28.188 1.445 1 98.75 71 ILE B C 1
ATOM 2909 O O . ILE B 1 71 ? -4.551 29.047 0.78 1 98.75 71 ILE B O 1
ATOM 2913 N N . ALA B 1 72 ? -3.232 27.266 0.871 1 98.75 72 ALA B N 1
ATOM 2914 C CA . ALA B 1 72 ? -3.324 26.922 -0.546 1 98.75 72 ALA B CA 1
ATOM 2915 C C . ALA B 1 72 ? -4.293 25.766 -0.768 1 98.75 72 ALA B C 1
ATOM 2917 O O . ALA B 1 72 ? -4.023 24.641 -0.358 1 98.75 72 ALA B O 1
ATOM 2918 N N . LEU B 1 73 ? -5.398 26.078 -1.387 1 98.62 73 LEU B N 1
ATOM 2919 C CA . LEU B 1 73 ? -6.465 25.109 -1.635 1 98.62 73 LEU B CA 1
ATOM 2920 C C . LEU B 1 73 ? -6.305 24.469 -3.008 1 98.62 73 LEU B C 1
ATOM 2922 O O . LEU B 1 73 ? -6.27 25.156 -4.023 1 98.62 73 LEU B O 1
ATOM 2926 N N . LEU B 1 74 ? -6.164 23.172 -3.072 1 98.44 74 LEU B N 1
ATOM 2927 C CA . LEU B 1 74 ? -6.098 22.438 -4.332 1 98.44 74 LEU B CA 1
ATOM 2928 C C . LEU B 1 74 ? -7.352 21.594 -4.539 1 98.44 74 LEU B C 1
ATOM 2930 O O . LEU B 1 74 ? -7.723 20.797 -3.67 1 98.44 74 LEU B O 1
ATOM 2934 N N . SER B 1 75 ? -8.039 21.75 -5.566 1 97.56 75 SER B N 1
ATOM 2935 C CA . SER B 1 75 ? -9.219 20.984 -5.949 1 97.56 75 SER B CA 1
ATOM 2936 C C . SER B 1 75 ? -9.547 21.172 -7.43 1 97.56 75 SER B C 1
ATOM 2938 O O . SER B 1 75 ? -8.914 21.984 -8.109 1 97.56 75 SER B O 1
ATOM 2940 N N . ARG B 1 76 ? -10.539 20.484 -7.938 1 95.06 76 ARG B N 1
ATOM 2941 C CA . ARG B 1 76 ? -10.82 20.453 -9.375 1 95.06 76 ARG B CA 1
ATOM 2942 C C . ARG B 1 76 ? -11.781 21.578 -9.758 1 95.06 76 ARG B C 1
ATOM 2944 O O . ARG B 1 76 ? -11.852 21.969 -10.922 1 95.06 76 ARG B O 1
ATOM 2951 N N . SER B 1 77 ? -12.547 22.125 -8.805 1 96.5 77 SER B N 1
ATOM 2952 C CA . SER B 1 77 ? -13.602 23.094 -9.117 1 96.5 77 SER B CA 1
ATOM 2953 C C . SER B 1 77 ? -13.203 24.5 -8.719 1 96.5 77 SER B C 1
ATOM 2955 O O . SER B 1 77 ? -13.094 24.812 -7.531 1 96.5 77 SER B O 1
ATOM 2957 N N . ARG B 1 78 ? -13.109 25.328 -9.711 1 97.44 78 ARG B N 1
ATOM 2958 C CA . ARG B 1 78 ? -12.781 26.719 -9.445 1 97.44 78 ARG B CA 1
ATOM 2959 C C . ARG B 1 78 ? -13.836 27.375 -8.57 1 97.44 78 ARG B C 1
ATOM 2961 O O . ARG B 1 78 ? -13.508 28.109 -7.625 1 97.44 78 ARG B O 1
ATOM 2968 N N . GLN B 1 79 ? -15.055 27.109 -8.836 1 98.06 79 GLN B N 1
ATOM 2969 C CA . GLN B 1 79 ? -16.172 27.703 -8.102 1 98.06 79 GLN B CA 1
ATOM 2970 C C . GLN B 1 79 ? -16.109 27.328 -6.625 1 98.06 79 GLN B C 1
ATOM 2972 O O . GLN B 1 79 ? -16.281 28.188 -5.754 1 98.06 79 GLN B O 1
ATOM 2977 N N . LYS B 1 80 ? -15.891 26.094 -6.32 1 97.94 80 LYS B N 1
ATOM 2978 C CA . LYS B 1 80 ? -15.805 25.625 -4.934 1 97.94 80 LYS B CA 1
ATOM 2979 C C . LYS B 1 80 ? -14.578 26.219 -4.238 1 97.94 80 LYS B C 1
ATOM 2981 O O . LYS B 1 80 ? -14.641 26.594 -3.068 1 97.94 80 LYS B O 1
ATOM 2986 N N . LEU B 1 81 ? -13.492 26.297 -5.004 1 98.5 81 LEU B N 1
ATOM 2987 C CA . LEU B 1 81 ? -12.266 26.875 -4.461 1 98.5 81 LEU B CA 1
ATOM 2988 C C . LEU B 1 81 ? -12.484 28.328 -4.055 1 98.5 81 LEU B C 1
ATOM 2990 O O . LEU B 1 81 ? -12.078 28.734 -2.965 1 98.5 81 LEU B O 1
ATOM 2994 N N . ASP B 1 82 ? -13.109 29.062 -4.906 1 98.38 82 ASP B N 1
ATOM 2995 C CA . ASP B 1 82 ? -13.367 30.469 -4.633 1 98.38 82 ASP B CA 1
ATOM 2996 C C . ASP B 1 82 ? -14.289 30.641 -3.426 1 98.38 82 ASP B C 1
ATOM 2998 O O . ASP B 1 82 ? -14.039 31.484 -2.561 1 98.38 82 ASP B O 1
ATOM 3002 N N . ARG B 1 83 ? -15.297 29.844 -3.338 1 98.38 83 ARG B N 1
ATOM 3003 C CA . ARG B 1 83 ? -16.234 29.922 -2.227 1 98.38 83 ARG B CA 1
ATOM 3004 C C . ARG B 1 83 ? -15.547 29.625 -0.899 1 98.38 83 ARG B C 1
ATOM 3006 O O . ARG B 1 83 ? -15.672 30.406 0.053 1 98.38 83 ARG B O 1
ATOM 3013 N N . VAL B 1 84 ? -14.805 28.547 -0.836 1 98.5 84 VAL B N 1
ATOM 3014 C CA . VAL B 1 84 ? -14.125 28.141 0.396 1 98.5 84 VAL B CA 1
ATOM 3015 C C . VAL B 1 84 ? -13.023 29.141 0.73 1 98.5 84 VAL B C 1
ATOM 3017 O O . VAL B 1 84 ? -12.852 29.531 1.892 1 98.5 84 VAL B O 1
ATOM 3020 N N . GLY B 1 85 ? -12.242 29.547 -0.285 1 98.56 85 GLY B N 1
ATOM 3021 C CA . GLY B 1 85 ? -11.211 30.547 -0.065 1 98.56 85 GLY B CA 1
ATOM 3022 C C . GLY B 1 85 ? -11.742 31.844 0.503 1 98.56 85 GLY B C 1
ATOM 3023 O O . GLY B 1 85 ? -11.195 32.375 1.47 1 98.56 85 GLY B O 1
ATOM 3024 N N . ASP B 1 86 ? -12.828 32.344 -0.061 1 98.62 86 ASP B N 1
ATOM 3025 C CA . ASP B 1 86 ? -13.453 33.594 0.416 1 98.62 86 ASP B CA 1
ATOM 3026 C C . ASP B 1 86 ? -13.914 33.438 1.863 1 98.62 86 ASP B C 1
ATOM 3028 O O . ASP B 1 86 ? -13.75 34.344 2.67 1 98.62 86 ASP B O 1
ATOM 3032 N N . GLU B 1 87 ? -14.523 32.312 2.121 1 98.38 87 GLU B N 1
ATOM 3033 C CA . GLU B 1 87 ? -14.992 32.031 3.475 1 98.38 87 GLU B CA 1
ATOM 3034 C C . GLU B 1 87 ? -13.844 32.062 4.477 1 98.38 87 GLU B C 1
ATOM 3036 O O . GLU B 1 87 ? -13.969 32.656 5.559 1 98.38 87 GLU B O 1
ATOM 3041 N N . LEU B 1 88 ? -12.727 31.453 4.152 1 98.62 88 LEU B N 1
ATOM 3042 C CA . LEU B 1 88 ? -11.562 31.406 5.035 1 98.62 88 LEU B CA 1
ATOM 3043 C C . LEU B 1 88 ? -10.984 32.781 5.254 1 98.62 88 LEU B C 1
ATOM 3045 O O . LEU B 1 88 ? -10.672 33.156 6.383 1 98.62 88 LEU B O 1
ATOM 3049 N N . GLU B 1 89 ? -10.859 33.531 4.188 1 98.69 89 GLU B N 1
ATOM 3050 C CA . GLU B 1 89 ? -10.305 34.875 4.277 1 98.69 89 GLU B CA 1
ATOM 3051 C C . GLU B 1 89 ? -11.195 35.781 5.121 1 98.69 89 GLU B C 1
ATOM 3053 O O . GLU B 1 89 ? -10.703 36.562 5.953 1 98.69 89 GLU B O 1
ATOM 3058 N N . LYS B 1 90 ? -12.469 35.688 4.941 1 98.44 90 LYS B N 1
ATOM 3059 C CA . LYS B 1 90 ? -13.422 36.531 5.668 1 98.44 90 LYS B CA 1
ATOM 3060 C C . LYS B 1 90 ? -13.484 36.125 7.145 1 98.44 90 LYS B C 1
ATOM 3062 O O . LYS B 1 90 ? -13.508 37 8.023 1 98.44 90 LYS B O 1
ATOM 3067 N N . SER B 1 91 ? -13.469 34.844 7.441 1 98.25 91 SER B N 1
ATOM 3068 C CA . SER B 1 91 ? -13.695 34.344 8.789 1 98.25 91 SER B CA 1
ATOM 3069 C C . SER B 1 91 ? -12.445 34.469 9.648 1 98.25 91 SER B C 1
ATOM 3071 O O . SER B 1 91 ? -12.531 34.688 10.859 1 98.25 91 SER B O 1
ATOM 3073 N N . TYR B 1 92 ? -11.242 34.312 9.016 1 98.19 92 TYR B N 1
ATOM 3074 C CA . TYR B 1 92 ? -10.055 34.156 9.852 1 98.19 92 TYR B CA 1
ATOM 3075 C C . TYR B 1 92 ? -8.992 35.188 9.492 1 98.19 92 TYR B C 1
ATOM 3077 O O . TYR B 1 92 ? -7.957 35.281 10.156 1 98.19 92 TYR B O 1
ATOM 3085 N N . GLY B 1 93 ? -9.172 35.969 8.414 1 98.12 93 GLY B N 1
ATOM 3086 C CA . GLY B 1 93 ? -8.25 37.031 8.031 1 98.12 93 GLY B CA 1
ATOM 3087 C C . GLY B 1 93 ? -6.949 36.531 7.457 1 98.12 93 GLY B C 1
ATOM 3088 O O . GLY B 1 93 ? -5.91 37.188 7.566 1 98.12 93 GLY B O 1
ATOM 3089 N N . VAL B 1 94 ? -6.934 35.281 6.906 1 98.5 94 VAL B N 1
ATOM 3090 C CA . VAL B 1 94 ? -5.734 34.688 6.336 1 98.5 94 VAL B CA 1
ATOM 3091 C C . VAL B 1 94 ? -5.742 34.844 4.816 1 98.5 94 VAL B C 1
ATOM 3093 O O . VAL B 1 94 ? -6.746 35.281 4.242 1 98.5 94 VAL B O 1
ATOM 3096 N N . GLN B 1 95 ? -4.617 34.625 4.145 1 98.5 95 GLN B N 1
ATOM 3097 C CA . GLN B 1 95 ? -4.527 34.594 2.688 1 98.5 95 GLN B CA 1
ATOM 3098 C C . GLN B 1 95 ? -4.828 33.188 2.139 1 98.5 95 GLN B C 1
ATOM 3100 O O . GLN B 1 95 ? -4.559 32.188 2.803 1 98.5 95 GLN B O 1
ATOM 3105 N N . THR B 1 96 ? -5.418 33.156 0.983 1 98.5 96 THR B N 1
ATOM 3106 C CA . THR B 1 96 ? -5.656 31.859 0.332 1 98.5 96 THR B CA 1
ATOM 3107 C C . THR B 1 96 ? -5.098 31.859 -1.088 1 98.5 96 THR B C 1
ATOM 3109 O O . THR B 1 96 ? -5.062 32.906 -1.747 1 98.5 96 THR B O 1
ATOM 3112 N N . LYS B 1 97 ? -4.516 30.844 -1.492 1 98.31 97 LYS B N 1
ATOM 3113 C CA . LYS B 1 97 ? -4.18 30.547 -2.881 1 98.31 97 LYS B CA 1
ATOM 3114 C C . LYS B 1 97 ? -5.059 29.422 -3.428 1 98.31 97 LYS B C 1
ATOM 3116 O O . LYS B 1 97 ? -5.227 28.391 -2.777 1 98.31 97 LYS B O 1
ATOM 3121 N N . ARG B 1 98 ? -5.688 29.688 -4.559 1 98.12 98 ARG B N 1
ATOM 3122 C CA . ARG B 1 98 ? -6.609 28.734 -5.164 1 98.12 98 ARG B CA 1
ATOM 3123 C C . ARG B 1 98 ? -5.984 28.078 -6.387 1 98.12 98 ARG B C 1
ATOM 3125 O O . ARG B 1 98 ? -5.703 28.734 -7.383 1 98.12 98 ARG B O 1
ATOM 3132 N N . VAL B 1 99 ? -5.746 26.781 -6.32 1 97.62 99 VAL B N 1
ATOM 3133 C CA . VAL B 1 99 ? -5.094 26.047 -7.391 1 97.62 99 VAL B CA 1
ATOM 3134 C C . VAL B 1 99 ? -6.059 25 -7.961 1 97.62 99 VAL B C 1
ATOM 3136 O O . VAL B 1 99 ? -6.438 24.047 -7.27 1 97.62 99 VAL B O 1
ATOM 3139 N N . VAL B 1 100 ? -6.453 25.188 -9.227 1 97.62 100 VAL B N 1
ATOM 3140 C CA . VAL B 1 100 ? -7.309 24.203 -9.898 1 97.62 100 VAL B CA 1
ATOM 3141 C C . VAL B 1 100 ? -6.465 23.062 -10.43 1 97.62 100 VAL B C 1
ATOM 3143 O O . VAL B 1 100 ? -5.562 23.266 -11.25 1 97.62 100 VAL B O 1
ATOM 3146 N N . VAL B 1 101 ? -6.77 21.859 -9.977 1 97.19 101 VAL B N 1
ATOM 3147 C CA . VAL B 1 101 ? -6.008 20.703 -10.43 1 97.19 101 VAL B CA 1
ATOM 3148 C C . VAL B 1 101 ? -6.898 19.453 -10.414 1 97.19 101 VAL B C 1
ATOM 3150 O O . VAL B 1 101 ? -7.652 19.234 -9.461 1 97.19 101 VAL B O 1
ATOM 3153 N N . ASP B 1 102 ? -6.898 18.781 -11.5 1 96.75 102 ASP B N 1
ATOM 3154 C CA . ASP B 1 102 ? -7.457 17.422 -11.586 1 96.75 102 ASP B CA 1
ATOM 3155 C C . ASP B 1 102 ? -6.355 16.375 -11.508 1 96.75 102 ASP B C 1
ATOM 3157 O O . ASP B 1 102 ? -5.652 16.141 -12.492 1 96.75 102 ASP B O 1
ATOM 3161 N N . PHE B 1 103 ? -6.301 15.664 -10.367 1 95.5 103 PHE B N 1
ATOM 3162 C CA . PHE B 1 103 ? -5.207 14.727 -10.125 1 95.5 103 PHE B CA 1
ATOM 3163 C C . PHE B 1 103 ? -5.34 13.5 -11.016 1 95.5 103 PHE B C 1
ATOM 3165 O O . PHE B 1 103 ? -4.438 12.656 -11.062 1 95.5 103 PHE B O 1
ATOM 3172 N N . ASN B 1 104 ? -6.41 13.422 -11.742 1 92.44 104 ASN B N 1
ATOM 3173 C CA . ASN B 1 104 ? -6.559 12.391 -12.766 1 92.44 104 ASN B CA 1
ATOM 3174 C C . ASN B 1 104 ? -6.09 12.891 -14.133 1 92.44 104 ASN B C 1
ATOM 3176 O O . ASN B 1 104 ? -6.223 12.188 -15.133 1 92.44 104 ASN B O 1
ATOM 3180 N N . GLY B 1 105 ? -5.594 14.07 -14.18 1 90 105 GLY B N 1
ATOM 3181 C CA . GLY B 1 105 ? -5.285 14.727 -15.445 1 90 105 GLY B CA 1
ATOM 3182 C C . GLY B 1 105 ? -3.943 14.312 -16.016 1 90 105 GLY B C 1
ATOM 3183 O O . GLY B 1 105 ? -3.48 14.891 -17 1 90 105 GLY B O 1
ATOM 3184 N N . GLY B 1 106 ? -3.252 13.328 -15.453 1 87.38 106 GLY B N 1
ATOM 3185 C CA . GLY B 1 106 ? -1.976 12.867 -15.977 1 87.38 106 GLY B CA 1
ATOM 3186 C C . GLY B 1 106 ? -0.784 13.469 -15.25 1 87.38 106 GLY B C 1
ATOM 3187 O O . GLY B 1 106 ? -0.948 14.289 -14.352 1 87.38 106 GLY B O 1
ATOM 3188 N N . HIS B 1 107 ? 0.403 13.047 -15.641 1 87.75 107 HIS B N 1
ATOM 3189 C CA . HIS B 1 107 ? 1.615 13.398 -14.914 1 87.75 107 HIS B CA 1
ATOM 3190 C C . HIS B 1 107 ? 1.997 14.859 -15.148 1 87.75 107 HIS B C 1
ATOM 3192 O O . HIS B 1 107 ? 2.719 15.453 -14.344 1 87.75 107 HIS B O 1
ATOM 3198 N N . GLN B 1 108 ? 1.559 15.453 -16.188 1 90.88 108 GLN B N 1
ATOM 3199 C CA . GLN B 1 108 ? 1.941 16.812 -16.562 1 90.88 108 GLN B CA 1
ATOM 3200 C C . GLN B 1 108 ? 1.462 17.812 -15.523 1 90.88 108 GLN B C 1
ATOM 3202 O O . GLN B 1 108 ? 2.031 18.906 -15.398 1 90.88 108 GLN B O 1
ATOM 3207 N N . ILE B 1 109 ? 0.463 17.484 -14.766 1 94.44 109 ILE B N 1
ATOM 3208 C CA . ILE B 1 109 ? -0.096 18.422 -13.797 1 94.44 109 ILE B CA 1
ATOM 3209 C C . ILE B 1 109 ? 0.937 18.719 -12.711 1 94.44 109 ILE B C 1
ATOM 3211 O O . ILE B 1 109 ? 0.905 19.781 -12.086 1 94.44 109 ILE B O 1
ATOM 3215 N N . TYR B 1 110 ? 1.845 17.812 -12.484 1 94.88 110 TYR B N 1
ATOM 3216 C CA . TYR B 1 110 ? 2.758 17.938 -11.352 1 94.88 110 TYR B CA 1
ATOM 3217 C C . TYR B 1 110 ? 3.859 18.953 -11.656 1 94.88 110 TYR B C 1
ATOM 3219 O O . TYR B 1 110 ? 4.379 19.609 -10.75 1 94.88 110 TYR B O 1
ATOM 3227 N N . GLU B 1 111 ? 4.18 19.109 -12.922 1 94 111 GLU B N 1
ATOM 3228 C CA . GLU B 1 111 ? 5.082 20.188 -13.297 1 94 111 GLU B CA 1
ATOM 3229 C C . GLU B 1 111 ? 4.461 21.547 -13.016 1 94 111 GLU B C 1
ATOM 3231 O O . GLU B 1 111 ? 5.129 22.453 -12.516 1 94 111 GLU B O 1
ATOM 3236 N N . GLN B 1 112 ? 3.256 21.656 -13.359 1 94.12 112 GLN B N 1
ATOM 3237 C CA . GLN B 1 112 ? 2.533 22.891 -13.102 1 94.12 112 GLN B CA 1
ATOM 3238 C C . GLN B 1 112 ? 2.412 23.156 -11.602 1 94.12 112 GLN B C 1
ATOM 3240 O O . GLN B 1 112 ? 2.559 24.297 -11.156 1 94.12 112 GLN B O 1
ATOM 3245 N N . LEU B 1 113 ? 2.123 22.125 -10.867 1 96.19 113 LEU B N 1
ATOM 3246 C CA . LEU B 1 113 ? 1.999 22.266 -9.414 1 96.19 113 LEU B CA 1
ATOM 3247 C C . LEU B 1 113 ? 3.328 22.672 -8.797 1 96.19 113 LEU B C 1
ATOM 3249 O O . LEU B 1 113 ? 3.359 23.516 -7.887 1 96.19 113 LEU B O 1
ATOM 3253 N N . ARG B 1 114 ? 4.363 22.062 -9.266 1 95.69 114 ARG B N 1
ATOM 3254 C CA . ARG B 1 114 ? 5.691 22.438 -8.781 1 95.69 114 ARG B CA 1
ATOM 3255 C C . ARG B 1 114 ? 5.949 23.922 -8.977 1 95.69 114 ARG B C 1
ATOM 3257 O O . ARG B 1 114 ? 6.41 24.594 -8.055 1 95.69 114 ARG B O 1
ATOM 3264 N N . GLU B 1 115 ? 5.629 24.422 -10.086 1 94.94 115 GLU B N 1
ATOM 3265 C CA . GLU B 1 115 ? 5.828 25.844 -10.398 1 94.94 115 GLU B CA 1
ATOM 3266 C C . GLU B 1 115 ? 4.957 26.734 -9.516 1 94.94 115 GLU B C 1
ATOM 3268 O O . GLU B 1 115 ? 5.414 27.766 -9.016 1 94.94 115 GLU B O 1
ATOM 3273 N N . GLN B 1 116 ? 3.756 26.312 -9.289 1 94.62 116 GLN B N 1
ATOM 3274 C CA . GLN B 1 116 ? 2.805 27.109 -8.523 1 94.62 116 GLN B CA 1
ATOM 3275 C C . GLN B 1 116 ? 3.17 27.125 -7.039 1 94.62 116 GLN B C 1
ATOM 3277 O O . GLN B 1 116 ? 2.867 28.094 -6.332 1 94.62 116 GLN B O 1
ATOM 3282 N N . LEU B 1 117 ? 3.82 26.078 -6.559 1 95 117 LEU B N 1
ATOM 3283 C CA . LEU B 1 117 ? 4.098 25.938 -5.133 1 95 117 LEU B CA 1
ATOM 3284 C C . LEU B 1 117 ? 5.523 26.375 -4.812 1 95 117 LEU B C 1
ATOM 3286 O O . LEU B 1 117 ? 5.871 26.578 -3.648 1 95 117 LEU B O 1
ATOM 3290 N N . ALA B 1 118 ? 6.406 26.531 -5.812 1 89.31 118 ALA B N 1
ATOM 3291 C CA . ALA B 1 118 ? 7.84 26.75 -5.66 1 89.31 118 ALA B CA 1
ATOM 3292 C C . ALA B 1 118 ? 8.117 28.016 -4.844 1 89.31 118 ALA B C 1
ATOM 3294 O O . ALA B 1 118 ? 9.047 28.031 -4.031 1 89.31 118 ALA B O 1
ATOM 3295 N N . ALA B 1 119 ? 7.359 29.047 -4.926 1 87.5 119 ALA B N 1
ATOM 3296 C CA . ALA B 1 119 ? 7.684 30.312 -4.281 1 87.5 119 ALA B CA 1
ATOM 3297 C C . ALA B 1 119 ? 7.062 30.406 -2.891 1 87.5 119 ALA B C 1
ATOM 3299 O O . ALA B 1 119 ? 7.32 31.344 -2.145 1 87.5 119 ALA B O 1
ATOM 3300 N N . MET B 1 120 ? 6.422 29.328 -2.506 1 96.06 120 MET B N 1
ATOM 3301 C CA . MET B 1 120 ? 5.68 29.406 -1.251 1 96.06 120 MET B CA 1
ATOM 3302 C C . MET B 1 120 ? 6.496 28.812 -0.102 1 96.06 120 MET B C 1
ATOM 3304 O O . MET B 1 120 ? 7.207 27.828 -0.28 1 96.06 120 MET B O 1
ATOM 3308 N N . ASP B 1 121 ? 6.473 29.5 1 1 97.94 121 ASP B N 1
ATOM 3309 C CA . ASP B 1 121 ? 7.02 28.969 2.244 1 97.94 121 ASP B CA 1
ATOM 3310 C C . ASP B 1 121 ? 6.059 27.969 2.885 1 97.94 121 ASP B C 1
ATOM 3312 O O . ASP B 1 121 ? 5.402 28.281 3.881 1 97.94 121 ASP B O 1
ATOM 3316 N N . ILE B 1 122 ? 6.074 26.781 2.365 1 98.44 122 ILE B N 1
ATOM 3317 C CA . ILE B 1 122 ? 5.113 25.75 2.76 1 98.44 122 ILE B CA 1
ATOM 3318 C C . ILE B 1 122 ? 5.57 25.094 4.055 1 98.44 122 ILE B C 1
ATOM 3320 O O . ILE B 1 122 ? 6.617 24.438 4.09 1 98.44 122 ILE B O 1
ATOM 3324 N N . GLY B 1 123 ? 4.781 25.266 5.047 1 98.44 123 GLY B N 1
ATOM 3325 C CA . GLY B 1 123 ? 5.062 24.641 6.324 1 98.44 123 GLY B CA 1
ATOM 3326 C C . GLY B 1 123 ? 4.344 23.312 6.508 1 98.44 123 GLY B C 1
ATOM 3327 O O . GLY B 1 123 ? 4.816 22.438 7.234 1 98.44 123 GLY B O 1
ATOM 3328 N N . LEU B 1 124 ? 3.133 23.203 5.891 1 98.62 124 LEU B N 1
ATOM 3329 C CA . LEU B 1 124 ? 2.311 22 6.027 1 98.62 124 LEU B CA 1
ATOM 3330 C C . LEU B 1 124 ? 1.791 21.547 4.668 1 98.62 124 LEU B C 1
ATOM 3332 O O . LEU B 1 124 ? 1.331 22.359 3.867 1 98.62 124 LEU B O 1
ATOM 3336 N N . LEU B 1 125 ? 1.94 20.281 4.402 1 98.75 125 LEU B N 1
ATOM 3337 C CA . LEU B 1 125 ? 1.242 19.625 3.303 1 98.75 125 LEU B CA 1
ATOM 3338 C C . LEU B 1 125 ? 0.256 18.578 3.828 1 98.75 125 LEU B C 1
ATOM 3340 O O . LEU B 1 125 ? 0.644 17.656 4.551 1 98.75 125 LEU B O 1
ATOM 3344 N N . VAL B 1 126 ? -1.011 18.781 3.531 1 98.69 126 VAL B N 1
ATOM 3345 C CA . VAL B 1 126 ? -2.041 17.797 3.875 1 98.69 126 VAL B CA 1
ATOM 3346 C C . VAL B 1 126 ? -2.496 17.062 2.617 1 98.69 126 VAL B C 1
ATOM 3348 O O . VAL B 1 126 ? -3.295 17.578 1.838 1 98.69 126 VAL B O 1
ATOM 3351 N N . ASN B 1 127 ? -1.962 15.875 2.461 1 98.5 127 ASN B N 1
ATOM 3352 C CA . ASN B 1 127 ? -2.443 14.977 1.417 1 98.5 127 ASN B CA 1
ATOM 3353 C C . ASN B 1 127 ? -3.795 14.367 1.779 1 98.5 127 ASN B C 1
ATOM 3355 O O . ASN B 1 127 ? -3.857 13.328 2.438 1 98.5 127 ASN B O 1
ATOM 3359 N N . ASN B 1 128 ? -4.828 14.969 1.261 1 97.69 128 ASN B N 1
ATOM 3360 C CA . ASN B 1 128 ? -6.176 14.602 1.681 1 97.69 128 ASN B CA 1
ATOM 3361 C C . ASN B 1 128 ? -7.004 14.086 0.51 1 97.69 128 ASN B C 1
ATOM 3363 O O . ASN B 1 128 ? -7.984 13.367 0.708 1 97.69 128 ASN B O 1
ATOM 3367 N N . VAL B 1 129 ? -6.602 14.453 -0.721 1 95.44 129 VAL B N 1
ATOM 3368 C CA . VAL B 1 129 ? -7.402 14.055 -1.874 1 95.44 129 VAL B CA 1
ATOM 3369 C C . VAL B 1 129 ? -7.5 12.531 -1.933 1 95.44 129 VAL B C 1
ATOM 3371 O O . VAL B 1 129 ? -6.527 11.828 -1.65 1 95.44 129 VAL B O 1
ATOM 3374 N N . GLY B 1 130 ? -8.648 12.055 -2.229 1 93.94 130 GLY B N 1
ATOM 3375 C CA . GLY B 1 130 ? -8.875 10.625 -2.332 1 93.94 130 GLY B CA 1
ATOM 3376 C C . GLY B 1 130 ? -10.156 10.273 -3.074 1 93.94 130 GLY B C 1
ATOM 3377 O O . GLY B 1 130 ? -11.039 11.117 -3.23 1 93.94 130 GLY B O 1
ATOM 3378 N N . TYR B 1 131 ? -10.195 9.102 -3.529 1 94.19 131 TYR B N 1
ATOM 3379 C CA . TYR B 1 131 ? -11.352 8.562 -4.246 1 94.19 131 TYR B CA 1
ATOM 3380 C C . TYR B 1 131 ? -11.688 7.156 -3.758 1 94.19 131 TYR B C 1
ATOM 3382 O O . TYR B 1 131 ? -10.789 6.34 -3.527 1 94.19 131 TYR B O 1
ATOM 3390 N N . LEU B 1 132 ? -12.914 6.934 -3.443 1 92.94 132 LEU B N 1
ATOM 3391 C CA . LEU B 1 132 ? -13.484 5.629 -3.133 1 92.94 132 LEU B CA 1
ATOM 3392 C C . LEU B 1 132 ? -14.609 5.285 -4.102 1 92.94 132 LEU B C 1
ATOM 3394 O O . LEU B 1 132 ? -15.672 5.91 -4.074 1 92.94 132 LEU B O 1
ATOM 3398 N N . PRO B 1 133 ? -14.336 4.32 -4.938 1 92 133 PRO B N 1
ATOM 3399 C CA . PRO B 1 133 ? -15.445 3.9 -5.801 1 92 133 PRO B CA 1
ATOM 3400 C C . PRO B 1 133 ? -16.562 3.219 -5.023 1 92 133 PRO B C 1
ATOM 3402 O O . PRO B 1 133 ? -16.422 2.936 -3.834 1 92 133 PRO B O 1
ATOM 3405 N N . GLU B 1 134 ? -17.703 3.014 -5.73 1 91.25 134 GLU B N 1
ATOM 3406 C CA . GLU B 1 134 ? -18.797 2.258 -5.121 1 91.25 134 GLU B CA 1
ATOM 3407 C C . GLU B 1 134 ? -18.312 0.898 -4.625 1 91.25 134 GLU B C 1
ATOM 3409 O O . GLU B 1 134 ? -17.5 0.24 -5.285 1 91.25 134 GLU B O 1
ATOM 3414 N N . LEU B 1 135 ? -18.812 0.547 -3.479 1 90.62 135 LEU B N 1
ATOM 3415 C CA . LEU B 1 135 ? -18.422 -0.739 -2.91 1 90.62 135 LEU B CA 1
ATOM 3416 C C . LEU B 1 135 ? -18.797 -1.882 -3.852 1 90.62 135 LEU B C 1
ATOM 3418 O O . LEU B 1 135 ? -19.938 -1.996 -4.273 1 90.62 135 LEU B O 1
ATOM 3422 N N . ALA B 1 136 ? -17.844 -2.658 -4.219 1 93.19 136 ALA B N 1
ATOM 3423 C CA . ALA B 1 136 ? -18 -3.787 -5.137 1 93.19 136 ALA B CA 1
ATOM 3424 C C . ALA B 1 136 ? -16.766 -4.68 -5.125 1 93.19 136 ALA B C 1
ATOM 3426 O O . ALA B 1 136 ? -15.742 -4.32 -4.547 1 93.19 136 ALA B O 1
ATOM 3427 N N . THR B 1 137 ? -16.938 -5.871 -5.652 1 93.62 137 THR B N 1
ATOM 3428 C CA . THR B 1 137 ? -15.75 -6.688 -5.883 1 93.62 137 THR B CA 1
ATOM 3429 C C . THR B 1 137 ? -14.844 -6.043 -6.926 1 93.62 137 THR B C 1
ATOM 3431 O O . THR B 1 137 ? -15.289 -5.215 -7.719 1 93.62 137 THR B O 1
ATOM 3434 N N . LEU B 1 138 ? -13.539 -6.355 -6.902 1 93.94 138 LEU B N 1
ATOM 3435 C CA . LEU B 1 138 ? -12.547 -5.727 -7.762 1 93.94 138 LEU B CA 1
ATOM 3436 C C . LEU B 1 138 ? -12.961 -5.816 -9.227 1 93.94 138 LEU B C 1
ATOM 3438 O O . LEU B 1 138 ? -12.828 -4.844 -9.977 1 93.94 138 LEU B O 1
ATOM 3442 N N . GLU B 1 139 ? -13.484 -6.961 -9.633 1 92.44 139 GLU B N 1
ATOM 3443 C CA . GLU B 1 139 ? -13.797 -7.207 -11.039 1 92.44 139 GLU B CA 1
ATOM 3444 C C . GLU B 1 139 ? -15.008 -6.391 -11.484 1 92.44 139 GLU B C 1
ATOM 3446 O O . GLU B 1 139 ? -15.25 -6.238 -12.688 1 92.44 139 GLU B O 1
ATOM 3451 N N . GLN B 1 140 ? -15.758 -5.871 -10.539 1 93.19 140 GLN B N 1
ATOM 3452 C CA . GLN B 1 140 ? -16.938 -5.066 -10.867 1 93.19 140 GLN B CA 1
ATOM 3453 C C . GLN B 1 140 ? -16.562 -3.596 -11.039 1 93.19 140 GLN B C 1
ATOM 3455 O O . GLN B 1 140 ? -17.344 -2.809 -11.57 1 93.19 140 GLN B O 1
ATOM 3460 N N . HIS B 1 141 ? -15.43 -3.234 -10.562 1 94.12 141 HIS B N 1
ATOM 3461 C CA . HIS B 1 141 ? -14.961 -1.873 -10.789 1 94.12 141 HIS B CA 1
ATOM 3462 C C . HIS B 1 141 ? -14.477 -1.69 -12.227 1 94.12 141 HIS B C 1
ATOM 3464 O O . HIS B 1 141 ? -13.883 -2.6 -12.812 1 94.12 141 HIS B O 1
ATOM 3470 N N . THR B 1 142 ? -14.742 -0.522 -12.812 1 94 142 THR B N 1
ATOM 3471 C CA . THR B 1 142 ? -14.188 -0.215 -14.125 1 94 142 THR B CA 1
ATOM 3472 C C . THR B 1 142 ? -12.68 0.038 -14.031 1 94 142 THR B C 1
ATOM 3474 O O . THR B 1 142 ? -12.164 0.329 -12.953 1 94 142 THR B O 1
ATOM 3477 N N . GLU B 1 143 ? -12.031 -0.146 -15.148 1 94 143 GLU B N 1
ATOM 3478 C CA . GLU B 1 143 ? -10.617 0.212 -15.195 1 94 143 GLU B CA 1
ATOM 3479 C C . GLU B 1 143 ? -10.398 1.657 -14.758 1 94 143 GLU B C 1
ATOM 3481 O O . GLU B 1 143 ? -9.453 1.951 -14.023 1 94 143 GLU B O 1
ATOM 3486 N N . GLN B 1 144 ? -11.25 2.475 -15.203 1 93.94 144 GLN B N 1
ATOM 3487 C CA . GLN B 1 144 ? -11.156 3.893 -14.867 1 93.94 144 GLN B CA 1
ATOM 3488 C C . GLN B 1 144 ? -11.297 4.113 -13.367 1 93.94 144 GLN B C 1
ATOM 3490 O O . GLN B 1 144 ? -10.602 4.961 -12.789 1 93.94 144 GLN B O 1
ATOM 3495 N N . ASP B 1 145 ? -12.156 3.396 -12.719 1 94.94 145 ASP B N 1
ATOM 3496 C CA . ASP B 1 145 ? -12.297 3.469 -11.266 1 94.94 145 ASP B CA 1
ATOM 3497 C C . ASP B 1 145 ? -10.977 3.162 -10.57 1 94.94 145 ASP B C 1
ATOM 3499 O O . ASP B 1 145 ? -10.539 3.916 -9.695 1 94.94 145 ASP B O 1
ATOM 3503 N N . LEU B 1 146 ? -10.406 2.121 -10.984 1 96.38 146 LEU B N 1
ATOM 3504 C CA . LEU B 1 146 ? -9.188 1.65 -10.344 1 96.38 146 LEU B CA 1
ATOM 3505 C C . LEU B 1 146 ? -8.031 2.611 -10.594 1 96.38 146 LEU B C 1
ATOM 3507 O O . LEU B 1 146 ? -7.25 2.904 -9.688 1 96.38 146 LEU B O 1
ATOM 3511 N N . LEU B 1 147 ? -7.934 3.115 -11.805 1 95.5 147 LEU B N 1
ATOM 3512 C CA . LEU B 1 147 ? -6.902 4.094 -12.125 1 95.5 147 LEU B CA 1
ATOM 3513 C C . LEU B 1 147 ? -7.102 5.375 -11.328 1 95.5 147 LEU B C 1
ATOM 3515 O O . LEU B 1 147 ? -6.133 5.984 -10.867 1 95.5 147 LEU B O 1
ATOM 3519 N N . THR B 1 148 ? -8.328 5.758 -11.195 1 96.38 148 THR B N 1
ATOM 3520 C CA . THR B 1 148 ? -8.641 6.957 -10.422 1 96.38 148 THR B CA 1
ATOM 3521 C C . THR B 1 148 ? -8.234 6.781 -8.961 1 96.38 148 THR B C 1
ATOM 3523 O O . THR B 1 148 ? -7.664 7.691 -8.359 1 96.38 148 THR B O 1
ATOM 3526 N N . VAL B 1 149 ? -8.477 5.613 -8.375 1 97.31 149 VAL B N 1
ATOM 3527 C CA . VAL B 1 149 ? -8.062 5.324 -7.008 1 97.31 149 VAL B CA 1
ATOM 3528 C C . VAL B 1 149 ? -6.551 5.492 -6.883 1 97.31 149 VAL B C 1
ATOM 3530 O O . VAL B 1 149 ? -6.07 6.164 -5.961 1 97.31 149 VAL B O 1
ATOM 3533 N N . VAL B 1 150 ? -5.832 4.945 -7.824 1 97.12 150 VAL B N 1
ATOM 3534 C CA . VAL B 1 150 ? -4.375 4.961 -7.758 1 97.12 150 VAL B CA 1
ATOM 3535 C C . VAL B 1 150 ? -3.863 6.383 -7.969 1 97.12 150 VAL B C 1
ATOM 3537 O O . VAL B 1 150 ? -2.977 6.848 -7.246 1 97.12 150 VAL B O 1
ATOM 3540 N N . ASN B 1 151 ? -4.41 7.094 -8.906 1 96.44 151 ASN B N 1
ATOM 3541 C CA . ASN B 1 151 ? -3.965 8.445 -9.227 1 96.44 151 ASN B CA 1
ATOM 3542 C C . ASN B 1 151 ? -4.211 9.398 -8.062 1 96.44 151 ASN B C 1
ATOM 3544 O O . ASN B 1 151 ? -3.318 10.164 -7.676 1 96.44 151 ASN B O 1
ATOM 3548 N N . LEU B 1 152 ? -5.355 9.32 -7.484 1 97.12 152 LEU B N 1
ATOM 3549 C CA . LEU B 1 152 ? -5.742 10.281 -6.457 1 97.12 152 LEU B CA 1
ATOM 3550 C C . LEU B 1 152 ? -5.172 9.883 -5.102 1 97.12 152 LEU B C 1
ATOM 3552 O O . LEU B 1 152 ? -4.691 10.742 -4.348 1 97.12 152 LEU B O 1
ATOM 3556 N N . ASN B 1 153 ? -5.223 8.602 -4.801 1 97.44 153 ASN B N 1
ATOM 3557 C CA . ASN B 1 153 ? -4.871 8.164 -3.451 1 97.44 153 ASN B CA 1
ATOM 3558 C C . ASN B 1 153 ? -3.377 7.891 -3.322 1 97.44 153 ASN B C 1
ATOM 3560 O O . ASN B 1 153 ? -2.818 7.977 -2.229 1 97.44 153 ASN B O 1
ATOM 3564 N N . VAL B 1 154 ? -2.748 7.508 -4.414 1 97.81 154 VAL B N 1
ATOM 3565 C CA . VAL B 1 154 ? -1.371 7.031 -4.324 1 97.81 154 VAL B CA 1
ATOM 3566 C C . VAL B 1 154 ? -0.431 8.039 -4.977 1 97.81 154 VAL B C 1
ATOM 3568 O O . VAL B 1 154 ? 0.384 8.672 -4.297 1 97.81 154 VAL B O 1
ATOM 3571 N N . VAL B 1 155 ? -0.642 8.336 -6.223 1 97.69 155 VAL B N 1
ATOM 3572 C CA . VAL B 1 155 ? 0.29 9.141 -7.004 1 97.69 155 VAL B CA 1
ATOM 3573 C C . VAL B 1 155 ? 0.322 10.562 -6.461 1 97.69 155 VAL B C 1
ATOM 3575 O O . VAL B 1 155 ? 1.396 11.125 -6.234 1 97.69 155 VAL B O 1
ATOM 3578 N N . ALA B 1 156 ? -0.806 11.125 -6.223 1 97.94 156 ALA B N 1
ATOM 3579 C CA . ALA B 1 156 ? -0.906 12.516 -5.789 1 97.94 156 ALA B CA 1
ATOM 3580 C C . ALA B 1 156 ? -0.087 12.758 -4.523 1 97.94 156 ALA B C 1
ATOM 3582 O O . ALA B 1 156 ? 0.764 13.648 -4.488 1 97.94 156 ALA B O 1
ATOM 3583 N N . ALA B 1 157 ? -0.288 11.953 -3.514 1 97.88 157 ALA B N 1
ATOM 3584 C CA . ALA B 1 157 ? 0.413 12.125 -2.242 1 97.88 157 ALA B CA 1
ATOM 3585 C C . ALA B 1 157 ? 1.913 11.906 -2.41 1 97.88 157 ALA B C 1
ATOM 3587 O O . ALA B 1 157 ? 2.723 12.633 -1.83 1 97.88 157 ALA B O 1
ATOM 3588 N N . THR B 1 158 ? 2.279 10.891 -3.191 1 98.19 158 THR B N 1
ATOM 3589 C CA . THR B 1 158 ? 3.682 10.539 -3.393 1 98.19 158 THR B CA 1
ATOM 3590 C C . THR B 1 158 ? 4.426 11.68 -4.082 1 98.19 158 THR B C 1
ATOM 3592 O O . THR B 1 158 ? 5.465 12.133 -3.596 1 98.19 158 THR B O 1
ATOM 3595 N N . VAL B 1 159 ? 3.893 12.172 -5.164 1 97.69 159 VAL B N 1
ATOM 3596 C CA . VAL B 1 159 ? 4.586 13.156 -5.992 1 97.69 159 VAL B CA 1
ATOM 3597 C C . VAL B 1 159 ? 4.555 14.516 -5.309 1 97.69 159 VAL B C 1
ATOM 3599 O O . VAL B 1 159 ? 5.543 15.258 -5.332 1 97.69 159 VAL B O 1
ATOM 3602 N N . LEU B 1 160 ? 3.439 14.891 -4.68 1 97.75 160 LEU B N 1
ATOM 3603 C CA . LEU B 1 160 ? 3.363 16.172 -3.99 1 97.75 160 LEU B CA 1
ATOM 3604 C C . LEU B 1 160 ? 4.34 16.219 -2.818 1 97.75 160 LEU B C 1
ATOM 3606 O O . LEU B 1 160 ? 4.953 17.266 -2.559 1 97.75 160 LEU B O 1
ATOM 3610 N N . SER B 1 161 ? 4.449 15.109 -2.076 1 97.88 161 SER B N 1
ATOM 3611 C CA . SER B 1 161 ? 5.445 15.039 -1.012 1 97.88 161 SER B CA 1
ATOM 3612 C C . SER B 1 161 ? 6.852 15.266 -1.555 1 97.88 161 SER B C 1
ATOM 3614 O O . SER B 1 161 ? 7.637 16.016 -0.971 1 97.88 161 SER B O 1
ATOM 3616 N N . ARG B 1 162 ? 7.117 14.625 -2.686 1 96.88 162 ARG B N 1
ATOM 3617 C CA . ARG B 1 162 ? 8.414 14.805 -3.334 1 96.88 162 ARG B CA 1
ATOM 3618 C C . ARG B 1 162 ? 8.664 16.266 -3.674 1 96.88 162 ARG B C 1
ATOM 3620 O O . ARG B 1 162 ? 9.789 16.75 -3.549 1 96.88 162 ARG B O 1
ATOM 3627 N N . ILE 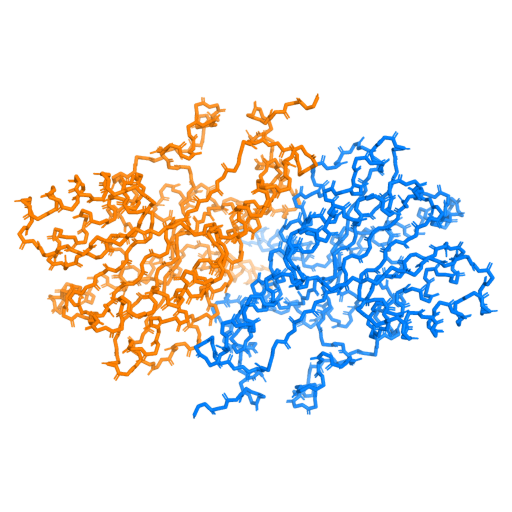B 1 163 ? 7.672 16.969 -4.09 1 96.62 163 ILE B N 1
ATOM 3628 C CA . ILE B 1 163 ? 7.766 18.344 -4.566 1 96.62 163 ILE B CA 1
ATOM 3629 C C . ILE B 1 163 ? 8.031 19.281 -3.393 1 96.62 163 ILE B C 1
ATOM 3631 O O . ILE B 1 163 ? 8.844 20.203 -3.5 1 96.62 163 ILE B O 1
ATOM 3635 N N . VAL B 1 164 ? 7.445 19.062 -2.205 1 97.44 164 VAL B N 1
ATOM 3636 C CA . VAL B 1 164 ? 7.41 20.047 -1.136 1 97.44 164 VAL B CA 1
ATOM 3637 C C . VAL B 1 164 ? 8.57 19.812 -0.171 1 97.44 164 VAL B C 1
ATOM 3639 O O . VAL B 1 164 ? 9.086 20.75 0.438 1 97.44 164 VAL B O 1
ATOM 3642 N N . ILE B 1 165 ? 9.047 18.594 -0.051 1 96.94 165 ILE B N 1
ATOM 3643 C CA . ILE B 1 165 ? 9.984 18.188 0.99 1 96.94 165 ILE B CA 1
ATOM 3644 C C . ILE B 1 165 ? 11.312 18.922 0.811 1 96.94 165 ILE B C 1
ATOM 3646 O O . ILE B 1 165 ? 11.898 19.406 1.784 1 96.94 165 ILE B O 1
ATOM 3650 N N . PRO B 1 166 ? 11.805 19.094 -0.434 1 96.31 166 PRO B N 1
ATOM 3651 C CA . PRO B 1 166 ? 13.094 19.781 -0.576 1 96.31 166 PRO B CA 1
ATOM 3652 C C . PRO B 1 166 ? 13.07 21.203 0.013 1 96.31 166 PRO B C 1
ATOM 3654 O O . PRO B 1 166 ? 14.008 21.594 0.706 1 96.31 166 PRO B O 1
ATOM 3657 N N . GLY B 1 167 ? 12.039 21.953 -0.222 1 96.69 167 GLY B N 1
ATOM 3658 C CA . GLY B 1 167 ? 11.922 23.281 0.377 1 96.69 167 GLY B CA 1
ATOM 3659 C C . GLY B 1 167 ? 11.844 23.234 1.892 1 96.69 167 GLY B C 1
ATOM 3660 O O . GLY B 1 167 ? 12.461 24.062 2.57 1 96.69 167 GLY B O 1
ATOM 3661 N N . MET B 1 168 ? 11.086 22.328 2.457 1 97.69 168 MET B N 1
ATOM 3662 C CA . MET B 1 168 ? 10.984 22.156 3.902 1 97.69 168 MET B CA 1
ATOM 3663 C C . MET B 1 168 ? 12.344 21.828 4.512 1 97.69 168 MET B C 1
ATOM 3665 O O . MET B 1 168 ? 12.711 22.391 5.547 1 97.69 168 MET B O 1
ATOM 3669 N N . ARG B 1 169 ? 13.008 20.938 3.834 1 95.94 169 ARG B N 1
ATOM 3670 C CA . ARG B 1 169 ? 14.32 20.516 4.316 1 95.94 169 ARG B CA 1
ATOM 3671 C C . ARG B 1 169 ? 15.297 21.688 4.328 1 95.94 169 ARG B C 1
ATOM 3673 O O . ARG B 1 169 ? 16.062 21.859 5.277 1 95.94 169 ARG B O 1
ATOM 3680 N N . GLU B 1 170 ? 15.297 22.422 3.256 1 95.88 170 GLU B N 1
ATOM 3681 C CA . GLU B 1 170 ? 16.172 23.578 3.162 1 95.88 170 GLU B CA 1
ATOM 3682 C C . GLU B 1 170 ? 15.914 24.562 4.301 1 95.88 170 GLU B C 1
ATOM 3684 O O . GLU B 1 170 ? 16.844 25.125 4.871 1 95.88 170 GLU B O 1
ATOM 3689 N N . ARG B 1 171 ? 14.672 24.766 4.684 1 97.25 171 ARG B N 1
ATOM 3690 C CA . ARG B 1 171 ? 14.281 25.703 5.734 1 97.25 171 ARG B CA 1
ATOM 3691 C C . ARG B 1 171 ? 14.414 25.062 7.113 1 97.25 171 ARG B C 1
ATOM 3693 O O . ARG B 1 171 ? 14.32 25.75 8.133 1 97.25 171 ARG B O 1
ATOM 3700 N N . GLY B 1 172 ? 14.492 23.703 7.168 1 97.44 172 GLY B N 1
ATOM 3701 C CA . GLY B 1 172 ? 14.672 22.953 8.398 1 97.44 172 GLY B CA 1
ATOM 3702 C C . GLY B 1 172 ? 13.398 22.812 9.211 1 97.44 172 GLY B C 1
ATOM 3703 O O . GLY B 1 172 ? 13.438 22.688 10.438 1 97.44 172 GLY B O 1
ATOM 3704 N N . ARG B 1 173 ? 12.297 22.969 8.516 1 98 173 ARG B N 1
ATOM 3705 C CA . ARG B 1 173 ? 11 22.859 9.18 1 98 173 ARG B CA 1
ATOM 3706 C C . ARG B 1 173 ? 9.914 22.453 8.188 1 98 173 ARG B C 1
ATOM 3708 O O . ARG B 1 173 ? 10.016 22.75 6.996 1 98 173 ARG B O 1
ATOM 3715 N N . GLY B 1 174 ? 8.898 21.797 8.711 1 98.31 174 GLY B N 1
ATOM 3716 C CA . GLY B 1 174 ? 7.75 21.391 7.922 1 98.31 174 GLY B CA 1
ATOM 3717 C C . GLY B 1 174 ? 7.148 20.078 8.383 1 98.31 174 GLY B C 1
ATOM 3718 O O . GLY B 1 174 ? 7.754 19.359 9.172 1 98.31 174 GLY B O 1
ATOM 3719 N N . ILE B 1 175 ? 5.926 19.844 7.914 1 98.44 175 ILE B N 1
ATOM 3720 C CA . ILE B 1 175 ? 5.289 18.562 8.227 1 98.44 175 ILE B CA 1
ATOM 3721 C C . ILE B 1 175 ? 4.41 18.125 7.055 1 98.44 175 ILE B C 1
ATOM 3723 O O . ILE B 1 175 ? 3.719 18.953 6.449 1 98.44 175 ILE B O 1
ATOM 3727 N N . VAL B 1 176 ? 4.551 16.922 6.656 1 98.44 176 VAL B N 1
ATOM 3728 C CA . VAL B 1 176 ? 3.693 16.297 5.656 1 98.44 176 VAL B CA 1
ATOM 3729 C C . VAL B 1 176 ? 2.686 15.375 6.344 1 98.44 176 VAL B C 1
ATOM 3731 O O . VAL B 1 176 ? 3.062 14.523 7.156 1 98.44 176 VAL B O 1
ATOM 3734 N N . ILE B 1 177 ? 1.415 15.562 6.07 1 98.25 177 ILE B N 1
ATOM 3735 C CA . ILE B 1 177 ? 0.336 14.797 6.684 1 98.25 177 ILE B CA 1
ATOM 3736 C C . ILE B 1 177 ? -0.395 13.984 5.613 1 98.25 177 ILE B C 1
ATOM 3738 O O . ILE B 1 177 ? -0.891 14.547 4.633 1 98.25 177 ILE B O 1
ATOM 3742 N N . ASN B 1 178 ? -0.431 12.68 5.73 1 97.81 178 ASN B N 1
ATOM 3743 C CA . ASN B 1 178 ? -1.245 11.797 4.898 1 97.81 178 ASN B CA 1
ATOM 3744 C C . ASN B 1 178 ? -2.568 11.453 5.578 1 97.81 178 ASN B C 1
ATOM 3746 O O . ASN B 1 178 ? -2.58 10.93 6.691 1 97.81 178 ASN B O 1
ATOM 3750 N N . ILE B 1 179 ? -3.617 11.734 4.902 1 96.44 179 ILE B N 1
ATOM 3751 C CA . ILE B 1 179 ? -4.914 11.289 5.395 1 96.44 179 ILE B CA 1
ATOM 3752 C C . ILE B 1 179 ? -5.172 9.852 4.938 1 96.44 179 ILE B C 1
ATOM 3754 O O . ILE B 1 179 ? -5.582 9.625 3.797 1 96.44 179 ILE B O 1
ATOM 3758 N N . GLY B 1 180 ? -4.918 8.992 5.836 1 94.19 180 GLY B N 1
ATOM 3759 C CA . GLY B 1 180 ? -5.145 7.582 5.586 1 94.19 180 GLY B CA 1
ATOM 3760 C C . GLY B 1 180 ? -6.539 7.121 5.965 1 94.19 180 GLY B C 1
ATOM 3761 O O . GLY B 1 180 ? -7.523 7.82 5.699 1 94.19 180 GLY B O 1
ATOM 3762 N N . SER B 1 181 ? -6.637 5.906 6.441 1 89 181 SER B N 1
ATOM 3763 C CA . SER B 1 181 ? -7.871 5.258 6.859 1 89 181 SER B CA 1
ATOM 3764 C C . SER B 1 181 ? -7.59 4.027 7.715 1 89 181 SER B C 1
ATOM 3766 O O . SER B 1 181 ? -6.508 3.439 7.629 1 89 181 SER B O 1
ATOM 3768 N N . SER B 1 182 ? -8.57 3.762 8.539 1 86.94 182 SER B N 1
ATOM 3769 C CA . SER B 1 182 ? -8.461 2.504 9.273 1 86.94 182 SER B CA 1
ATOM 3770 C C . SER B 1 182 ? -8.414 1.312 8.32 1 86.94 182 SER B C 1
ATOM 3772 O O . SER B 1 182 ? -7.879 0.257 8.672 1 86.94 182 SER B O 1
ATOM 3774 N N . SER B 1 183 ? -8.914 1.48 7.176 1 83.44 183 SER B N 1
ATOM 3775 C CA . SER B 1 183 ? -8.898 0.413 6.18 1 83.44 183 SER B CA 1
ATOM 3776 C C . SER B 1 183 ? -7.484 0.162 5.664 1 83.44 183 SER B C 1
ATOM 3778 O O . SER B 1 183 ? -7.242 -0.812 4.949 1 83.44 183 SER B O 1
ATOM 3780 N N . GLY B 1 184 ? -6.566 0.918 6.012 1 86.75 184 GLY B N 1
ATOM 3781 C CA . GLY B 1 184 ? -5.168 0.695 5.684 1 86.75 184 GLY B CA 1
ATOM 3782 C C . GLY B 1 184 ? -4.473 -0.246 6.648 1 86.75 184 GLY B C 1
ATOM 3783 O O . GLY B 1 184 ? -3.373 -0.728 6.367 1 86.75 184 GLY B O 1
ATOM 3784 N N . HIS B 1 185 ? -5.117 -0.513 7.738 1 83.69 185 HIS B N 1
ATOM 3785 C CA . HIS B 1 185 ? -4.531 -1.372 8.766 1 83.69 185 HIS B CA 1
ATOM 3786 C C . HIS B 1 185 ? -4.781 -2.844 8.453 1 83.69 185 HIS B C 1
ATOM 3788 O O . HIS B 1 185 ? -3.926 -3.691 8.719 1 83.69 185 HIS B O 1
ATOM 3794 N N . VAL B 1 186 ? -5.93 -3.035 7.93 1 87.31 186 VAL B N 1
ATOM 3795 C CA . VAL B 1 186 ? -6.305 -4.395 7.559 1 87.31 186 VAL B CA 1
ATOM 3796 C C . VAL B 1 186 ? -6.898 -4.398 6.148 1 87.31 186 VAL B C 1
ATOM 3798 O O . VAL B 1 186 ? -7.609 -3.471 5.766 1 87.31 186 VAL B O 1
ATOM 3801 N N . PRO B 1 187 ? -6.605 -5.496 5.457 1 89 187 PRO B N 1
ATOM 3802 C CA . PRO B 1 187 ? -7.262 -5.637 4.156 1 89 187 PRO B CA 1
ATOM 3803 C C . PRO B 1 187 ? -8.789 -5.695 4.27 1 89 187 PRO B C 1
ATOM 3805 O O . PRO B 1 187 ? -9.312 -6.258 5.23 1 89 187 PRO B O 1
ATOM 3808 N N . VAL B 1 188 ? -9.461 -5.074 3.279 1 89.06 188 VAL B N 1
ATOM 3809 C CA . VAL B 1 188 ? -10.914 -5.004 3.334 1 89.06 188 VAL B CA 1
ATOM 3810 C C . VAL B 1 188 ? -11.5 -5.391 1.979 1 89.06 188 VAL B C 1
ATOM 3812 O O . VAL B 1 188 ? -11.195 -4.766 0.961 1 89.06 188 VAL B O 1
ATOM 3815 N N . ALA B 1 189 ? -12.391 -6.348 2.006 1 90.94 189 ALA B N 1
ATOM 3816 C CA . ALA B 1 189 ? -13.102 -6.742 0.794 1 90.94 189 ALA B CA 1
ATOM 3817 C C . ALA B 1 189 ? -14.117 -5.676 0.384 1 90.94 189 ALA B C 1
ATOM 3819 O O . ALA B 1 189 ? -14.547 -4.867 1.211 1 90.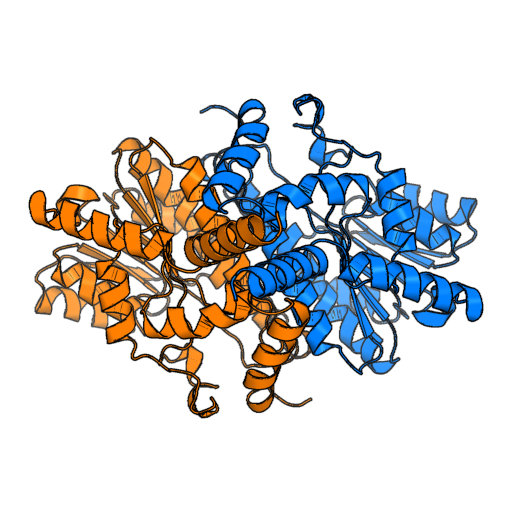94 189 ALA B O 1
ATOM 3820 N N . TYR B 1 190 ? -14.414 -5.562 -0.955 1 91.69 190 TYR B N 1
ATOM 3821 C CA . TYR B 1 190 ? -15.422 -4.715 -1.583 1 91.69 190 TYR B CA 1
ATOM 3822 C C . TYR B 1 190 ? -14.93 -3.271 -1.677 1 91.69 190 TYR B C 1
ATOM 3824 O O . TYR B 1 190 ? -15.68 -2.385 -2.098 1 91.69 190 TYR B O 1
ATOM 3832 N N . MET B 1 191 ? -13.797 -3.041 -1.228 1 93.69 191 MET B N 1
ATOM 3833 C CA . MET B 1 191 ? -13.031 -1.818 -1.442 1 93.69 191 MET B CA 1
ATOM 3834 C C . MET B 1 191 ? -11.531 -2.113 -1.476 1 93.69 191 MET B C 1
ATOM 3836 O O . MET B 1 191 ? -10.742 -1.413 -0.839 1 93.69 191 MET B O 1
ATOM 3840 N N . ALA B 1 192 ? -11.242 -3.201 -2.102 1 95.31 192 ALA B N 1
ATOM 3841 C CA . ALA B 1 192 ? -9.906 -3.787 -2.051 1 95.31 192 ALA B CA 1
ATOM 3842 C C . ALA B 1 192 ? -8.852 -2.787 -2.512 1 95.31 192 ALA B C 1
ATOM 3844 O O . ALA B 1 192 ? -7.855 -2.566 -1.821 1 95.31 192 ALA B O 1
ATOM 3845 N N . ALA B 1 193 ? -9.055 -2.145 -3.672 1 96.5 193 ALA B N 1
ATOM 3846 C CA . ALA B 1 193 ? -8.07 -1.199 -4.199 1 96.5 193 ALA B CA 1
ATOM 3847 C C . ALA B 1 193 ? -7.965 0.035 -3.311 1 96.5 193 ALA B C 1
ATOM 3849 O O . ALA B 1 193 ? -6.871 0.562 -3.1 1 96.5 193 ALA B O 1
ATOM 3850 N N . TYR B 1 194 ? -9.055 0.497 -2.795 1 95.19 194 TYR B N 1
ATOM 3851 C CA . TYR B 1 194 ? -9.055 1.646 -1.895 1 95.19 194 TYR B CA 1
ATOM 3852 C C . TYR B 1 194 ? -8.281 1.341 -0.619 1 95.19 194 TYR B C 1
ATOM 3854 O O . TYR B 1 194 ? -7.391 2.102 -0.229 1 95.19 194 TYR B O 1
ATOM 3862 N N . ALA B 1 195 ? -8.656 0.228 0.017 1 95.56 195 ALA B N 1
ATOM 3863 C CA . ALA B 1 195 ? -7.969 -0.167 1.243 1 95.56 195 ALA B CA 1
ATOM 3864 C C . ALA B 1 195 ? -6.473 -0.354 0.997 1 95.56 195 ALA B C 1
ATOM 3866 O O . ALA B 1 195 ? -5.648 0.043 1.822 1 95.56 195 ALA B O 1
ATOM 3867 N N . ALA B 1 196 ? -6.148 -0.941 -0.113 1 97.62 196 ALA B N 1
ATOM 3868 C CA . ALA B 1 196 ? -4.75 -1.122 -0.483 1 97.62 196 ALA B CA 1
ATOM 3869 C C . ALA B 1 196 ? -4.047 0.223 -0.647 1 97.62 196 ALA B C 1
ATOM 3871 O O . ALA B 1 196 ? -2.895 0.382 -0.238 1 97.62 196 ALA B O 1
ATOM 3872 N N . SER B 1 197 ? -4.688 1.187 -1.245 1 97.69 197 SER B N 1
ATOM 3873 C CA . SER B 1 197 ? -4.113 2.516 -1.43 1 97.69 197 SER B CA 1
ATOM 3874 C C . SER B 1 197 ? -3.848 3.193 -0.089 1 97.69 197 SER B C 1
ATOM 3876 O O . SER B 1 197 ? -2.867 3.926 0.058 1 97.69 197 SER B O 1
ATOM 3878 N N . LYS B 1 198 ? -4.719 2.967 0.834 1 96.38 198 LYS B N 1
ATOM 3879 C CA . LYS B 1 198 ? -4.523 3.555 2.156 1 96.38 198 LYS B CA 1
ATOM 3880 C C . LYS B 1 198 ? -3.391 2.859 2.906 1 96.38 198 LYS B C 1
ATOM 3882 O O . LYS B 1 198 ? -2.66 3.496 3.668 1 96.38 198 LYS B O 1
ATOM 3887 N N . ALA B 1 199 ? -3.26 1.575 2.68 1 96.12 199 ALA B N 1
ATOM 3888 C CA . ALA B 1 199 ? -2.088 0.873 3.195 1 96.12 199 ALA B CA 1
ATOM 3889 C C . ALA B 1 199 ? -0.8 1.457 2.621 1 96.12 199 ALA B C 1
ATOM 3891 O O . ALA B 1 199 ? 0.196 1.603 3.332 1 96.12 199 ALA B O 1
ATOM 3892 N N . TYR B 1 200 ? -0.848 1.767 1.326 1 98.06 200 TYR B N 1
ATOM 3893 C CA . TYR B 1 200 ? 0.269 2.436 0.67 1 98.06 200 TYR B CA 1
ATOM 3894 C C . TYR B 1 200 ? 0.624 3.734 1.386 1 98.06 200 TYR B C 1
ATOM 3896 O O . TYR B 1 200 ? 1.791 3.979 1.699 1 98.06 200 TYR B O 1
ATOM 3904 N N . LEU B 1 201 ? -0.331 4.523 1.719 1 97.19 201 LEU B N 1
ATOM 3905 C CA . LEU B 1 201 ? -0.132 5.828 2.338 1 97.19 201 LEU B CA 1
ATOM 3906 C C . LEU B 1 201 ? 0.453 5.684 3.738 1 97.19 201 LEU B C 1
ATOM 3908 O O . LEU B 1 201 ? 1.318 6.465 4.137 1 97.19 201 LEU B O 1
ATOM 3912 N N . HIS B 1 202 ? -0.075 4.746 4.465 1 95.25 202 HIS B N 1
ATOM 3913 C CA . HIS B 1 202 ? 0.457 4.492 5.801 1 95.25 202 HIS B CA 1
ATOM 3914 C C . HIS B 1 202 ? 1.938 4.133 5.742 1 95.25 202 HIS B C 1
ATOM 3916 O O . HIS B 1 202 ? 2.748 4.707 6.473 1 95.25 202 HIS B O 1
ATOM 3922 N N . ASN B 1 203 ? 2.219 3.16 4.848 1 95.81 203 ASN B N 1
ATOM 3923 C CA . ASN B 1 203 ? 3.598 2.701 4.703 1 95.81 203 ASN B CA 1
ATOM 3924 C C . ASN B 1 203 ? 4.516 3.824 4.23 1 95.81 203 ASN B C 1
ATOM 3926 O O . ASN B 1 203 ? 5.586 4.043 4.801 1 95.81 203 ASN B O 1
ATOM 3930 N N . LEU B 1 204 ? 4.059 4.559 3.242 1 96.31 204 LEU B N 1
ATOM 3931 C CA . LEU B 1 204 ? 4.82 5.68 2.707 1 96.31 204 LEU B CA 1
ATOM 3932 C C . LEU B 1 204 ? 5.125 6.699 3.801 1 96.31 204 LEU B C 1
ATOM 3934 O O . LEU B 1 204 ? 6.266 7.152 3.938 1 96.31 204 LEU B O 1
ATOM 3938 N N . GLY B 1 205 ? 4.129 7.023 4.547 1 94.44 205 GLY B N 1
ATOM 3939 C CA . GLY B 1 205 ? 4.281 8.023 5.594 1 94.44 205 GLY B CA 1
ATOM 3940 C C . GLY B 1 205 ? 5.312 7.645 6.637 1 94.44 205 GLY B C 1
ATOM 3941 O O . GLY B 1 205 ? 6.211 8.43 6.945 1 94.44 205 GLY B O 1
ATOM 3942 N N . LEU B 1 206 ? 5.207 6.461 7.09 1 90.44 206 LEU B N 1
ATOM 3943 C CA . LEU B 1 206 ? 6.105 6.02 8.156 1 90.44 206 LEU B CA 1
ATOM 3944 C C . LEU B 1 206 ? 7.535 5.883 7.637 1 90.44 206 LEU B C 1
ATOM 3946 O O . LEU B 1 206 ? 8.492 6.164 8.367 1 90.44 206 LEU B O 1
ATOM 3950 N N . ALA B 1 207 ? 7.672 5.469 6.43 1 94 207 ALA B N 1
ATOM 3951 C CA . ALA B 1 207 ? 8.992 5.41 5.809 1 94 207 ALA B CA 1
ATOM 3952 C C . ALA B 1 207 ? 9.594 6.805 5.664 1 94 207 ALA B C 1
ATOM 3954 O O . ALA B 1 207 ? 10.773 7.012 5.949 1 94 207 ALA B O 1
ATOM 3955 N N . LEU B 1 208 ? 8.789 7.719 5.27 1 94.38 208 LEU B N 1
ATOM 3956 C CA . LEU B 1 208 ? 9.242 9.102 5.129 1 94.38 208 LEU B CA 1
ATOM 3957 C C . LEU B 1 208 ? 9.656 9.68 6.477 1 94.38 208 LEU B C 1
ATOM 3959 O O . LEU B 1 208 ? 10.625 10.438 6.559 1 94.38 208 LEU B O 1
ATOM 3963 N N . GLY B 1 209 ? 8.852 9.383 7.488 1 92.62 209 GLY B N 1
ATOM 3964 C CA . GLY B 1 209 ? 9.227 9.82 8.828 1 92.62 209 GLY B CA 1
ATOM 3965 C C . GLY B 1 209 ? 10.648 9.453 9.195 1 92.62 209 GLY B C 1
ATOM 3966 O O . GLY B 1 209 ? 11.367 10.242 9.805 1 92.62 209 GLY B O 1
ATOM 3967 N N . GLN B 1 210 ? 11 8.273 8.766 1 91.44 210 GLN B N 1
ATOM 3968 C CA . GLN B 1 210 ? 12.359 7.816 9.039 1 91.44 210 GLN B CA 1
ATOM 3969 C C . GLN B 1 210 ? 13.367 8.555 8.172 1 91.44 210 GLN B C 1
ATOM 3971 O O . GLN B 1 210 ? 14.453 8.922 8.641 1 91.44 210 GLN B O 1
ATOM 3976 N N . GLU B 1 211 ? 13.078 8.797 6.941 1 93 211 GLU B N 1
ATOM 3977 C CA . GLU B 1 211 ? 13.977 9.484 6.02 1 93 211 GLU B CA 1
ATOM 3978 C C . GLU B 1 211 ? 14.211 10.93 6.461 1 93 211 GLU B C 1
ATOM 3980 O O . GLU B 1 211 ? 15.289 11.484 6.227 1 93 211 GLU B O 1
ATOM 3985 N N . LEU B 1 212 ? 13.227 11.461 7.105 1 93.75 212 LEU B N 1
ATOM 3986 C CA . LEU B 1 212 ? 13.242 12.883 7.418 1 93.75 212 LEU B CA 1
ATOM 3987 C C . LEU B 1 212 ? 13.805 13.125 8.812 1 93.75 212 LEU B C 1
ATOM 3989 O O . LEU B 1 212 ? 13.984 14.273 9.227 1 93.75 212 LEU B O 1
ATOM 3993 N N . ARG B 1 213 ? 14.086 12.078 9.5 1 90.81 213 ARG B N 1
ATOM 3994 C CA . ARG B 1 213 ? 14.602 12.211 10.852 1 90.81 213 ARG B CA 1
ATOM 3995 C C . ARG B 1 213 ? 15.844 13.102 10.875 1 90.81 213 ARG B C 1
ATOM 3997 O O . ARG B 1 213 ? 16.766 12.898 10.086 1 90.81 213 ARG B O 1
ATOM 4004 N N . GLY B 1 214 ? 15.836 14.117 11.711 1 92.12 214 GLY B N 1
ATOM 4005 C CA . GLY B 1 214 ? 16.984 14.992 11.883 1 92.12 214 GLY B CA 1
ATOM 4006 C C . GLY B 1 214 ? 16.984 16.172 10.938 1 92.12 214 GLY B C 1
ATOM 4007 O O . GLY B 1 214 ? 17.828 17.062 11.031 1 92.12 214 GLY B O 1
ATOM 4008 N N . SER B 1 215 ? 16.016 16.266 10.031 1 94.75 215 SER B N 1
ATOM 4009 C CA . SER B 1 215 ? 15.977 17.328 9.031 1 94.75 215 SER B CA 1
ATOM 4010 C C . SER B 1 215 ? 15.141 18.516 9.516 1 94.75 215 SER B C 1
ATOM 4012 O O . SER B 1 215 ? 15.156 19.578 8.898 1 94.75 215 SER B O 1
ATOM 4014 N N . GLY B 1 216 ? 14.375 18.312 10.602 1 96.56 216 GLY B N 1
ATOM 4015 C CA . GLY B 1 216 ? 13.414 19.312 11.039 1 96.56 216 GLY B CA 1
ATOM 4016 C C . GLY B 1 216 ? 12.062 19.172 10.375 1 96.56 216 GLY B C 1
ATOM 4017 O O . GLY B 1 216 ? 11.094 19.828 10.766 1 96.56 216 GLY B O 1
ATOM 4018 N N . VAL B 1 217 ? 12.031 18.328 9.367 1 97.56 217 VAL B N 1
ATOM 4019 C CA . VAL B 1 217 ? 10.773 18.031 8.695 1 97.56 217 VAL B CA 1
ATOM 4020 C C . VAL B 1 217 ? 10.125 16.797 9.32 1 97.56 217 VAL B C 1
ATOM 4022 O O . VAL B 1 217 ? 10.805 15.812 9.609 1 97.56 217 VAL B O 1
ATOM 4025 N N . GLU B 1 218 ? 8.852 16.875 9.625 1 97.12 218 GLU B N 1
ATOM 4026 C CA . GLU B 1 218 ? 8.117 15.805 10.297 1 97.12 218 GLU B CA 1
ATOM 4027 C C . GLU B 1 218 ? 7.066 15.188 9.375 1 97.12 218 GLU B C 1
ATOM 4029 O O . GLU B 1 218 ? 6.848 15.68 8.258 1 97.12 218 GLU B O 1
ATOM 4034 N N . PHE B 1 219 ? 6.516 14.078 9.797 1 96.06 219 PHE B N 1
ATOM 4035 C CA . PHE B 1 219 ? 5.441 13.398 9.078 1 96.06 219 PHE B CA 1
ATOM 4036 C C . PHE B 1 219 ? 4.363 12.922 10.039 1 96.06 219 PHE B C 1
ATOM 4038 O O . PHE B 1 219 ? 4.645 12.648 11.211 1 96.06 219 PHE B O 1
ATOM 4045 N N . GLN B 1 220 ? 3.162 12.836 9.531 1 96.44 220 GLN B N 1
ATOM 4046 C CA . GLN B 1 220 ? 2.055 12.297 10.305 1 96.44 220 GLN B CA 1
ATOM 4047 C C . GLN B 1 220 ? 1.07 11.547 9.406 1 96.44 220 GLN B C 1
ATOM 4049 O O . GLN B 1 220 ? 0.773 11.992 8.297 1 96.44 220 GLN B O 1
ATOM 4054 N N . VAL B 1 221 ? 0.618 10.43 9.883 1 95.75 221 VAL B N 1
ATOM 4055 C CA . VAL B 1 221 ? -0.478 9.703 9.242 1 95.75 221 VAL B CA 1
ATOM 4056 C C . VAL B 1 221 ? -1.729 9.797 10.117 1 95.75 221 VAL B C 1
ATOM 4058 O O . VAL B 1 221 ? -1.687 9.492 11.312 1 95.75 221 VAL B O 1
ATOM 4061 N N . VAL B 1 222 ? -2.801 10.289 9.562 1 95.56 222 VAL B N 1
ATOM 4062 C CA . VAL B 1 222 ? -4.117 10.305 10.203 1 95.56 222 VAL B CA 1
ATOM 4063 C C . VAL B 1 222 ? -4.996 9.219 9.586 1 95.56 222 VAL B C 1
ATOM 4065 O O . VAL B 1 222 ? -5.289 9.25 8.383 1 95.56 222 VAL B O 1
ATOM 4068 N N . ALA B 1 223 ? -5.41 8.297 10.391 1 93.56 223 ALA B N 1
ATOM 4069 C CA . ALA B 1 223 ? -6.133 7.133 9.875 1 93.56 223 ALA B CA 1
ATOM 4070 C C . ALA B 1 223 ? -7.477 6.969 10.578 1 93.56 223 ALA B C 1
ATOM 4072 O O . ALA B 1 223 ? -7.652 6.051 11.383 1 93.56 223 ALA B O 1
ATOM 4073 N N . PRO B 1 224 ? -8.375 7.707 10.156 1 91.88 224 PRO B N 1
ATOM 4074 C CA . PRO B 1 224 ? -9.703 7.566 10.766 1 91.88 224 PRO B CA 1
ATOM 4075 C C . PRO B 1 224 ? -10.461 6.348 10.25 1 91.88 224 PRO B C 1
ATOM 4077 O O . PRO B 1 224 ? -10.07 5.75 9.242 1 91.88 224 PRO B O 1
ATOM 4080 N N . SER B 1 225 ? -11.453 6 11.07 1 89.94 225 SER B N 1
ATOM 4081 C CA . SER B 1 225 ? -12.43 5.043 10.555 1 89.94 225 SER B CA 1
ATOM 4082 C C . SER B 1 225 ? -13.508 5.738 9.742 1 89.94 225 SER B C 1
ATOM 4084 O O . SER B 1 225 ? -13.211 6.457 8.781 1 89.94 225 SER B O 1
ATOM 4086 N N . ILE B 1 226 ? -14.75 5.594 10.023 1 87 226 ILE B N 1
ATOM 4087 C CA . ILE B 1 226 ? -15.805 6.16 9.188 1 87 226 ILE B CA 1
ATOM 4088 C C . ILE B 1 226 ? -16.094 7.594 9.633 1 87 226 ILE B C 1
ATOM 4090 O O . ILE B 1 226 ? -16.406 7.84 10.805 1 87 226 ILE B O 1
ATOM 4094 N N . VAL B 1 227 ? -15.867 8.438 8.758 1 89.12 227 VAL B N 1
ATOM 4095 C CA . VAL B 1 227 ? -16.188 9.852 8.945 1 89.12 227 VAL B CA 1
ATOM 4096 C C . VAL B 1 227 ? -17.297 10.258 7.984 1 89.12 227 VAL B C 1
ATOM 4098 O O . VAL B 1 227 ? -17.266 9.922 6.797 1 89.12 227 VAL B O 1
ATOM 4101 N N . ARG B 1 228 ? -18.312 11 8.453 1 85.12 228 ARG B N 1
ATOM 4102 C CA . ARG B 1 228 ? -19.453 11.406 7.637 1 85.12 228 ARG B CA 1
ATOM 4103 C C . ARG B 1 228 ? -19.031 12.445 6.602 1 85.12 228 ARG B C 1
ATOM 4105 O O . ARG B 1 228 ? -18.812 13.609 6.941 1 85.12 228 ARG B O 1
ATOM 4112 N N . THR B 1 229 ? -18.812 11.984 5.398 1 85.44 229 THR B N 1
ATOM 4113 C CA . THR B 1 229 ? -18.469 12.789 4.23 1 85.44 229 THR B CA 1
ATOM 4114 C C . THR B 1 229 ? -19.188 12.273 2.988 1 85.44 229 THR B C 1
ATOM 4116 O O . THR B 1 229 ? -19.891 11.266 3.049 1 85.44 229 THR B O 1
ATOM 4119 N N . ASN B 1 230 ? -19.062 13.039 1.914 1 79.06 230 ASN B N 1
ATOM 4120 C CA . ASN B 1 230 ? -19.609 12.547 0.656 1 79.06 230 ASN B CA 1
ATOM 4121 C C . ASN B 1 230 ? -19.016 11.195 0.27 1 79.06 230 ASN B C 1
ATOM 4123 O O . ASN B 1 230 ? -19.703 10.352 -0.293 1 79.06 230 ASN B O 1
ATOM 4127 N N . LEU B 1 231 ? -17.844 10.969 0.617 1 78.31 231 LEU B N 1
ATOM 4128 C CA . LEU B 1 231 ? -17.125 9.742 0.288 1 78.31 231 LEU B CA 1
ATOM 4129 C C . LEU B 1 231 ? -17.766 8.539 0.981 1 78.31 231 LEU B C 1
ATOM 4131 O O . LEU B 1 231 ? -17.844 7.457 0.403 1 78.31 231 LEU B O 1
ATOM 4135 N N . SER B 1 232 ? -18.219 8.719 2.207 1 79.69 232 SER B N 1
ATOM 4136 C CA . SER B 1 232 ? -18.703 7.602 3.01 1 79.69 232 SER B CA 1
ATOM 4137 C C . SER B 1 232 ? -20.219 7.465 2.887 1 79.69 232 SER B C 1
ATOM 4139 O O . SER B 1 232 ? -20.812 6.543 3.451 1 79.69 232 SER B O 1
ATOM 4141 N N . GLU B 1 233 ? -20.891 8.359 2.227 1 78.69 233 GLU B N 1
ATOM 4142 C CA . GLU B 1 233 ? -22.344 8.422 2.16 1 78.69 233 GLU B CA 1
ATOM 4143 C C . GLU B 1 233 ? -22.938 7.102 1.678 1 78.69 233 GLU B C 1
ATOM 4145 O O . GLU B 1 233 ? -24.016 6.703 2.111 1 78.69 233 GLU B O 1
ATOM 4150 N N . GLN B 1 234 ? -22.25 6.418 0.869 1 75.5 234 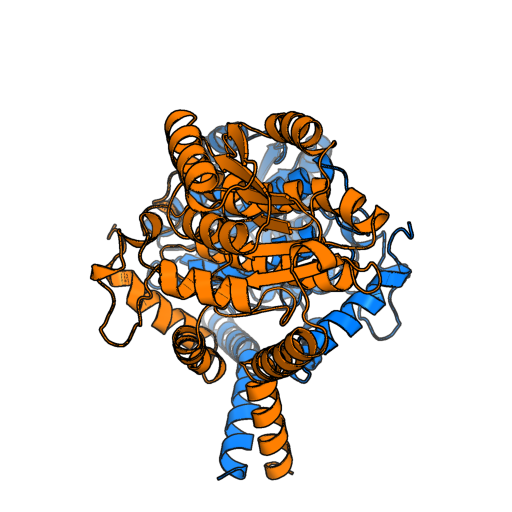GLN B N 1
ATOM 4151 C CA . GLN B 1 234 ? -22.766 5.207 0.241 1 75.5 234 GLN B CA 1
ATOM 4152 C C . GLN B 1 234 ? -22.938 4.086 1.263 1 75.5 234 GLN B C 1
ATOM 4154 O O . GLN B 1 234 ? -23.688 3.141 1.035 1 75.5 234 GLN B O 1
ATOM 4159 N N . TYR B 1 235 ? -22.203 4.203 2.441 1 72.81 235 TYR B N 1
ATOM 4160 C CA . TYR B 1 235 ? -22.266 3.023 3.297 1 72.81 235 TYR B CA 1
ATOM 4161 C C . TYR B 1 235 ? -22.391 3.422 4.762 1 72.81 235 TYR B C 1
ATOM 4163 O O . TYR B 1 235 ? -22.688 2.582 5.621 1 72.81 235 TYR B O 1
ATOM 4171 N N . GLU B 1 236 ? -22.297 4.605 5.066 1 73.75 236 GLU B N 1
ATOM 4172 C CA . GLU B 1 236 ? -22.25 4.988 6.477 1 73.75 236 GLU B CA 1
ATOM 4173 C C . GLU B 1 236 ? -23.578 4.668 7.164 1 73.75 236 GLU B C 1
ATOM 4175 O O . GLU B 1 236 ? -23.609 4.328 8.352 1 73.75 236 GLU B O 1
ATOM 4180 N N . SER B 1 237 ? -24.656 4.754 6.422 1 72.81 237 SER B N 1
ATOM 4181 C CA . SER B 1 237 ? -25.984 4.52 6.992 1 72.81 237 SER B CA 1
ATOM 4182 C C . SER B 1 237 ? -26.234 3.033 7.207 1 72.81 237 SER B C 1
ATOM 4184 O O . SER B 1 237 ? -27.141 2.652 7.941 1 72.81 237 SER B O 1
ATOM 4186 N N . LYS B 1 238 ? -25.453 2.234 6.641 1 73.62 238 LYS B N 1
ATOM 4187 C CA . LYS B 1 238 ? -25.656 0.791 6.691 1 73.62 238 LYS B CA 1
ATOM 4188 C C . LYS B 1 238 ? -24.75 0.145 7.738 1 73.62 238 LYS B C 1
ATOM 4190 O O . LYS B 1 238 ? -24.734 -1.079 7.887 1 73.62 238 LYS B O 1
ATOM 4195 N N . MET B 1 239 ? -24.047 1.05 8.461 1 79.31 239 MET B N 1
ATOM 4196 C CA . MET B 1 239 ? -23.109 0.511 9.438 1 79.31 239 MET B CA 1
ATOM 4197 C C . MET B 1 239 ? -23.844 0.044 10.695 1 79.31 239 MET B C 1
ATOM 4199 O O . MET B 1 239 ? -24.828 0.658 11.109 1 79.31 239 MET B O 1
ATOM 4203 N N . PRO B 1 240 ? -23.328 -1.084 11.219 1 77.81 240 PRO B N 1
ATOM 4204 C CA . PRO B 1 240 ? -23.922 -1.512 12.484 1 77.81 240 PRO B CA 1
ATOM 4205 C C . PRO B 1 240 ? -23.734 -0.485 13.602 1 77.81 240 PRO B C 1
ATOM 4207 O O . PRO B 1 240 ? -22.891 0.402 13.492 1 77.81 240 PRO B O 1
ATOM 4210 N N . TRP B 1 241 ? -24.469 -0.653 14.68 1 71.75 241 TRP B N 1
ATOM 4211 C CA . TRP B 1 241 ? -24.516 0.326 15.758 1 71.75 241 TRP B CA 1
ATOM 4212 C C . TRP B 1 241 ? -23.188 0.406 16.484 1 71.75 241 TRP B C 1
ATOM 4214 O O . TRP B 1 241 ? -22.859 1.429 17.094 1 71.75 241 TRP B O 1
ATOM 4224 N N . TYR B 1 242 ? -22.406 -0.618 16.422 1 77 242 TYR B N 1
ATOM 4225 C CA . TYR B 1 242 ? -21.172 -0.658 17.188 1 77 242 TYR B CA 1
ATOM 4226 C C . TYR B 1 242 ? -20.031 -0.023 16.406 1 77 242 TYR B C 1
ATOM 4228 O O . TYR B 1 242 ? -18.906 0.071 16.922 1 77 242 TYR B O 1
ATOM 4236 N N . VAL B 1 243 ? -20.391 0.397 15.234 1 79.81 243 VAL B N 1
ATOM 4237 C CA . VAL B 1 243 ? -19.406 1.149 14.453 1 79.81 243 VAL B CA 1
ATOM 4238 C C . VAL B 1 243 ? -19.641 2.646 14.648 1 79.81 243 VAL B C 1
ATOM 4240 O O . VAL B 1 243 ? -20.719 3.16 14.344 1 79.81 243 VAL B O 1
ATOM 4243 N N . THR B 1 244 ? -18.672 3.303 15.164 1 83.25 244 THR B N 1
ATOM 4244 C CA . THR B 1 244 ? -18.781 4.73 15.445 1 83.25 244 THR B CA 1
ATOM 4245 C C . THR B 1 244 ? -18.5 5.547 14.18 1 83.25 244 THR B C 1
ATOM 4247 O O . THR B 1 244 ? -17.438 5.422 13.57 1 83.25 244 THR B O 1
ATOM 4250 N N . VAL B 1 245 ? -19.406 6.332 13.812 1 87.62 245 VAL B N 1
ATOM 4251 C CA . VAL B 1 245 ? -19.266 7.285 12.719 1 87.62 245 VAL B CA 1
ATOM 4252 C C . VAL B 1 245 ? -19.016 8.688 13.281 1 87.62 245 VAL B C 1
ATOM 4254 O O . VAL B 1 245 ? -19.812 9.188 14.078 1 87.62 245 VAL B O 1
ATOM 4257 N N . LEU B 1 246 ? -17.938 9.289 12.906 1 89.62 246 LEU B N 1
ATOM 4258 C CA . LEU B 1 246 ? -17.578 10.609 13.43 1 89.62 246 LEU B CA 1
ATOM 4259 C C . LEU B 1 246 ? -18.031 11.711 12.469 1 89.62 246 LEU B C 1
ATOM 4261 O O . LEU B 1 246 ? -17.984 11.531 11.25 1 89.62 246 LEU B O 1
ATOM 4265 N N . ASP B 1 247 ? -18.344 12.844 13.148 1 91.62 247 ASP B N 1
ATOM 4266 C CA . ASP B 1 247 ? -18.531 14.055 12.359 1 91.62 247 ASP B CA 1
ATOM 4267 C C . ASP B 1 247 ? -17.203 14.594 11.844 1 91.62 247 ASP B C 1
ATOM 4269 O O . ASP B 1 247 ? -16.188 14.539 12.547 1 91.62 247 ASP B O 1
ATOM 4273 N N . VAL B 1 248 ? -17.266 15.148 10.664 1 93.06 248 VAL B N 1
ATOM 4274 C CA . VAL B 1 248 ? -16.062 15.617 9.992 1 93.06 248 VAL B CA 1
ATOM 4275 C C . VAL B 1 248 ? -15.375 16.688 10.836 1 93.06 248 VAL B C 1
ATOM 4277 O O . VAL B 1 248 ? -14.148 16.734 10.914 1 93.06 248 VAL B O 1
ATOM 4280 N N . GLU B 1 249 ? -16.094 17.516 11.523 1 93.12 249 GLU B N 1
ATOM 4281 C CA . GLU B 1 249 ? -15.547 18.594 12.352 1 93.12 249 GLU B CA 1
ATOM 4282 C C . GLU B 1 249 ? -14.789 18.031 13.555 1 93.12 249 GLU B C 1
ATOM 4284 O O . GLU B 1 249 ? -13.719 18.516 13.906 1 93.12 249 GLU B O 1
ATOM 4289 N N . GLN B 1 250 ? -15.367 17 14.133 1 91.44 250 GLN B N 1
ATOM 4290 C CA . GLN B 1 250 ? -14.727 16.375 15.281 1 91.44 250 GLN B CA 1
ATOM 4291 C C . GLN B 1 250 ? -13.398 15.727 14.883 1 91.44 250 GLN B C 1
ATOM 4293 O O . GLN B 1 250 ? -12.398 15.875 15.586 1 91.44 250 GLN B O 1
ATOM 4298 N N . MET B 1 251 ? -13.438 15.062 13.789 1 91.5 251 MET B N 1
ATOM 4299 C CA . MET B 1 251 ? -12.234 14.391 13.289 1 91.5 251 MET B CA 1
ATOM 4300 C C . MET B 1 251 ? -11.148 15.406 12.945 1 91.5 251 MET B C 1
ATOM 4302 O O . MET B 1 251 ? -10 15.25 13.359 1 91.5 251 MET B O 1
ATOM 4306 N N . ALA B 1 252 ? -11.492 16.469 12.25 1 93.12 252 ALA B N 1
ATOM 4307 C CA . ALA B 1 252 ? -10.531 17.469 11.797 1 93.12 252 ALA B CA 1
ATOM 4308 C C . ALA B 1 252 ? -9.938 18.219 12.984 1 93.12 252 ALA B C 1
ATOM 4310 O O . ALA B 1 252 ? -8.727 18.484 13.008 1 93.12 252 ALA B O 1
ATOM 4311 N N . ARG B 1 253 ? -10.758 18.562 13.969 1 93.81 253 ARG B N 1
ATOM 4312 C CA . ARG B 1 253 ? -10.289 19.266 15.156 1 93.81 253 ARG B CA 1
ATOM 4313 C C . ARG B 1 253 ? -9.242 18.453 15.906 1 93.81 253 ARG B C 1
ATOM 4315 O O . ARG B 1 253 ? -8.203 18.984 16.297 1 93.81 253 ARG B O 1
ATOM 4322 N N . PHE B 1 254 ? -9.555 17.234 16.031 1 93.12 254 PHE B N 1
ATOM 4323 C CA . PHE B 1 254 ? -8.617 16.359 16.75 1 93.12 254 PHE B CA 1
ATOM 4324 C C . PHE B 1 254 ? -7.348 16.156 15.938 1 93.12 254 PHE B C 1
ATOM 4326 O O . PHE B 1 254 ? -6.242 16.188 16.484 1 93.12 254 PHE B O 1
ATOM 4333 N N . ALA B 1 255 ? -7.512 15.898 14.703 1 94.06 255 ALA B N 1
ATOM 4334 C CA . ALA B 1 255 ? -6.355 15.672 13.836 1 94.06 255 ALA B CA 1
ATOM 4335 C C . ALA B 1 255 ? -5.426 16.891 13.844 1 94.06 255 ALA B C 1
ATOM 4337 O O . ALA B 1 255 ? -4.211 16.734 13.992 1 94.06 255 ALA B O 1
ATOM 4338 N N . VAL B 1 256 ? -5.977 18.094 13.727 1 96.38 256 VAL B N 1
ATOM 4339 C CA . VAL B 1 256 ? -5.18 19.312 13.734 1 96.38 256 VAL B CA 1
ATOM 4340 C C . VAL B 1 256 ? -4.516 19.5 15.102 1 96.38 256 VAL B C 1
ATOM 4342 O O . VAL B 1 256 ? -3.365 19.922 15.188 1 96.38 256 VAL B O 1
ATOM 4345 N N . PHE B 1 257 ? -5.219 19.125 16.172 1 95.69 257 PHE B N 1
ATOM 4346 C CA . PHE B 1 257 ? -4.688 19.203 17.531 1 95.69 257 PHE B CA 1
ATOM 4347 C C . PHE B 1 257 ? -3.436 18.344 17.656 1 95.69 257 PHE B C 1
ATOM 4349 O O . PHE B 1 257 ? -2.516 18.688 18.406 1 95.69 257 PHE B O 1
ATOM 4356 N N . THR B 1 258 ? -3.361 17.234 16.906 1 95.75 258 THR B N 1
ATOM 4357 C CA . THR B 1 258 ? -2.287 16.266 17.094 1 95.75 258 THR B CA 1
ATOM 4358 C C . THR B 1 258 ? -1.088 16.609 16.203 1 95.75 258 THR B C 1
ATOM 4360 O O . THR B 1 258 ? -0.048 15.953 16.281 1 95.75 258 THR B O 1
ATOM 4363 N N . ILE B 1 259 ? -1.21 17.625 15.375 1 96.88 259 ILE B N 1
ATOM 4364 C CA . ILE B 1 259 ? -0.108 18.016 14.5 1 96.88 259 ILE B CA 1
ATOM 4365 C C . ILE B 1 259 ? 1.126 18.344 15.336 1 96.88 259 ILE B C 1
ATOM 4367 O O . ILE B 1 259 ? 1.055 19.141 16.266 1 96.88 259 ILE B O 1
ATOM 4371 N N . GLY B 1 260 ? 2.26 17.703 14.977 1 94.56 260 GLY B N 1
ATOM 4372 C CA . GLY B 1 260 ? 3.516 17.938 15.672 1 94.56 260 GLY B CA 1
ATOM 4373 C C . GLY B 1 260 ? 3.625 17.203 16.984 1 94.56 260 GLY B C 1
ATOM 4374 O O . GLY B 1 260 ? 4.613 17.344 17.703 1 94.56 260 GLY B O 1
ATOM 4375 N N . LYS B 1 261 ? 2.602 16.438 17.344 1 94.62 261 LYS B N 1
ATOM 4376 C CA . LYS B 1 261 ? 2.59 15.742 18.625 1 94.62 261 LYS B CA 1
ATOM 4377 C C . LYS B 1 261 ? 2.77 14.242 18.453 1 94.62 261 LYS B C 1
ATOM 4379 O O . LYS B 1 261 ? 3.398 13.578 19.281 1 94.62 261 LYS B O 1
ATOM 4384 N N . THR B 1 262 ? 2.23 13.711 17.391 1 93.69 262 THR B N 1
ATOM 4385 C CA . THR B 1 262 ? 2.361 12.281 17.125 1 93.69 262 THR B CA 1
ATOM 4386 C C . THR B 1 262 ? 2.543 12.039 15.625 1 93.69 262 THR B C 1
ATOM 4388 O O . THR B 1 262 ? 2.088 12.836 14.797 1 93.69 262 THR B O 1
ATOM 4391 N N . ALA B 1 263 ? 3.24 10.938 15.32 1 93.12 263 ALA B N 1
ATOM 4392 C CA . ALA B 1 263 ? 3.477 10.57 13.922 1 93.12 263 ALA B CA 1
ATOM 4393 C C . ALA B 1 263 ? 2.285 9.812 13.352 1 93.12 263 ALA B C 1
ATOM 4395 O O . ALA B 1 263 ? 2.154 9.68 12.133 1 93.12 263 ALA B O 1
ATOM 4396 N N . TYR B 1 264 ? 1.477 9.328 14.211 1 91.62 264 TYR B N 1
ATOM 4397 C CA . TYR B 1 264 ? 0.329 8.531 13.789 1 91.62 264 TYR B CA 1
ATOM 4398 C C . TYR B 1 264 ? -0.853 8.742 14.727 1 91.62 264 TYR B C 1
ATOM 4400 O O . TYR B 1 264 ? -0.681 8.797 15.945 1 91.62 264 TYR B O 1
ATOM 4408 N N . THR B 1 265 ? -2.092 8.844 14.148 1 90.88 265 THR B N 1
ATOM 4409 C CA . THR B 1 265 ? -3.305 8.93 14.953 1 90.88 265 THR B CA 1
ATOM 4410 C C . THR B 1 265 ? -4.508 8.398 14.18 1 90.88 265 THR B C 1
ATOM 4412 O O . THR B 1 265 ? -4.551 8.484 12.953 1 90.88 265 THR B O 1
ATOM 4415 N N . SER B 1 266 ? -5.473 7.863 14.898 1 87.19 266 SER B N 1
ATOM 4416 C CA . SER B 1 266 ? -6.719 7.418 14.289 1 87.19 266 SER B CA 1
ATOM 4417 C C . SER B 1 266 ? -7.711 8.57 14.156 1 87.19 266 SER B C 1
ATOM 4419 O O . SER B 1 266 ? -8.883 8.352 13.836 1 87.19 266 SER B O 1
ATOM 4421 N N . GLY B 1 267 ? -7.312 9.75 14.344 1 77.88 267 GLY B N 1
ATOM 4422 C CA . GLY B 1 267 ? -8.148 10.938 14.227 1 77.88 267 GLY B CA 1
ATOM 4423 C C . GLY B 1 267 ? -8.969 11.211 15.477 1 77.88 267 GLY B C 1
ATOM 4424 O O . GLY B 1 267 ? -9.352 12.359 15.727 1 77.88 267 GLY B O 1
ATOM 4425 N N . HIS B 1 268 ? -9.461 10.172 16.203 1 83.94 268 HIS B N 1
ATOM 4426 C CA . HIS B 1 268 ? -10.234 10.305 17.422 1 83.94 268 HIS B CA 1
ATOM 4427 C C . HIS B 1 268 ? -10.086 9.07 18.312 1 83.94 268 HIS B C 1
ATOM 4429 O O . HIS B 1 268 ? -9.867 7.969 17.797 1 83.94 268 HIS B O 1
ATOM 4435 N N . TRP B 1 269 ? -10.273 9.281 19.562 1 81.75 269 TRP B N 1
ATOM 4436 C CA . TRP B 1 269 ? -10.055 8.18 20.484 1 81.75 269 TRP B CA 1
ATOM 4437 C C . TRP B 1 269 ? -11.086 7.07 20.266 1 81.75 269 TRP B C 1
ATOM 4439 O O . TRP B 1 269 ? -10.789 5.891 20.453 1 81.75 269 TRP B O 1
ATOM 4449 N N . GLN B 1 270 ? -12.273 7.438 19.891 1 84.31 270 GLN B N 1
ATOM 4450 C CA . GLN B 1 270 ? -13.305 6.438 19.625 1 84.31 270 GLN B CA 1
ATOM 4451 C C . GLN B 1 270 ? -12.891 5.52 18.484 1 84.31 270 GLN B C 1
ATOM 4453 O O . GLN B 1 270 ? -13.148 4.316 18.516 1 84.31 270 GLN B O 1
ATOM 4458 N N . HIS B 1 271 ? -12.266 6.125 17.484 1 87.94 271 HIS B N 1
ATOM 4459 C CA . HIS B 1 271 ? -11.789 5.324 16.359 1 87.94 271 HIS B CA 1
ATOM 4460 C C . HIS B 1 271 ? -10.609 4.449 16.766 1 87.94 271 HIS B C 1
ATOM 4462 O O . HIS B 1 271 ? -10.453 3.338 16.25 1 87.94 271 HIS B O 1
ATOM 4468 N N . CYS B 1 272 ? -9.852 4.949 17.688 1 84 272 CYS B N 1
ATOM 4469 C CA . CYS B 1 272 ? -8.758 4.133 18.234 1 84 272 CYS B CA 1
ATOM 4470 C C . CYS B 1 272 ? -9.297 2.869 18.891 1 84 272 CYS B C 1
ATOM 4472 O O . CYS B 1 272 ? -8.836 1.766 18.594 1 84 272 CYS B O 1
ATOM 4474 N N . LEU B 1 273 ? -10.305 3.082 19.656 1 82.38 273 LEU B N 1
ATOM 4475 C CA . LEU B 1 273 ? -10.898 1.951 20.359 1 82.38 273 LEU B CA 1
ATOM 4476 C C . LEU B 1 273 ? -11.523 0.965 19.375 1 82.38 273 LEU B C 1
ATOM 4478 O O . LEU B 1 273 ? -11.484 -0.247 19.594 1 82.38 273 LEU B O 1
ATOM 4482 N N . GLN B 1 274 ? -12.008 1.5 18.391 1 83.56 274 GLN B N 1
ATOM 4483 C CA . GLN B 1 274 ? -12.711 0.683 17.406 1 83.56 274 GLN B CA 1
ATOM 4484 C C . GLN B 1 274 ? -11.742 -0.246 16.672 1 83.56 274 GLN B C 1
ATOM 4486 O O . GLN B 1 274 ? -12.117 -1.353 16.281 1 83.56 274 GLN B O 1
ATOM 4491 N N . VAL B 1 275 ? -10.5 0.138 16.547 1 83.75 275 VAL B N 1
ATOM 4492 C CA . VAL B 1 275 ? -9.594 -0.65 15.719 1 83.75 275 VAL B CA 1
ATOM 4493 C C . VAL B 1 275 ? -8.695 -1.511 16.609 1 83.75 275 VAL B C 1
ATOM 4495 O O . VAL B 1 275 ? -8.039 -2.432 16.125 1 83.75 275 VAL B O 1
ATOM 4498 N N . LEU B 1 276 ? -8.75 -1.295 17.922 1 83.62 276 LEU B N 1
ATOM 4499 C CA . LEU B 1 276 ? -7.824 -1.945 18.828 1 83.62 276 LEU B CA 1
ATOM 4500 C C . LEU B 1 276 ? -8.031 -3.457 18.828 1 83.62 276 LEU B C 1
ATOM 4502 O O . LEU B 1 276 ? -7.062 -4.215 18.953 1 83.62 276 LEU B O 1
ATOM 4506 N N . TRP B 1 277 ? -9.289 -3.852 18.641 1 82.88 277 TRP B N 1
ATOM 4507 C CA . TRP B 1 277 ? -9.594 -5.273 18.75 1 82.88 277 TRP B CA 1
ATOM 4508 C C . TRP B 1 277 ? -8.945 -6.055 17.609 1 82.88 277 TRP B C 1
ATOM 4510 O O . TRP B 1 277 ? -8.703 -7.258 17.734 1 82.88 277 TRP B O 1
ATOM 4520 N N . GLN B 1 278 ? -8.648 -5.406 16.578 1 82.19 278 GLN B N 1
ATOM 4521 C CA . GLN B 1 278 ? -8.109 -6.07 15.398 1 82.19 278 GLN B CA 1
ATOM 4522 C C . GLN B 1 278 ? -6.742 -6.684 15.695 1 82.19 278 GLN B C 1
ATOM 4524 O O . GLN B 1 278 ? -6.355 -7.68 15.078 1 82.19 278 GLN B O 1
ATOM 4529 N N . GLY B 1 279 ? -6.043 -6.09 16.641 1 81.12 279 GLY B N 1
ATOM 4530 C CA . GLY B 1 279 ? -4.738 -6.609 17.016 1 81.12 279 GLY B CA 1
ATOM 4531 C C . GLY B 1 279 ? -4.82 -7.773 18 1 81.12 279 GLY B C 1
ATOM 4532 O O . GLY B 1 279 ? -3.805 -8.406 18.297 1 81.12 279 GLY B O 1
ATOM 4533 N N . LEU B 1 280 ? -6.047 -8.156 18.375 1 84.56 280 LEU B N 1
ATOM 4534 C CA . LEU B 1 280 ? -6.227 -9.18 19.391 1 84.56 280 LEU B CA 1
ATOM 4535 C C . LEU B 1 280 ? -6.699 -10.492 18.766 1 84.56 280 LEU B C 1
ATOM 4537 O O . LEU B 1 280 ? -6.898 -11.484 19.469 1 84.56 280 LEU B O 1
ATOM 4541 N N . VAL B 1 281 ? -6.852 -10.516 17.469 1 87.12 281 VAL B N 1
ATOM 4542 C CA . VAL B 1 281 ? -7.328 -11.727 16.797 1 87.12 281 VAL B CA 1
ATOM 4543 C C . VAL B 1 281 ? -6.453 -12.023 15.586 1 87.12 281 VAL B C 1
ATOM 4545 O O . VAL B 1 281 ? -5.703 -11.156 15.133 1 87.12 281 VAL B O 1
ATOM 4548 N N . PRO B 1 282 ? -6.531 -13.289 15.164 1 87.38 282 PRO B N 1
ATOM 4549 C CA . PRO B 1 282 ? -5.816 -13.586 13.914 1 87.38 282 PRO B CA 1
ATOM 4550 C C . PRO B 1 282 ? -6.211 -12.648 12.781 1 87.38 282 PRO B C 1
ATOM 4552 O O . PRO B 1 282 ? -7.387 -12.297 12.641 1 87.38 282 PRO B O 1
ATOM 4555 N N . LEU B 1 283 ? -5.242 -12.242 12.016 1 85.94 283 LEU B N 1
ATOM 4556 C CA . LEU B 1 283 ? -5.465 -11.312 10.914 1 85.94 283 LEU B CA 1
ATOM 4557 C C . LEU B 1 283 ? -6.559 -11.828 9.984 1 85.94 283 LEU B C 1
ATOM 4559 O O . LEU B 1 283 ? -7.426 -11.062 9.562 1 85.94 283 LEU B O 1
ATOM 4563 N N . SER B 1 284 ? -6.535 -13.125 9.68 1 86.94 284 SER B N 1
ATOM 4564 C CA . SER B 1 284 ? -7.531 -13.703 8.789 1 86.94 284 SER B CA 1
ATOM 4565 C C . SER B 1 284 ? -8.945 -13.516 9.328 1 86.94 284 SER B C 1
ATOM 4567 O O . SER B 1 284 ? -9.883 -13.281 8.57 1 86.94 284 SER B O 1
ATOM 4569 N N . LEU B 1 285 ? -9.062 -13.609 10.617 1 88 285 LEU B N 1
ATOM 4570 C CA . LEU B 1 285 ? -10.359 -13.398 11.258 1 88 285 LEU B CA 1
ATOM 4571 C C . LEU B 1 285 ? -10.758 -11.93 11.227 1 88 285 LEU B C 1
ATOM 4573 O O . LEU B 1 285 ? -11.914 -11.594 10.977 1 88 285 LEU B O 1
ATOM 4577 N N . ALA B 1 286 ? -9.812 -11.078 11.477 1 88.75 286 ALA B N 1
ATOM 4578 C CA . ALA B 1 286 ? -10.086 -9.641 11.422 1 88.75 286 ALA B CA 1
ATOM 4579 C C . ALA B 1 286 ? -10.578 -9.234 10.039 1 88.75 286 ALA B C 1
ATOM 4581 O O . ALA B 1 286 ? -11.562 -8.492 9.914 1 88.75 286 ALA B O 1
ATOM 4582 N N . VAL B 1 287 ? -9.93 -9.703 9.023 1 88.88 287 VAL B N 1
ATOM 4583 C CA . VAL B 1 287 ? -10.297 -9.398 7.645 1 88.88 287 VAL B CA 1
ATOM 4584 C C . VAL B 1 287 ? -11.719 -9.891 7.367 1 88.88 287 VAL B C 1
ATOM 4586 O O . VAL B 1 287 ? -12.523 -9.172 6.773 1 88.88 287 VAL B O 1
ATOM 4589 N N . LYS B 1 288 ? -12.039 -11.055 7.82 1 88.62 288 LYS B N 1
ATOM 4590 C CA . LYS B 1 288 ? -13.367 -11.625 7.633 1 88.62 288 LYS B CA 1
ATOM 4591 C C . LYS B 1 288 ? -14.43 -10.773 8.32 1 88.62 288 LYS B C 1
ATOM 4593 O O . LYS B 1 288 ? -15.461 -10.453 7.723 1 88.62 288 LYS B O 1
ATOM 4598 N N . ILE B 1 289 ? -14.188 -10.352 9.523 1 86.12 289 ILE B N 1
ATOM 4599 C CA . ILE B 1 289 ? -15.148 -9.602 10.328 1 86.12 289 ILE B CA 1
ATOM 4600 C C . ILE B 1 289 ? -15.375 -8.227 9.711 1 86.12 289 ILE B C 1
ATOM 4602 O O . ILE B 1 289 ? -16.516 -7.805 9.508 1 86.12 289 ILE B O 1
ATOM 4606 N N . VAL B 1 290 ? -14.289 -7.539 9.375 1 85.19 290 VAL B N 1
ATOM 4607 C CA . VAL B 1 290 ? -14.391 -6.191 8.82 1 85.19 290 VAL B CA 1
ATOM 4608 C C . VAL B 1 290 ? -15.07 -6.234 7.461 1 85.19 290 VAL B C 1
ATOM 4610 O O . VAL B 1 290 ? -15.922 -5.391 7.156 1 85.19 290 VAL B O 1
ATOM 4613 N N . SER B 1 291 ? -14.734 -7.266 6.664 1 87.38 291 SER B N 1
ATOM 4614 C CA . SER B 1 291 ? -15.312 -7.395 5.332 1 87.38 291 SER B CA 1
ATOM 4615 C C . SER B 1 291 ? -16.797 -7.711 5.398 1 87.38 291 SER B C 1
ATOM 4617 O O . SER B 1 291 ? -17.562 -7.289 4.531 1 87.38 291 SER B O 1
ATOM 4619 N N . ARG B 1 292 ? -17.203 -8.398 6.379 1 84.06 292 ARG B N 1
ATOM 4620 C CA . ARG B 1 292 ? -18.609 -8.758 6.543 1 84.06 292 ARG B CA 1
ATOM 4621 C C . ARG B 1 292 ? -19.453 -7.52 6.824 1 84.06 292 ARG B C 1
ATOM 4623 O O . ARG B 1 292 ? -20.594 -7.434 6.383 1 84.06 292 ARG B O 1
ATOM 4630 N N . VAL B 1 293 ? -18.859 -6.602 7.535 1 79.88 293 VAL B N 1
ATOM 4631 C CA . VAL B 1 293 ? -19.562 -5.371 7.871 1 79.88 293 VAL B CA 1
ATOM 4632 C C . VAL B 1 293 ? -19.859 -4.582 6.598 1 79.88 293 VAL B C 1
ATOM 4634 O O . VAL B 1 293 ? -20.922 -3.982 6.465 1 79.88 293 VAL B O 1
ATOM 4637 N N . LEU B 1 294 ? -18.984 -4.688 5.637 1 79.5 294 LEU B N 1
ATOM 4638 C CA . LEU B 1 294 ? -19.109 -3.889 4.426 1 79.5 294 LEU B CA 1
ATOM 4639 C C . LEU B 1 294 ? -19.891 -4.648 3.352 1 79.5 294 LEU B C 1
ATOM 4641 O O . LEU B 1 294 ? -20.344 -4.055 2.367 1 79.5 294 LEU B O 1
ATOM 4645 N N . HIS B 1 295 ? -19.969 -5.922 3.516 1 73.56 295 HIS B N 1
ATOM 4646 C CA . HIS B 1 295 ? -20.656 -6.777 2.555 1 73.56 295 HIS B CA 1
ATOM 4647 C C . HIS B 1 295 ? -22.094 -6.305 2.324 1 73.56 295 HIS B C 1
ATOM 4649 O O . HIS B 1 295 ? -22.594 -6.336 1.195 1 73.56 295 HIS B O 1
ATOM 4655 N N . LYS B 1 296 ? -22.75 -5.828 3.371 1 70.38 296 LYS B N 1
ATOM 4656 C CA . LYS B 1 296 ? -24.141 -5.422 3.287 1 70.38 296 LYS B CA 1
ATOM 4657 C C . LYS B 1 296 ? -24.297 -4.168 2.43 1 70.38 296 LYS B C 1
ATOM 4659 O O . LYS B 1 296 ? -25.359 -3.934 1.853 1 70.38 296 LYS B O 1
ATOM 4664 N N . GLY B 1 297 ? -23.203 -3.473 2.312 1 66.19 297 GLY B N 1
ATOM 4665 C CA . GLY B 1 297 ? -23.25 -2.246 1.533 1 66.19 297 GLY B CA 1
ATOM 4666 C C . GLY B 1 297 ? -22.75 -2.416 0.113 1 66.19 297 GLY B C 1
ATOM 4667 O O . GLY B 1 297 ? -22.859 -1.502 -0.705 1 66.19 297 GLY B O 1
ATOM 4668 N N . ALA B 1 298 ? -22.219 -3.592 -0.167 1 72.06 298 ALA B N 1
ATOM 4669 C CA . ALA B 1 298 ? -21.547 -3.791 -1.451 1 72.06 298 ALA B CA 1
ATOM 4670 C C . ALA B 1 298 ? -22.547 -4.215 -2.527 1 72.06 298 ALA B C 1
ATOM 4672 O O . ALA B 1 298 ? -23.578 -4.828 -2.225 1 72.06 298 ALA B O 1
ATOM 4673 N N . ARG B 1 299 ? -22.219 -3.713 -3.773 1 67.88 299 ARG B N 1
ATOM 4674 C CA . ARG B 1 299 ? -23.047 -4.105 -4.914 1 67.88 299 ARG B CA 1
ATOM 4675 C C . ARG B 1 299 ? -22.969 -5.609 -5.148 1 67.88 299 ARG B C 1
ATOM 4677 O O . ARG B 1 299 ? -21.891 -6.191 -5.172 1 67.88 299 ARG B O 1
ATOM 4684 N N . ARG B 1 300 ? -24.094 -6.277 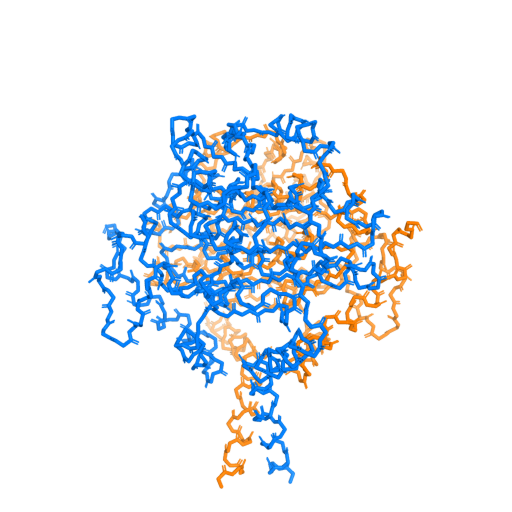-4.793 1 55.19 300 ARG B N 1
ATOM 4685 C CA . ARG B 1 300 ? -24.234 -7.711 -5.027 1 55.19 300 ARG B CA 1
ATOM 4686 C C . ARG B 1 300 ? -24.266 -8.023 -6.52 1 55.19 300 ARG B C 1
ATOM 4688 O O . ARG B 1 300 ? -24.781 -7.246 -7.316 1 55.19 300 ARG B O 1
ATOM 4695 N N . SER B 1 301 ? -23.078 -8.805 -7.016 1 44.03 301 SER B N 1
ATOM 4696 C CA . SER B 1 301 ? -23.219 -9.32 -8.375 1 44.03 301 SER B CA 1
ATOM 4697 C C . SER B 1 301 ? -24.516 -10.117 -8.531 1 44.03 301 SER B C 1
ATOM 4699 O O . SER B 1 301 ? -25.031 -10.672 -7.559 1 44.03 301 SER B O 1
#

pLDDT: mean 91.54, std 7.83, range [42.81, 98.81]

Solvent-accessible surface area (backbone atoms only — not comparable to full-atom values): 29724 Å² total; per-residue (Å²): 110,51,43,59,47,12,50,49,48,49,49,46,48,41,36,66,66,47,45,50,39,49,52,27,37,52,50,30,48,52,51,36,62,75,63,65,63,47,66,42,77,65,27,30,48,27,32,38,30,30,38,26,67,48,53,56,27,28,40,39,49,51,57,43,24,70,64,62,22,22,38,35,37,27,32,65,47,62,69,50,39,51,52,50,41,52,50,48,28,71,76,50,70,34,58,64,45,77,43,73,46,56,66,77,67,52,74,69,54,55,60,54,48,46,63,72,49,63,84,54,63,53,7,32,38,37,38,45,39,65,50,68,73,80,41,23,49,71,62,74,49,50,70,65,52,54,51,42,28,44,28,31,37,40,48,45,45,54,54,50,49,35,63,51,46,58,60,13,44,75,71,40,18,19,34,44,34,40,58,42,29,45,44,30,77,42,39,25,35,33,41,23,68,46,18,9,34,23,19,19,43,49,26,30,39,56,6,45,36,58,63,28,59,92,39,50,33,47,38,26,33,35,24,30,61,53,45,65,31,82,78,35,59,81,39,61,84,67,51,58,87,89,56,72,70,39,52,37,63,59,37,28,53,42,41,61,68,37,62,91,23,33,54,48,45,33,30,42,71,70,41,43,60,67,53,50,59,49,79,74,47,52,58,72,55,40,31,52,53,58,21,55,60,44,50,79,53,26,59,77,131,110,50,43,59,46,13,50,49,47,50,49,46,49,41,37,66,67,47,45,51,38,50,52,27,37,52,52,30,48,52,50,36,60,74,63,66,63,45,67,40,78,64,27,30,48,27,33,38,29,30,38,26,68,49,53,56,28,28,39,40,51,52,56,43,25,69,64,62,22,22,37,35,38,27,30,67,46,61,69,49,38,51,53,50,40,50,49,46,30,72,75,48,70,34,58,63,45,76,43,73,46,56,65,78,68,53,77,69,54,54,59,55,48,44,63,71,48,64,84,53,65,52,8,33,39,36,40,45,39,66,51,68,72,81,39,23,49,71,64,74,51,52,71,64,53,55,51,42,29,44,28,30,38,41,47,44,44,54,53,51,48,34,63,50,46,58,60,13,46,75,72,42,17,18,36,43,33,39,56,43,28,46,45,29,78,43,38,25,35,34,40,24,69,46,18,9,34,22,20,20,43,48,26,30,38,55,6,45,39,59,62,27,59,90,39,51,33,47,38,27,33,35,24,28,61,53,47,64,30,82,79,36,59,81,40,61,83,68,50,59,88,88,55,73,70,38,53,35,61,59,36,27,53,42,43,60,69,36,62,91,21,34,54,50,42,32,29,42,70,69,42,42,61,67,52,52,61,49,78,75,46,52,58,74,55,40,31,51,56,59,21,54,61,44,50,80,53,26,56,77,130

Radius of gyration: 23.8 Å; Cα contacts (8 Å, |Δi|>4): 1190; chains: 2; bounding box: 52×75×62 Å

Sequence (602 aa):
MFWWIGVYATLLWAYNGFLESLLAIVWGSIRAAVRREKLTERYGPWAVITGATDGIGKCYAQNLAAKGLNIALLSRSRQKLDRVGDELEKSYGVQTKRVVVDFNGGHQIYEQLREQLAAMDIGLLVNNVGYLPELATLEQHTEQDLLTVVNLNVVAATVLSRIVIPGMRERGRGIVINIGSSSGHVPVAYMAAYAASKAYLHNLGLALGQELRGSGVEFQVVAPSIVRTNLSEQYESKMPWYVTVLDVEQMARFAVFTIGKTAYTSGHWQHCLQVLWQGLVPLSLAVKIVSRVLHKGARRSMFWWIGVYATLLWAYNGFLESLLAIVWGSIRAAVRREKLTERYGPWAVITGATDGIGKCYAQNLAAKGLNIALLSRSRQKLDRVGDELEKSYGVQTKRVVVDFNGGHQIYEQLREQLAAMDIGLLVNNVGYLPELATLEQHTEQDLLTVVNLNVVAATVLSRIVIPGMRERGRGIVINIGSSSGHVPVAYMAAYAASKAYLHNLGLALGQELRGSGVEFQVVAPSIVRTNLSEQYESKMPWYVTVLDVEQMARFAVFTIGKTAYTSGHWQHCLQVLWQGLVPLSLAVKIVSRVLHKGARRS

InterPro domains:
  IPR002347 Short-chain dehydrogenase/reductase SDR [PF00106] (46-238)
  IPR002347 Short-chain dehydrogenase/reductase SDR [PR00080] (120-131)
  IPR002347 Short-chain dehydrogenase/reductase SDR [PR00080] (174-182)
  IPR002347 Short-chain dehydrogenase/reductase SDR [PR00080] (194-213)
  IPR002347 Short-chain dehydrogenase/reductase SDR [PR00081] (46-63)
  IPR002347 Short-chain dehydrogenase/reductase SDR [PR00081] (120-131)
  IPR002347 Short-chain dehydrogenase/reductase SDR [PR00081] (168-184)
  IPR002347 Short-chain dehydrogenase/reductase SDR [PR00081] (194-213)
  IPR002347 Short-chain dehydrogenase/reductase SDR [PR00081] (215-232)
  IPR020904 Short-chain dehydrogenase/reductase, conserved site [PS00061] (181-209)
  IPR036291 NAD(P)-binding domain superfamily [SSF51735] (43-292)
  IPR051019 VLCFA Elongation and Steroid Dehydrogenase [PTHR43899] (10-296)